Protein AF-0000000072046428 (afdb_homodimer)

Organism: Hevea brasiliensis (NCBI:txid3981)

Foldseek 3Di:
DDADPVRHDFKDKDADPVLLLQCVLWVQEWEWEQPQPLDPQAFTKIWTWTAFLLRFIATNIIMGHNDLALVRLLVVVVVVCVVNVNDHHQEYEYAPDPSNVVSCCVNPVRHHYAYALQNVLVVVCVLVVVVCVPDVVLNVLSVCLAQVDQADVVNVVSLVVSCVVRVCVPPPSSVVCVVVCQRYGNNHPLLAANLCNHCCCCVVVVSVQLNVQSNDPDDPVSSVVSVVVVNVVSVVVVVVQLVCLVVDQADAPDDAPALVQLSQWFRNNLSVVQNVQQVQLVQKDWDDWDDDPQKIWTWMDGPPDDDTWIKMAGNVVRDIDTPSSNCSHNLHDGSPRNNVCVVVVNRYDDPVSRDLSNTSNSSD/DDADPVRHDFKDKDADPVLLLQCVLWVQEWEWEQPLPLDPCAFTKIWTWTAFLLRAIATNIIMGHNDLALVRLLVVVVVSCVVNVNDHHQEYEYAPDPSNVVSCCVNPVRHHYAYALQNVLVVVCVLVVVVCVPDVVLNVLSVCLAQVDQADVVNVVSLVVSCVVRVCPPPPSSVVCVVVCQRYGNNHPLLAANLCNHPCVNVVVVSVQLSVQSNDPDDPVSSVVSVVVVNVVSVVVVVVQLVCLVVDQADAPDDAPALVQLSQWFRNNLSVVQNVQQVQLVQKDWDDWDDDPQKIWTWMDGPPDDDTWIKMAGNVVRDIDTPSSNCSHNLHDGSPRNNVCVVVVNRYDDPVSRDLSNTSNSSD

Sequence (728 aa):
MQLDADDQITNIFWADAKMLMDYNDFGDVVCFDTTCRLYKDCRPFVAFIGVNHHKQMMVFSAAFLYDETIESYKWLFRTFIEAMSGKKPKTILTDQDAVLAEAIDSVFPDIHHRICVWHVYQHALKQLNHMFVGSGSFINDLSSCFFEHEEDEPFINAWNGMLDAYGLWENEWLHQMFKEREKWAIAYGRHIFCADIRSVQLCEGFTASLRKYLKFDFDVLSFFKHLGKILNDWHYKELEANYDMSQLLAILMGDVILLKQARDIYTPKIFELLQQEYETSLNIVINRCTENGSMFEYKVSIYGQQKEYTVSFNSSEEIVACECKKFEFMGVLCSHALKVLDFRNIKMLPSQYILKRWTRDARIMQLDADDQITNIFWADAKMLMDYNDFGDVVCFDTTCRLYKDCRPFVAFIGVNHHKQMMVFSAAFLYDETIESYKWLFRTFIEAMSGKKPKTILTDQDAVLAEAIDSVFPDIHHRICVWHVYQHALKQLNHMFVGSGSFINDLSSCFFEHEEDEPFINAWNGMLDAYGLWENEWLHQMFKEREKWAIAYGRHIFCADIRSVQLCEGFTASLRKYLKFDFDVLSFFKHLGKILNDWHYKELEANYDMSQLLAILMGDVILLKQARDIYTPKIFELLQQEYETSLNIVINRCTENGSMFEYKVSIYGQQKEYTVSFNSSEEIVACECKKFEFMGVLCSHALKVLDFRNIKMLPSQYILKRWTRDARI

Solvent-accessible surface area (backbone atoms only — not comparable to full-atom values): 38857 Å² total; per-residue (Å²): 113,39,61,46,97,82,68,41,80,44,32,40,70,47,66,56,71,64,21,47,52,49,34,72,60,34,34,51,32,34,35,44,45,63,73,49,57,62,39,98,90,44,49,40,31,34,38,36,28,32,46,47,40,70,70,38,70,39,65,41,32,38,33,37,30,66,53,90,45,47,67,52,46,39,50,49,51,52,50,46,27,56,74,49,73,64,56,72,48,52,20,40,28,27,55,97,42,71,52,56,51,52,25,40,52,70,77,42,70,86,41,46,77,36,36,34,46,52,52,52,48,53,48,45,49,63,75,44,45,81,54,56,82,75,33,80,64,49,61,53,52,54,48,40,44,60,70,67,30,65,39,57,67,62,27,52,50,42,46,50,48,52,28,60,76,66,70,44,77,79,39,63,66,61,52,52,51,57,74,47,29,65,47,33,37,56,36,33,62,30,79,47,54,47,71,63,65,50,70,63,60,46,52,55,57,44,46,50,56,46,44,70,60,40,70,53,93,60,55,74,65,54,48,53,52,49,51,49,51,54,50,48,51,46,53,47,49,52,51,49,51,51,49,45,58,76,72,45,80,76,84,68,64,54,84,32,63,38,58,54,53,41,54,74,42,28,22,66,59,48,29,51,53,40,50,53,23,52,39,51,18,70,37,48,30,77,77,45,75,46,78,57,89,56,37,32,40,32,35,31,26,47,68,97,51,85,64,70,42,50,32,38,36,32,67,86,75,71,45,71,48,42,71,73,26,45,34,47,18,48,50,44,65,38,24,69,45,49,37,51,37,48,74,70,55,44,62,59,81,58,69,91,64,58,50,54,53,40,22,72,57,38,87,107,113,39,62,46,99,82,69,41,81,43,32,41,71,46,66,56,71,66,22,47,52,47,33,71,59,33,33,52,35,34,34,46,46,64,76,49,58,63,39,99,93,42,51,40,32,35,38,37,29,31,47,47,37,70,69,39,69,40,65,40,34,38,34,38,30,67,56,88,45,47,67,52,44,38,49,50,53,51,51,47,27,56,73,49,75,64,56,71,48,52,19,40,27,27,55,97,41,70,52,57,51,51,26,43,50,69,78,41,70,87,40,44,75,36,36,33,48,53,52,52,48,53,49,45,48,63,77,44,45,81,55,56,82,77,34,80,63,50,59,54,52,53,47,41,44,61,71,68,32,62,39,58,66,63,26,52,51,43,46,50,50,50,28,61,76,69,68,44,77,78,38,61,66,60,51,52,50,56,73,49,29,66,48,34,36,57,37,33,64,31,78,47,52,48,70,63,67,51,68,64,63,45,57,56,54,44,46,51,55,46,46,69,60,45,70,48,92,56,55,74,66,54,46,52,53,50,49,48,50,54,50,49,50,45,54,47,51,50,51,49,51,52,49,46,59,74,72,46,80,75,85,67,63,55,84,33,63,37,57,53,53,40,55,74,43,28,23,65,60,49,30,52,53,42,51,52,22,50,40,52,17,72,38,46,30,76,77,45,77,46,78,57,88,55,36,34,40,33,34,31,25,46,70,96,50,83,64,70,43,48,31,38,34,32,68,86,75,70,45,71,49,42,72,72,26,43,34,47,19,50,51,44,66,39,25,68,44,50,37,51,37,48,73,70,54,43,62,57,80,57,69,90,61,58,51,55,52,40,23,70,57,37,90,106

Structure (mmCIF, N/CA/C/O backbone):
data_AF-0000000072046428-model_v1
#
loop_
_entity.id
_entity.type
_entity.pdbx_description
1 polymer 'Protein FAR1-RELATED SEQUENCE'
#
loop_
_atom_site.group_PDB
_atom_site.id
_atom_site.type_symbol
_atom_site.label_atom_id
_atom_site.label_alt_id
_atom_site.label_comp_id
_atom_site.label_asym_id
_atom_site.label_entity_id
_atom_site.label_seq_id
_atom_site.pdbx_PDB_ins_code
_atom_site.Cartn_x
_atom_site.Cartn_y
_atom_site.Cartn_z
_atom_site.occupancy
_atom_site.B_iso_or_equiv
_atom_site.auth_seq_id
_atom_site.auth_comp_id
_atom_site.auth_asym_id
_atom_site.auth_atom_id
_atom_site.pdbx_PDB_model_num
ATOM 1 N N . MET A 1 1 ? -18.609 47.781 18.438 1 71.69 1 MET A N 1
ATOM 2 C CA . MET A 1 1 ? -17.906 48.969 17.953 1 71.69 1 MET A CA 1
ATOM 3 C C . MET A 1 1 ? -17.359 49.781 19.094 1 71.69 1 MET A C 1
ATOM 5 O O . MET A 1 1 ? -17.953 49.844 20.172 1 71.69 1 MET A O 1
ATOM 9 N N . GLN A 1 2 ? -16.156 50.188 18.891 1 74.75 2 GLN A N 1
ATOM 10 C CA . GLN A 1 2 ? -15.562 51.062 19.891 1 74.75 2 GLN A CA 1
ATOM 11 C C . GLN A 1 2 ? -15.648 52.531 19.453 1 74.75 2 GLN A C 1
ATOM 13 O O . GLN A 1 2 ? -15.336 52.875 18.312 1 74.75 2 GLN A O 1
ATOM 18 N N . LEU A 1 3 ? -16.188 53.344 20.297 1 66.5 3 LEU A N 1
ATOM 19 C CA . LEU A 1 3 ? -16.344 54.781 20.031 1 66.5 3 LEU A CA 1
ATOM 20 C C . LEU A 1 3 ? -15.352 55.594 20.844 1 66.5 3 LEU A C 1
ATOM 22 O O . LEU A 1 3 ? -14.953 55.188 21.938 1 66.5 3 LEU A O 1
ATOM 26 N N . ASP A 1 4 ? -14.703 56.594 20.141 1 61.78 4 ASP A N 1
ATOM 27 C CA . ASP A 1 4 ? -13.844 57.469 20.906 1 61.78 4 ASP A CA 1
ATOM 28 C C . ASP A 1 4 ? -14.672 58.5 21.688 1 61.78 4 ASP A C 1
ATOM 30 O O . ASP A 1 4 ? -15.898 58.406 21.75 1 61.78 4 ASP A O 1
ATOM 34 N N . ALA A 1 5 ? -13.906 59.406 22.375 1 64 5 ALA A N 1
ATOM 35 C CA . ALA A 1 5 ? -14.508 60.406 23.266 1 64 5 ALA A CA 1
ATOM 36 C C . ALA A 1 5 ? -15.469 61.312 22.5 1 64 5 ALA A C 1
ATOM 38 O O . ALA A 1 5 ? -16.438 61.812 23.078 1 64 5 ALA A O 1
ATOM 39 N N . ASP A 1 6 ? -15.266 61.406 21.25 1 65.88 6 ASP A N 1
ATOM 40 C CA . ASP A 1 6 ? -16.109 62.281 20.438 1 65.88 6 ASP A CA 1
ATOM 41 C C . ASP A 1 6 ? -17.156 61.5 19.656 1 65.88 6 ASP A C 1
ATOM 43 O O . ASP A 1 6 ? -17.672 61.969 18.656 1 65.88 6 ASP A O 1
ATOM 47 N N . ASP A 1 7 ? -17.344 60.312 20.031 1 65.38 7 ASP A N 1
ATOM 48 C CA . ASP A 1 7 ? -18.359 59.438 19.484 1 65.38 7 ASP A CA 1
ATOM 49 C C . ASP A 1 7 ? -18.031 59.031 18.062 1 65.38 7 ASP A C 1
ATOM 51 O O . ASP A 1 7 ? -18.938 58.844 17.234 1 65.38 7 ASP A O 1
ATOM 55 N N . GLN A 1 8 ? -16.812 59.094 17.75 1 68.75 8 GLN A N 1
ATOM 56 C CA . GLN A 1 8 ? -16.391 58.594 16.453 1 68.75 8 GLN A CA 1
ATOM 57 C C . GLN A 1 8 ? -16 57.125 16.531 1 68.75 8 GLN A C 1
ATOM 59 O O . GLN A 1 8 ? -15.422 56.688 17.516 1 68.75 8 GLN A O 1
ATOM 64 N N . ILE A 1 9 ? -16.438 56.438 15.539 1 70.62 9 ILE A N 1
ATOM 65 C CA . ILE A 1 9 ? -16.141 55 15.5 1 70.62 9 ILE A CA 1
ATOM 66 C C . ILE A 1 9 ? -14.641 54.781 15.359 1 70.62 9 ILE A C 1
ATOM 68 O O . ILE A 1 9 ? -14.008 55.344 14.453 1 70.62 9 ILE A O 1
ATOM 72 N N . THR A 1 10 ? -14.086 54.062 16.344 1 80.19 10 THR A N 1
ATOM 73 C CA . THR A 1 10 ? -12.656 53.781 16.312 1 80.19 10 THR A CA 1
ATOM 74 C C . THR A 1 10 ? -12.383 52.375 15.797 1 80.19 10 THR A C 1
ATOM 76 O O . THR A 1 10 ? -11.961 52.219 14.656 1 80.19 10 THR A O 1
ATOM 79 N N . ASN A 1 11 ? -12.797 51.438 16.562 1 84.44 11 ASN A N 1
ATOM 80 C CA . ASN A 1 11 ? -12.586 50.062 16.188 1 84.44 11 ASN A CA 1
ATOM 81 C C . ASN A 1 11 ? -13.906 49.375 15.82 1 84.44 11 ASN A C 1
ATOM 83 O O . ASN A 1 11 ? -14.938 49.625 16.438 1 84.44 11 ASN A O 1
ATOM 87 N N . ILE A 1 12 ? -13.859 48.594 14.781 1 84.5 12 ILE A N 1
ATOM 88 C CA . ILE A 1 12 ? -15.039 47.844 14.352 1 84.5 12 ILE A CA 1
ATOM 89 C C . ILE A 1 12 ? -14.703 46.344 14.289 1 84.5 12 ILE A C 1
ATOM 91 O O . ILE A 1 12 ? -13.727 45.969 13.656 1 84.5 12 ILE A O 1
ATOM 95 N N . PHE A 1 13 ? -15.469 45.625 15.023 1 89.5 13 PHE A N 1
ATOM 96 C CA . PHE A 1 13 ? -15.344 44.188 15.023 1 89.5 13 PHE A CA 1
ATOM 97 C C . PHE A 1 13 ? -16.547 43.531 14.344 1 89.5 13 PHE A C 1
ATOM 99 O O . PHE A 1 13 ? -17.688 43.938 14.57 1 89.5 13 PHE A O 1
ATOM 106 N N . TRP A 1 14 ? -16.219 42.562 13.5 1 87.12 14 TRP A N 1
ATOM 107 C CA . TRP A 1 14 ? -17.297 41.906 12.75 1 87.12 14 TRP A CA 1
ATOM 108 C C . TRP A 1 14 ? -17.188 40.406 12.844 1 87.12 14 TRP A C 1
ATOM 110 O O . TRP A 1 14 ? -16.109 39.812 12.602 1 87.12 14 TRP A O 1
ATOM 120 N N . ALA A 1 15 ? -18.234 39.719 13.289 1 90.5 15 ALA A N 1
ATOM 121 C CA . ALA A 1 15 ? -18.406 38.281 13.266 1 90.5 15 ALA A CA 1
ATOM 122 C C . ALA A 1 15 ? -19.891 37.906 13.133 1 90.5 15 ALA A C 1
ATOM 124 O O . ALA A 1 15 ? -20.703 38.281 13.969 1 90.5 15 ALA A O 1
ATOM 125 N N . ASP A 1 16 ? -20.219 37.25 12.047 1 86.88 16 ASP A N 1
ATOM 126 C CA . ASP A 1 16 ? -21.609 36.812 11.891 1 86.88 16 ASP A CA 1
ATOM 127 C C . ASP A 1 16 ? -21.828 35.438 12.516 1 86.88 16 ASP A C 1
ATOM 129 O O . ASP A 1 16 ? -20.938 34.875 13.156 1 86.88 16 ASP A O 1
ATOM 133 N N . ALA A 1 17 ? -23.031 34.906 12.398 1 88.75 17 ALA A N 1
ATOM 134 C CA . ALA A 1 17 ? -23.422 33.688 13.062 1 88.75 17 ALA A CA 1
ATOM 135 C C . ALA A 1 17 ? -22.625 32.5 12.523 1 88.75 17 ALA A C 1
ATOM 137 O O . ALA A 1 17 ? -22.234 31.594 13.273 1 88.75 17 ALA A O 1
ATOM 138 N N . LYS A 1 18 ? -22.391 32.469 11.281 1 89.75 18 LYS A N 1
ATOM 139 C CA . LYS A 1 18 ? -21.641 31.375 10.664 1 89.75 18 LYS A CA 1
ATOM 140 C C . LYS A 1 18 ? -20.188 31.375 11.133 1 89.75 18 LYS A C 1
ATOM 142 O O . LYS A 1 18 ? -19.609 30.312 11.352 1 89.75 18 LYS A O 1
ATOM 147 N N . MET A 1 19 ? -19.688 32.562 11.234 1 91.94 19 MET A N 1
ATOM 148 C CA . MET A 1 19 ? -18.312 32.719 11.719 1 91.94 19 MET A CA 1
ATOM 149 C C . MET A 1 19 ? -18.188 32.188 13.148 1 91.94 19 MET A C 1
ATOM 151 O O . MET A 1 19 ? -17.203 31.516 13.477 1 91.94 19 MET A O 1
ATOM 155 N N . LEU A 1 20 ? -19.203 32.469 13.898 1 94.56 20 LEU A N 1
ATOM 156 C CA . LEU A 1 20 ? -19.203 32 15.281 1 94.56 20 LEU A CA 1
ATOM 157 C C . LEU A 1 20 ? -19.25 30.484 15.344 1 94.56 20 LEU A C 1
ATOM 159 O O . LEU A 1 20 ? -18.547 29.875 16.141 1 94.56 20 LEU A O 1
ATOM 163 N N . MET A 1 21 ? -20.031 29.922 14.5 1 93.56 21 MET A N 1
ATOM 164 C CA . MET A 1 21 ? -20.125 28.469 14.445 1 93.56 21 MET A CA 1
ATOM 165 C C . MET A 1 21 ? -18.797 27.859 13.984 1 93.56 21 MET A C 1
ATOM 167 O O . MET A 1 21 ? -18.359 26.828 14.516 1 93.56 21 MET A O 1
ATOM 171 N N . ASP A 1 22 ? -18.234 28.5 13.008 1 94.12 22 ASP A N 1
ATOM 172 C CA . ASP A 1 22 ? -16.938 28.031 12.5 1 94.12 22 ASP A CA 1
ATOM 173 C C . ASP A 1 22 ? -15.891 28.031 13.609 1 94.12 22 ASP A C 1
ATOM 175 O O . ASP A 1 22 ? -15.133 27.078 13.75 1 94.12 22 ASP A O 1
ATOM 179 N N . TYR A 1 23 ? -15.906 29.094 14.344 1 95.75 23 TYR A N 1
ATOM 180 C CA . TYR A 1 23 ? -14.93 29.203 15.422 1 95.75 23 TYR A CA 1
ATOM 181 C C . TYR A 1 23 ? -15.18 28.156 16.5 1 95.75 23 TYR A C 1
ATOM 183 O O . TYR A 1 23 ? -14.234 27.609 17.078 1 95.75 23 TYR A O 1
ATOM 191 N N . ASN A 1 24 ? -16.391 27.922 16.75 1 95.5 24 ASN A N 1
ATOM 192 C CA . ASN A 1 24 ? -16.719 26.922 17.75 1 95.5 24 ASN A CA 1
ATOM 193 C C . ASN A 1 24 ? -16.172 25.547 17.375 1 95.5 24 ASN A C 1
ATOM 195 O O . ASN A 1 24 ? -15.703 24.797 18.234 1 95.5 24 ASN A O 1
ATOM 199 N N . ASP A 1 25 ? -16.203 25.266 16.156 1 95.12 25 ASP A N 1
ATOM 200 C CA . ASP A 1 25 ? -15.812 23.938 15.688 1 95.12 25 ASP A CA 1
ATOM 201 C C . ASP A 1 25 ? -14.305 23.875 15.438 1 95.12 25 ASP A C 1
ATOM 203 O O . ASP A 1 25 ? -13.68 22.828 15.664 1 95.12 25 ASP A O 1
ATOM 207 N N . PHE A 1 26 ? -13.695 24.969 14.961 1 94.88 26 PHE A N 1
ATOM 208 C CA . PHE A 1 26 ? -12.344 24.875 14.422 1 94.88 26 PHE A CA 1
ATOM 209 C C . PHE A 1 26 ? -11.453 25.969 14.992 1 94.88 26 PHE A C 1
ATOM 211 O O . PHE A 1 26 ? -10.375 26.25 14.453 1 94.88 26 PHE A O 1
ATOM 218 N N . GLY A 1 27 ? -11.789 26.641 16.016 1 94.88 27 GLY A N 1
ATOM 219 C CA . GLY A 1 27 ? -11.086 27.797 16.516 1 94.88 27 GLY A CA 1
ATOM 220 C C . GLY A 1 27 ? -9.938 27.453 17.453 1 94.88 27 GLY A C 1
ATOM 221 O O . GLY A 1 27 ? -9.445 28.312 18.188 1 94.88 27 GLY A O 1
ATOM 222 N N . ASP A 1 28 ? -9.469 26.188 17.453 1 93.81 28 ASP A N 1
ATOM 223 C CA . ASP A 1 28 ? -8.359 25.781 18.297 1 93.81 28 ASP A CA 1
ATOM 224 C C . ASP A 1 28 ? -7.055 26.438 17.859 1 93.81 28 ASP A C 1
ATOM 226 O O . ASP A 1 28 ? -6.184 26.719 18.688 1 93.81 28 ASP A O 1
ATOM 230 N N . VAL A 1 29 ? -6.918 26.688 16.594 1 92.75 29 VAL A N 1
ATOM 231 C CA . VAL A 1 29 ? -5.766 27.391 16.047 1 92.75 29 VAL A CA 1
ATOM 232 C C . VAL A 1 29 ? -6.242 28.578 15.219 1 92.75 29 VAL A C 1
ATOM 234 O O . VAL A 1 29 ? -7.129 28.438 14.375 1 92.75 29 VAL A O 1
ATOM 237 N N . VAL A 1 30 ? -5.609 29.719 15.477 1 91.56 30 VAL A N 1
ATOM 238 C CA . VAL A 1 30 ? -6.004 30.938 14.773 1 91.56 30 VAL A CA 1
ATOM 239 C C . VAL A 1 30 ? -4.766 31.656 14.242 1 91.56 30 VAL A C 1
ATOM 241 O O . VAL A 1 30 ? -3.748 31.75 14.938 1 91.56 30 VAL A O 1
ATOM 244 N N . CYS A 1 31 ? -4.879 32.031 13.078 1 87.94 31 CYS A N 1
ATOM 245 C CA . CYS A 1 31 ? -3.855 32.906 12.492 1 87.94 31 CYS A CA 1
ATOM 246 C C . CYS A 1 31 ? -4.34 34.344 12.398 1 87.94 31 CYS A C 1
ATOM 248 O O . CYS A 1 31 ? -5.398 34.594 11.836 1 87.94 31 CYS A O 1
ATOM 250 N N . PHE A 1 32 ? -3.547 35.156 13 1 83.88 32 PHE A N 1
ATOM 251 C CA . PHE A 1 32 ? -3.85 36.594 13 1 83.88 32 PHE A CA 1
ATOM 252 C C . PHE A 1 32 ? -3.062 37.312 11.906 1 83.88 32 PHE A C 1
ATOM 254 O O . PHE A 1 32 ? -1.831 37.344 11.938 1 83.88 32 PHE A O 1
ATOM 261 N N . ASP A 1 33 ? -3.785 37.844 10.922 1 73.5 33 ASP A N 1
ATOM 262 C CA . ASP A 1 33 ? -3.146 38.5 9.789 1 73.5 33 ASP A CA 1
ATOM 263 C C . ASP A 1 33 ? -3.434 40 9.805 1 73.5 33 ASP A C 1
ATOM 265 O O . ASP A 1 33 ? -4.594 40.406 9.75 1 73.5 33 ASP A O 1
ATOM 269 N N . THR A 1 34 ? -2.414 40.75 10.023 1 65.88 34 THR A N 1
ATOM 270 C CA . THR A 1 34 ? -2.578 42.219 10.086 1 65.88 34 THR A CA 1
ATOM 271 C C . THR A 1 34 ? -2.176 42.844 8.758 1 65.88 34 THR A C 1
ATOM 273 O O . THR A 1 34 ? -2.096 44.062 8.664 1 65.88 34 THR A O 1
ATOM 276 N N . THR A 1 35 ? -1.762 42.219 7.766 1 58.94 35 THR A N 1
ATOM 277 C CA . THR A 1 35 ? -1.035 42.781 6.629 1 58.94 35 THR A CA 1
ATOM 278 C C . THR A 1 35 ? -1.982 43.531 5.695 1 58.94 35 THR A C 1
ATOM 280 O O . THR A 1 35 ? -1.539 44.281 4.816 1 58.94 35 THR A O 1
ATOM 283 N N . CYS A 1 36 ? -3.197 43.312 5.812 1 54.12 36 CYS A N 1
ATOM 284 C CA . CYS A 1 36 ? -3.951 43.969 4.742 1 54.12 36 CYS A CA 1
ATOM 285 C C . CYS A 1 36 ? -4.246 45.406 5.074 1 54.12 36 CYS A C 1
ATOM 287 O O . CYS A 1 36 ? -5.02 45.688 5.988 1 54.12 36 CYS A O 1
ATOM 289 N N . ARG A 1 37 ? -3.037 46.281 4.809 1 54.06 37 ARG A N 1
ATOM 290 C CA . ARG A 1 37 ? -3.371 47.688 4.883 1 54.06 37 ARG A CA 1
ATOM 291 C C . ARG A 1 37 ? -4.117 48.156 3.631 1 54.06 37 ARG A C 1
ATOM 293 O O . ARG A 1 37 ? -3.619 48 2.514 1 54.06 37 ARG A O 1
ATOM 300 N N . LEU A 1 38 ? -5.305 48.219 3.66 1 49.84 38 LEU A N 1
ATOM 301 C CA . LEU A 1 38 ? -6.133 48.594 2.512 1 49.84 38 LEU A CA 1
ATOM 302 C C . LEU A 1 38 ? -5.652 49.875 1.882 1 49.84 38 LEU A C 1
ATOM 304 O O . LEU A 1 38 ? -5.645 50.031 0.657 1 49.84 38 LEU A O 1
ATOM 308 N N . TYR A 1 39 ? -5.461 51.031 2.633 1 48.28 39 TYR A N 1
ATOM 309 C CA . TYR A 1 39 ? -4.965 52.312 2.141 1 48.28 39 TYR A CA 1
ATOM 310 C C . TYR A 1 39 ? -3.967 52.938 3.119 1 48.28 39 TYR A C 1
ATOM 312 O O . TYR A 1 39 ? -3.973 52.594 4.309 1 48.28 39 TYR A O 1
ATOM 320 N N . LYS A 1 40 ? -2.807 53.625 2.535 1 48.72 40 LYS A N 1
ATOM 321 C CA . LYS A 1 40 ? -1.819 54.344 3.33 1 48.72 40 LYS A CA 1
ATOM 322 C C . LYS A 1 40 ? -2.461 54.969 4.562 1 48.72 40 LYS A C 1
ATOM 324 O O . LYS A 1 40 ? -1.881 54.969 5.648 1 48.72 40 LYS A O 1
ATOM 329 N N . ASP A 1 41 ? -3.508 55.688 4.25 1 49.84 41 ASP A N 1
ATOM 330 C CA . ASP A 1 41 ? -4.164 56.438 5.305 1 49.84 41 ASP A CA 1
ATOM 331 C C . ASP A 1 41 ? -5.273 55.625 5.965 1 49.84 41 ASP A C 1
ATOM 333 O O . ASP A 1 41 ? -6.066 56.156 6.746 1 49.84 41 ASP A O 1
ATOM 337 N N . CYS A 1 42 ? -5.32 54.281 5.609 1 58.69 42 CYS A N 1
ATOM 338 C CA . CYS A 1 42 ? -6.512 53.531 5.984 1 58.69 42 CYS A CA 1
ATOM 339 C C . CYS A 1 42 ? -6.27 52.688 7.246 1 58.69 42 CYS A C 1
ATOM 341 O O . CYS A 1 42 ? -5.121 52.438 7.617 1 58.69 42 CYS A O 1
ATOM 343 N N . ARG A 1 43 ? -7.266 52.469 8.055 1 72.06 43 ARG A N 1
ATOM 344 C CA . ARG A 1 43 ? -7.363 51.688 9.266 1 72.06 43 ARG A CA 1
ATOM 345 C C . ARG A 1 43 ? -6.895 50.25 9.016 1 72.06 43 ARG A C 1
ATOM 347 O O . ARG A 1 43 ? -7.16 49.688 7.957 1 72.06 43 ARG A O 1
ATOM 354 N N . PRO A 1 44 ? -6.004 49.781 9.859 1 79.88 44 PRO A N 1
ATOM 355 C CA . PRO A 1 44 ? -5.535 48.406 9.719 1 79.88 44 PRO A CA 1
ATOM 356 C C . PRO A 1 44 ? -6.68 47.406 9.695 1 79.88 44 PRO A C 1
ATOM 358 O O . PRO A 1 44 ? -7.598 47.469 10.508 1 79.88 44 PRO A O 1
ATOM 361 N N . PHE A 1 45 ? -6.66 46.562 8.703 1 81.25 45 PHE A N 1
ATOM 362 C CA . PHE A 1 45 ? -7.605 45.469 8.625 1 81.25 45 PHE A CA 1
ATOM 363 C C . PHE A 1 45 ? -6.988 44.188 9.18 1 81.25 45 PHE A C 1
ATOM 365 O O . PHE A 1 45 ? -5.859 43.812 8.828 1 81.25 45 PHE A O 1
ATOM 372 N N . VAL A 1 46 ? -7.695 43.562 10.078 1 84.38 46 VAL A N 1
ATOM 373 C CA . VAL A 1 46 ? -7.195 42.344 10.695 1 84.38 46 VAL A CA 1
ATOM 374 C C . VAL A 1 46 ? -8.227 41.219 10.531 1 84.38 46 VAL A C 1
ATOM 376 O O . VAL A 1 46 ? -9.43 41.469 10.594 1 84.38 46 VAL A O 1
ATOM 379 N N . ALA A 1 47 ? -7.73 40.094 10.289 1 85.19 47 ALA A N 1
ATOM 380 C CA . ALA A 1 47 ? -8.602 38.906 10.156 1 85.19 47 ALA A CA 1
ATOM 381 C C . ALA A 1 47 ? -8.109 37.75 11.023 1 85.19 47 ALA A C 1
ATOM 383 O O . ALA A 1 47 ? -6.898 37.562 11.164 1 85.19 47 ALA A O 1
ATOM 384 N N . PHE A 1 48 ? -9.078 37.094 11.672 1 89.75 48 PHE A N 1
ATOM 385 C CA . PHE A 1 48 ? -8.812 35.844 12.359 1 89.75 48 PHE A CA 1
ATOM 386 C C . PHE A 1 48 ? -9.117 34.656 11.445 1 89.75 48 PHE A C 1
ATOM 388 O O . PHE A 1 48 ? -10.273 34.438 11.086 1 89.75 48 PHE A O 1
ATOM 395 N N . ILE A 1 49 ? -8.031 33.938 11.195 1 86.62 49 ILE A N 1
ATOM 396 C CA . ILE A 1 49 ? -8.172 32.906 10.172 1 86.62 49 ILE A CA 1
ATOM 397 C C . ILE A 1 49 ? -7.832 31.531 10.766 1 86.62 49 ILE A C 1
ATOM 399 O O . ILE A 1 49 ? -6.98 31.438 11.656 1 86.62 49 ILE A O 1
ATOM 403 N N . GLY A 1 50 ? -8.523 30.531 10.289 1 89.75 50 GLY A N 1
ATOM 404 C CA . GLY A 1 50 ? -8.242 29.141 10.641 1 89.75 50 GLY A CA 1
ATOM 405 C C . GLY A 1 50 ? -8.469 28.172 9.492 1 89.75 50 GLY A C 1
ATOM 406 O O . GLY A 1 50 ? -8.508 28.578 8.336 1 89.75 50 GLY A O 1
ATOM 407 N N . VAL A 1 51 ? -8.461 26.906 9.883 1 90.38 51 VAL A N 1
ATOM 408 C CA . VAL A 1 51 ? -8.68 25.875 8.859 1 90.38 51 VAL A CA 1
ATOM 409 C C . VAL A 1 51 ? -9.75 24.906 9.328 1 90.38 51 VAL A C 1
ATOM 411 O O . VAL A 1 51 ? -9.82 24.562 10.516 1 90.38 51 VAL A O 1
ATOM 414 N N . ASN A 1 52 ? -10.539 24.516 8.375 1 92.25 52 ASN A N 1
ATOM 415 C CA . ASN A 1 52 ? -11.586 23.562 8.711 1 92.25 52 ASN A CA 1
ATOM 416 C C . ASN A 1 52 ? -11.102 22.125 8.547 1 92.25 52 ASN A C 1
ATOM 418 O O . ASN A 1 52 ? -9.898 21.875 8.414 1 92.25 52 ASN A O 1
ATOM 422 N N . HIS A 1 53 ? -11.984 21.141 8.586 1 94.38 53 HIS A N 1
ATOM 423 C CA . HIS A 1 53 ? -11.664 19.719 8.555 1 94.38 53 HIS A CA 1
ATOM 424 C C . HIS A 1 53 ? -11.164 19.297 7.18 1 94.38 53 HIS A C 1
ATOM 426 O O . HIS A 1 53 ? -10.562 18.234 7.031 1 94.38 53 HIS A O 1
ATOM 432 N N . HIS A 1 54 ? -11.414 20.125 6.156 1 92.56 54 HIS A N 1
ATOM 433 C CA . HIS A 1 54 ? -10.891 19.859 4.82 1 92.56 54 HIS A CA 1
ATOM 434 C C . HIS A 1 54 ? -9.578 20.609 4.582 1 92.56 54 HIS A C 1
ATOM 436 O O . HIS A 1 54 ? -9.102 20.688 3.447 1 92.56 54 HIS A O 1
ATOM 442 N N . LYS A 1 55 ? -9.078 21.25 5.617 1 90 55 LYS A N 1
ATOM 443 C CA . LYS A 1 55 ? -7.859 22.062 5.535 1 90 55 LYS A CA 1
ATOM 444 C C . LYS A 1 55 ? -8.062 23.266 4.617 1 90 55 LYS A C 1
ATOM 446 O O . LYS A 1 55 ? -7.148 23.641 3.883 1 90 55 LYS A O 1
ATOM 451 N N . GLN A 1 56 ? -9.211 23.719 4.703 1 87.31 56 GLN A N 1
ATOM 452 C CA . GLN A 1 56 ? -9.531 24.938 3.967 1 87.31 56 GLN A CA 1
ATOM 453 C C . GLN A 1 56 ? -9.523 26.156 4.887 1 87.31 56 GLN A C 1
ATOM 455 O O . GLN A 1 56 ? -9.922 26.078 6.051 1 87.31 56 GLN A O 1
ATOM 460 N N . MET A 1 57 ? -9.242 27.172 4.32 1 84 57 MET A N 1
ATOM 461 C CA . MET A 1 57 ? -9.18 28.422 5.078 1 84 57 MET A CA 1
ATOM 462 C C . MET A 1 57 ? -10.578 28.875 5.477 1 84 57 MET A C 1
ATOM 464 O O . MET A 1 57 ? -11.523 28.766 4.695 1 84 57 MET A O 1
ATOM 468 N N . MET A 1 58 ? -10.625 29.406 6.719 1 86 58 MET A N 1
ATOM 469 C CA . MET A 1 58 ? -11.844 30.016 7.25 1 86 58 MET A CA 1
ATOM 470 C C . MET A 1 58 ? -11.531 31.328 7.977 1 86 58 MET A C 1
ATOM 472 O O . MET A 1 58 ? -10.453 31.469 8.547 1 86 58 MET A O 1
ATOM 476 N N . VAL A 1 59 ? -12.516 32.156 7.812 1 87.19 59 VAL A N 1
ATOM 477 C CA . VAL A 1 59 ? -12.398 33.406 8.562 1 87.19 59 VAL A CA 1
ATOM 478 C C . VAL A 1 59 ? -13.352 33.375 9.75 1 87.19 59 VAL A C 1
ATOM 480 O O . VAL A 1 59 ? -14.555 33.188 9.586 1 87.19 59 VAL A O 1
ATOM 483 N N . PHE A 1 60 ? -12.797 33.625 10.898 1 91.75 60 PHE A N 1
ATOM 484 C CA . PHE A 1 60 ? -13.602 33.562 12.117 1 91.75 60 PHE A CA 1
ATOM 485 C C . PHE A 1 60 ? -14.133 34.938 12.477 1 91.75 60 PHE A C 1
ATOM 487 O O . PHE A 1 60 ? -15.164 35.062 13.133 1 91.75 60 PHE A O 1
ATOM 494 N N . SER A 1 61 ? -13.375 35.906 12.109 1 90.5 61 SER A N 1
ATOM 495 C CA . SER A 1 61 ? -13.766 37.312 12.344 1 90.5 61 SER A CA 1
ATOM 496 C C . SER A 1 61 ? -12.844 38.281 11.609 1 90.5 61 SER A C 1
ATOM 498 O O . SER A 1 61 ? -11.805 37.875 11.078 1 90.5 61 SER A O 1
ATOM 500 N N . ALA A 1 62 ? -13.336 39.438 11.57 1 85.69 62 ALA A N 1
ATOM 501 C CA . ALA A 1 62 ? -12.555 40.531 10.992 1 85.69 62 ALA A CA 1
ATOM 502 C C . ALA A 1 62 ? -12.766 41.844 11.773 1 85.69 62 ALA A C 1
ATOM 504 O O . ALA A 1 62 ? -13.734 41.969 12.516 1 85.69 62 ALA A O 1
ATOM 505 N N . ALA A 1 63 ? -11.758 42.688 11.578 1 85.44 63 ALA A N 1
ATOM 506 C CA . ALA A 1 63 ? -11.883 43.938 12.297 1 85.44 63 ALA A CA 1
ATOM 507 C C . ALA A 1 63 ? -11.102 45.062 11.594 1 85.44 63 ALA A C 1
ATOM 509 O O . ALA A 1 63 ? -10.117 44.781 10.898 1 85.44 63 ALA A O 1
ATOM 510 N N . PHE A 1 64 ? -11.656 46.25 11.812 1 83.25 64 PHE A N 1
ATOM 511 C CA . PHE A 1 64 ? -10.93 47.469 11.492 1 83.25 64 PHE A CA 1
ATOM 512 C C . PHE A 1 64 ? -10.477 48.188 12.758 1 83.25 64 PHE A C 1
ATOM 514 O O . PHE A 1 64 ? -11.289 48.469 13.641 1 83.25 64 PHE A O 1
ATOM 521 N N . LEU A 1 65 ? -9.188 48.375 12.773 1 85.62 65 LEU A N 1
ATOM 522 C CA . LEU A 1 65 ? -8.648 49 13.969 1 85.62 65 LEU A CA 1
ATOM 523 C C . LEU A 1 65 ? -8.273 50.469 13.688 1 85.62 65 LEU A C 1
ATOM 525 O O . LEU A 1 65 ? -7.945 50.812 12.555 1 85.62 65 LEU A O 1
ATOM 529 N N . TYR A 1 66 ? -8.32 51.219 14.695 1 82.75 66 TYR A N 1
ATOM 530 C CA . TYR A 1 66 ? -7.941 52.625 14.602 1 82.75 66 TYR A CA 1
ATOM 531 C C . TYR A 1 66 ? -6.441 52.75 14.375 1 82.75 66 TYR A C 1
ATOM 533 O O . TYR A 1 66 ? -6 53.594 13.594 1 82.75 66 TYR A O 1
ATOM 541 N N . ASP A 1 67 ? -5.723 52.062 15.117 1 83.5 67 ASP A N 1
ATOM 542 C CA . ASP A 1 67 ? -4.27 52.031 15.008 1 83.5 67 ASP A CA 1
ATOM 543 C C . ASP A 1 67 ? -3.705 50.688 15.422 1 83.5 67 ASP A C 1
ATOM 545 O O . ASP A 1 67 ? -4.461 49.75 15.68 1 83.5 67 ASP A O 1
ATOM 549 N N . GLU A 1 68 ? -2.453 50.625 15.375 1 86.5 68 GLU A N 1
ATOM 550 C CA . GLU A 1 68 ? -1.783 49.344 15.688 1 86.5 68 GLU A CA 1
ATOM 551 C C . GLU A 1 68 ? -1.069 49.438 17.031 1 86.5 68 GLU A C 1
ATOM 553 O O . GLU A 1 68 ? 0.081 49 17.156 1 86.5 68 GLU A O 1
ATOM 558 N N . THR A 1 69 ? -1.787 49.969 17.938 1 88.81 69 THR A N 1
ATOM 559 C CA . THR A 1 69 ? -1.222 50.094 19.281 1 88.81 69 THR A CA 1
ATOM 560 C C . THR A 1 69 ? -1.596 48.906 20.141 1 88.81 69 THR A C 1
ATOM 562 O O . THR A 1 69 ? -2.49 48.125 19.781 1 88.81 69 THR A O 1
ATOM 565 N N . ILE A 1 70 ? -0.931 48.75 21.25 1 93.06 70 ILE A N 1
ATOM 566 C CA . ILE A 1 70 ? -1.185 47.656 22.172 1 93.06 70 ILE A CA 1
ATOM 567 C C . ILE A 1 70 ? -2.623 47.75 22.688 1 93.06 70 ILE A C 1
ATOM 569 O O . ILE A 1 70 ? -3.281 46.719 22.859 1 93.06 70 ILE A O 1
ATOM 573 N N . GLU A 1 71 ? -3.074 48.938 22.922 1 91.25 71 GLU A N 1
ATOM 574 C CA . GLU A 1 71 ? -4.422 49.125 23.438 1 91.25 71 GLU A CA 1
ATOM 575 C C . GLU A 1 71 ? -5.477 48.688 22.422 1 91.25 71 GLU A C 1
ATOM 577 O O . GLU A 1 71 ? -6.48 48.094 22.797 1 91.25 71 GLU A O 1
ATOM 582 N N . SER A 1 72 ? -5.262 49 21.203 1 90.44 72 SER A N 1
ATOM 583 C CA . SER A 1 72 ? -6.188 48.594 20.156 1 90.44 72 SER A CA 1
ATOM 584 C C . SER A 1 72 ? -6.211 47.062 20 1 90.44 72 SER A C 1
ATOM 586 O O . SER A 1 72 ? -7.277 46.469 19.812 1 90.44 72 SER A O 1
ATOM 588 N N . TYR A 1 73 ? -5.074 46.5 20.141 1 92.69 73 TYR A N 1
ATOM 589 C CA . TYR A 1 73 ? -4.996 45.062 20.031 1 92.69 73 TYR A CA 1
ATOM 590 C C . TYR A 1 73 ? -5.652 44.375 21.219 1 92.69 73 TYR A C 1
ATOM 592 O O . TYR A 1 73 ? -6.344 43.375 21.062 1 92.69 73 TYR A O 1
ATOM 600 N N . LYS A 1 74 ? -5.418 44.906 22.359 1 94.88 74 LYS A N 1
ATOM 601 C CA . LYS A 1 74 ? -6.055 44.375 23.547 1 94.88 74 LYS A CA 1
ATOM 602 C C . LYS A 1 74 ? -7.574 44.406 23.422 1 94.88 74 LYS A C 1
ATOM 604 O O . LYS A 1 74 ? -8.266 43.469 23.781 1 94.88 74 LYS A O 1
ATOM 609 N N . TRP A 1 75 ? -8.016 45.562 22.984 1 94.12 75 TRP A N 1
ATOM 610 C CA . TRP A 1 75 ? -9.453 45.688 22.781 1 94.12 75 TRP A CA 1
ATOM 611 C C . TRP A 1 75 ? -9.953 44.625 21.797 1 94.12 75 TRP A C 1
ATOM 613 O O . TRP A 1 75 ? -10.992 44 22.031 1 94.12 75 TRP A O 1
ATOM 623 N N . LEU A 1 76 ? -9.258 44.469 20.734 1 93.75 76 LEU A N 1
ATOM 624 C CA . LEU A 1 76 ? -9.625 43.5 19.703 1 93.75 76 LEU A CA 1
ATOM 625 C C . LEU A 1 76 ? -9.734 42.094 20.281 1 93.75 76 LEU A C 1
ATOM 627 O O . LEU A 1 76 ? -10.727 41.406 20.047 1 93.75 76 LEU A O 1
ATOM 631 N N . PHE A 1 77 ? -8.773 41.688 21.047 1 95.5 77 PHE A N 1
ATOM 632 C CA . PHE A 1 77 ? -8.719 40.344 21.594 1 95.5 77 PHE A CA 1
ATOM 633 C C . PHE A 1 77 ? -9.805 40.125 22.641 1 95.5 77 PHE A C 1
ATOM 635 O O . PHE A 1 77 ? -10.43 39.062 22.688 1 95.5 77 PHE A O 1
ATOM 642 N N . ARG A 1 78 ? -10.016 41.125 23.406 1 95.94 78 ARG A N 1
ATOM 643 C CA . ARG A 1 78 ? -11.078 41.031 24.406 1 95.94 78 ARG A CA 1
ATOM 644 C C . ARG A 1 78 ? -12.445 40.938 23.734 1 95.94 78 ARG A C 1
ATOM 646 O O . ARG A 1 78 ? -13.305 40.156 24.172 1 95.94 78 ARG A O 1
ATOM 653 N N . THR A 1 79 ? -12.656 41.75 22.734 1 95.5 79 THR A N 1
ATOM 654 C CA . THR A 1 79 ? -13.898 41.719 21.984 1 95.5 79 THR A CA 1
ATOM 655 C C . THR A 1 79 ? -14.094 40.375 21.312 1 95.5 79 THR A C 1
ATOM 657 O O . THR A 1 79 ? -15.211 39.844 21.281 1 95.5 79 THR A O 1
ATOM 660 N N . PHE A 1 80 ? -13.016 39.875 20.797 1 95.31 80 PHE A N 1
ATOM 661 C CA . PHE A 1 80 ? -13.039 38.562 20.172 1 95.31 80 PHE A CA 1
ATOM 662 C C . PHE A 1 80 ? -13.484 37.5 21.156 1 95.31 80 PHE A C 1
ATOM 664 O O . PHE A 1 80 ? -14.375 36.688 20.844 1 95.31 80 PHE A O 1
ATOM 671 N N . ILE A 1 81 ? -12.93 37.469 22.312 1 95.75 81 ILE A N 1
ATOM 672 C CA . ILE A 1 81 ? -13.266 36.469 23.344 1 95.75 81 ILE A CA 1
ATOM 673 C C . ILE A 1 81 ? -14.734 36.625 23.719 1 95.75 81 ILE A C 1
ATOM 675 O O . ILE A 1 81 ? -15.438 35.594 23.875 1 95.75 81 ILE A O 1
ATOM 679 N N . GLU A 1 82 ? -15.117 37.781 23.828 1 95.31 82 GLU A N 1
ATOM 680 C CA . GLU A 1 82 ? -16.516 38.031 24.188 1 95.31 82 GLU A CA 1
ATOM 681 C C . GLU A 1 82 ? -17.453 37.531 23.094 1 95.31 82 GLU A C 1
ATOM 683 O O . GLU A 1 82 ? -18.469 36.906 23.391 1 95.31 82 GLU A O 1
ATOM 688 N N . ALA A 1 83 ? -17.094 37.875 21.891 1 94.75 83 ALA A N 1
ATOM 689 C CA . ALA A 1 83 ? -17.922 37.469 20.75 1 94.75 83 ALA A CA 1
ATOM 690 C C . ALA A 1 83 ? -18 35.938 20.656 1 94.75 83 ALA A C 1
ATOM 692 O O . ALA A 1 83 ? -19.031 35.406 20.25 1 94.75 83 ALA A O 1
ATOM 693 N N . MET A 1 84 ? -16.906 35.344 21 1 96 84 MET A N 1
ATOM 694 C CA . MET A 1 84 ? -16.828 33.875 20.875 1 96 84 MET A CA 1
ATOM 695 C C . MET A 1 84 ? -17.297 33.188 22.156 1 96 84 MET A C 1
ATOM 697 O O . MET A 1 84 ? -16.906 32.062 22.438 1 96 84 MET A O 1
ATOM 701 N N . SER A 1 85 ? -18 33.844 22.984 1 94.06 85 SER A N 1
ATOM 702 C CA . SER A 1 85 ? -18.609 33.344 24.203 1 94.06 85 SER A CA 1
ATOM 703 C C . SER A 1 85 ? -17.562 32.844 25.188 1 94.06 85 SER A C 1
ATOM 705 O O . SER A 1 85 ? -17.75 31.812 25.828 1 94.06 85 SER A O 1
ATOM 707 N N . GLY A 1 86 ? -16.375 33.469 25.125 1 93.25 86 GLY A N 1
ATOM 708 C CA . GLY A 1 86 ? -15.359 33.156 26.125 1 93.25 86 GLY A CA 1
ATOM 709 C C . GLY A 1 86 ? -14.406 32.062 25.688 1 93.25 86 GLY A C 1
ATOM 710 O O . GLY A 1 86 ? -13.43 31.766 26.391 1 93.25 86 GLY A O 1
ATOM 711 N N . LYS A 1 87 ? -14.672 31.469 24.594 1 94.75 87 LYS A N 1
ATOM 712 C CA . LYS A 1 87 ? -13.797 30.406 24.109 1 94.75 87 LYS A CA 1
ATOM 713 C C . LYS A 1 87 ? -12.492 30.969 23.562 1 94.75 87 LYS A C 1
ATOM 715 O O . LYS A 1 87 ? -12.508 31.844 22.688 1 94.75 87 LYS A O 1
ATOM 720 N N . LYS A 1 88 ? -11.359 30.516 24.047 1 95.69 88 LYS A N 1
ATOM 721 C CA . LYS A 1 88 ? -10.047 30.969 23.609 1 95.69 88 LYS A CA 1
ATOM 722 C C . LYS A 1 88 ? -9.375 29.938 22.719 1 95.69 88 LYS A C 1
ATOM 724 O O . LYS A 1 88 ? -9.594 28.734 22.875 1 95.69 88 LYS A O 1
ATOM 729 N N . PRO A 1 89 ? -8.648 30.422 21.766 1 94.69 89 PRO A N 1
ATOM 730 C CA . PRO A 1 89 ? -7.855 29.453 21 1 94.69 89 PRO A CA 1
ATOM 731 C C . PRO A 1 89 ? -6.715 28.844 21.812 1 94.69 89 PRO A C 1
ATOM 733 O O . PRO A 1 89 ? -6.34 29.391 22.859 1 94.69 89 PRO A O 1
ATOM 736 N N . LYS A 1 90 ? -6.25 27.734 21.344 1 93.62 90 LYS A N 1
ATOM 737 C CA . LYS A 1 90 ? -5.105 27.094 22 1 93.62 90 LYS A CA 1
ATOM 738 C C . LYS A 1 90 ? -3.789 27.641 21.453 1 93.62 90 LYS A C 1
ATOM 740 O O . LYS A 1 90 ? -2.799 27.734 22.172 1 93.62 90 LYS A O 1
ATOM 745 N N . THR A 1 91 ? -3.82 27.938 20.203 1 93.31 91 THR A N 1
ATOM 746 C CA . THR A 1 91 ? -2.629 28.438 19.531 1 93.31 91 THR A CA 1
ATOM 747 C C . THR A 1 91 ? -2.971 29.641 18.656 1 93.31 91 THR A C 1
ATOM 749 O O . THR A 1 91 ? -3.984 29.641 17.953 1 93.31 91 THR A O 1
ATOM 752 N N . ILE A 1 92 ? -2.143 30.656 18.719 1 91.38 92 ILE A N 1
ATOM 753 C CA . ILE A 1 92 ? -2.281 31.828 17.859 1 91.38 92 ILE A CA 1
ATOM 754 C C . ILE A 1 92 ? -1.005 32.031 17.047 1 91.38 92 ILE A C 1
ATOM 756 O O . ILE A 1 92 ? 0.099 32.031 17.594 1 91.38 92 ILE A O 1
ATOM 760 N N . LEU A 1 93 ? -1.206 32.125 15.805 1 89.69 93 LEU A N 1
ATOM 761 C CA . LEU A 1 93 ? -0.108 32.438 14.891 1 89.69 93 LEU A CA 1
ATOM 762 C C . LEU A 1 93 ? -0.16 33.875 14.422 1 89.69 93 LEU A C 1
ATOM 764 O O . LEU A 1 93 ? -1.226 34.375 14.047 1 89.69 93 LEU A O 1
ATOM 768 N N . THR A 1 94 ? 0.914 34.531 14.469 1 87.38 94 THR A N 1
ATOM 769 C CA . THR A 1 94 ? 0.93 35.938 14.078 1 87.38 94 THR A CA 1
ATOM 770 C C . THR A 1 94 ? 2.158 36.25 13.227 1 87.38 94 THR A C 1
ATOM 772 O O . THR A 1 94 ? 2.994 35.375 12.992 1 87.38 94 THR A O 1
ATOM 775 N N . ASP A 1 95 ? 2.137 37.375 12.719 1 81.06 95 ASP A N 1
ATOM 776 C CA . ASP A 1 95 ? 3.354 37.875 12.086 1 81.06 95 ASP A CA 1
ATOM 777 C C . ASP A 1 95 ? 4.371 38.312 13.133 1 81.06 95 ASP A C 1
ATOM 779 O O . ASP A 1 95 ? 4.109 38.25 14.336 1 81.06 95 ASP A O 1
ATOM 783 N N . GLN A 1 96 ? 5.492 38.688 12.656 1 80 96 GLN A N 1
ATOM 784 C CA . GLN A 1 96 ? 6.531 39.156 13.555 1 80 96 GLN A CA 1
ATOM 785 C C . GLN A 1 96 ? 6.25 40.594 14 1 80 96 GLN A C 1
ATOM 787 O O . GLN A 1 96 ? 6.598 41.562 13.305 1 80 96 GLN A O 1
ATOM 792 N N . ASP A 1 97 ? 5.488 40.781 15.008 1 82.94 97 ASP A N 1
ATOM 793 C CA . ASP A 1 97 ? 5.137 42.094 15.562 1 82.94 97 ASP A CA 1
ATOM 794 C C . ASP A 1 97 ? 5.211 42.094 17.094 1 82.94 97 ASP A C 1
ATOM 796 O O . ASP A 1 97 ? 4.43 41.375 17.75 1 82.94 97 ASP A O 1
ATOM 800 N N . ALA A 1 98 ? 6.109 42.844 17.516 1 85.62 98 ALA A N 1
ATOM 801 C CA . ALA A 1 98 ? 6.352 42.844 18.953 1 85.62 98 ALA A CA 1
ATOM 802 C C . ALA A 1 98 ? 5.137 43.375 19.719 1 85.62 98 ALA A C 1
ATOM 804 O O . ALA A 1 98 ? 4.84 42.938 20.812 1 85.62 98 ALA A O 1
ATOM 805 N N . VAL A 1 99 ? 4.496 44.344 19.156 1 89.88 99 VAL A N 1
ATOM 806 C CA . VAL A 1 99 ? 3.324 44.938 19.797 1 89.88 99 VAL A CA 1
ATOM 807 C C . VAL A 1 99 ? 2.211 43.906 19.906 1 89.88 99 VAL A C 1
ATOM 809 O O . VAL A 1 99 ? 1.553 43.781 20.938 1 89.88 99 VAL A O 1
ATOM 812 N N . LEU A 1 100 ? 2.1 43.219 18.922 1 89.44 100 LEU A N 1
ATOM 813 C CA . LEU A 1 100 ? 1.089 42.188 18.891 1 89.44 100 LEU A CA 1
ATOM 814 C C . LEU A 1 100 ? 1.403 41.094 19.906 1 89.44 100 LEU A C 1
ATOM 816 O O . LEU A 1 100 ? 0.503 40.594 20.578 1 89.44 100 LEU A O 1
ATOM 820 N N . ALA A 1 101 ? 2.609 40.719 19.984 1 89.25 101 ALA A N 1
ATOM 821 C CA . ALA A 1 101 ? 3.037 39.688 20.922 1 89.25 101 ALA A CA 1
ATOM 822 C C . ALA A 1 101 ? 2.752 40.125 22.359 1 89.25 101 ALA A C 1
ATOM 824 O O . ALA A 1 101 ? 2.299 39.312 23.172 1 89.25 101 ALA A O 1
ATOM 825 N N . GLU A 1 102 ? 3.039 41.312 22.562 1 92.88 102 GLU A N 1
ATOM 826 C CA . GLU A 1 102 ? 2.789 41.812 23.906 1 92.88 102 GLU A CA 1
ATOM 827 C C . GLU A 1 102 ? 1.297 41.844 24.234 1 92.88 102 GLU A C 1
ATOM 829 O O . GLU A 1 102 ? 0.896 41.5 25.344 1 92.88 102 GLU A O 1
ATOM 834 N N . ALA A 1 103 ? 0.544 42.25 23.312 1 94.25 103 ALA A N 1
ATOM 835 C CA . ALA A 1 103 ? -0.905 42.25 23.5 1 94.25 103 ALA A CA 1
ATOM 836 C C . ALA A 1 103 ? -1.434 40.844 23.734 1 94.25 103 ALA A C 1
ATOM 838 O O . ALA A 1 103 ? -2.287 40.656 24.609 1 94.25 103 ALA A O 1
ATOM 839 N N . ILE A 1 104 ? -0.934 39.875 23.031 1 93.25 104 ILE A N 1
ATOM 840 C CA . ILE A 1 104 ? -1.353 38.469 23.172 1 93.25 104 ILE A CA 1
ATOM 841 C C . ILE A 1 104 ? -0.975 37.938 24.547 1 93.25 104 ILE A C 1
ATOM 843 O O . ILE A 1 104 ? -1.788 37.312 25.219 1 93.25 104 ILE A O 1
ATOM 847 N N . ASP A 1 105 ? 0.172 38.25 24.953 1 93.25 105 ASP A N 1
ATOM 848 C CA . ASP A 1 105 ? 0.64 37.781 26.266 1 93.25 105 ASP A CA 1
ATOM 849 C C . ASP A 1 105 ? -0.23 38.375 27.391 1 93.25 105 ASP A C 1
ATOM 851 O O . ASP A 1 105 ? -0.429 37.719 28.422 1 93.25 105 ASP A O 1
ATOM 855 N N . SER A 1 106 ? -0.691 39.5 27.141 1 94.94 106 SER A N 1
ATOM 856 C CA . SER A 1 106 ? -1.491 40.188 28.156 1 94.94 106 SER A CA 1
ATOM 857 C C . SER A 1 106 ? -2.904 39.625 28.219 1 94.94 106 SER A C 1
ATOM 859 O O . SER A 1 106 ? -3.461 39.438 29.312 1 94.94 106 SER A O 1
ATOM 861 N N . VAL A 1 107 ? -3.459 39.344 27.125 1 95.38 107 VAL A N 1
ATOM 862 C CA . VAL A 1 107 ? -4.859 38.938 27.062 1 95.38 107 VAL A CA 1
ATOM 863 C C . VAL A 1 107 ? -4.969 37.438 27.125 1 95.38 107 VAL A C 1
ATOM 865 O O . VAL A 1 107 ? -5.93 36.906 27.688 1 95.38 107 VAL A O 1
ATOM 868 N N . PHE A 1 108 ? -3.949 36.75 26.469 1 92.81 108 PHE A N 1
ATOM 869 C CA . PHE A 1 108 ? -3.92 35.281 26.406 1 92.81 108 PHE A CA 1
ATOM 870 C C . PHE A 1 108 ? -2.682 34.719 27.094 1 92.81 108 PHE A C 1
ATOM 872 O O . PHE A 1 108 ? -1.813 34.125 26.453 1 92.81 108 PHE A O 1
ATOM 879 N N . PRO A 1 109 ? -2.605 34.656 28.328 1 90.25 109 PRO A N 1
ATOM 880 C CA . PRO A 1 109 ? -1.38 34.219 29 1 90.25 109 PRO A CA 1
ATOM 881 C C . PRO A 1 109 ? -1.148 32.719 28.875 1 90.25 109 PRO A C 1
ATOM 883 O O . PRO A 1 109 ? -0.005 32.25 28.922 1 90.25 109 PRO A O 1
ATOM 886 N N . ASP A 1 110 ? -2.174 31.953 28.656 1 91.62 110 ASP A N 1
ATOM 887 C CA . ASP A 1 110 ? -2.041 30.5 28.672 1 91.62 110 ASP A CA 1
ATOM 888 C C . ASP A 1 110 ? -2.012 29.922 27.266 1 91.62 110 ASP A C 1
ATOM 890 O O . ASP A 1 110 ? -1.943 28.719 27.078 1 91.62 110 ASP A O 1
ATOM 894 N N . ILE A 1 111 ? -1.995 30.766 26.281 1 91.75 111 ILE A N 1
ATOM 895 C CA . ILE A 1 111 ? -2.076 30.281 24.906 1 91.75 111 ILE A CA 1
ATOM 896 C C . ILE A 1 111 ? -0.67 30.141 24.328 1 91.75 111 ILE A C 1
ATOM 898 O O . ILE A 1 111 ? 0.277 30.766 24.812 1 91.75 111 ILE A O 1
ATOM 902 N N . HIS A 1 112 ? -0.544 29.281 23.406 1 92.5 112 HIS A N 1
ATOM 903 C CA . HIS A 1 112 ? 0.702 29.172 22.656 1 92.5 112 HIS A CA 1
ATOM 904 C C . HIS A 1 112 ? 0.756 30.188 21.516 1 92.5 112 HIS A C 1
ATOM 906 O O . HIS A 1 112 ? -0.121 30.203 20.656 1 92.5 112 HIS A O 1
ATOM 912 N N . HIS A 1 113 ? 1.729 30.984 21.609 1 90.94 113 HIS A N 1
ATOM 913 C CA . HIS A 1 113 ? 1.917 31.984 20.562 1 90.94 113 HIS A CA 1
ATOM 914 C C . HIS A 1 113 ? 3.115 31.641 19.688 1 90.94 113 HIS A C 1
ATOM 916 O O . HIS A 1 113 ? 4.207 31.375 20.188 1 90.94 113 HIS A O 1
ATOM 922 N N . ARG A 1 114 ? 2.887 31.594 18.375 1 89.81 114 ARG A N 1
ATOM 923 C CA . ARG A 1 114 ? 3.953 31.328 17.422 1 89.81 114 ARG A CA 1
ATOM 924 C C . ARG A 1 114 ? 3.879 32.281 16.234 1 89.81 114 ARG A C 1
ATOM 926 O O . ARG A 1 114 ? 2.811 32.812 15.93 1 89.81 114 ARG A O 1
ATOM 933 N N . ILE A 1 115 ? 5.023 32.406 15.664 1 88.5 115 ILE A N 1
ATOM 934 C CA . ILE A 1 115 ? 5.07 33.219 14.453 1 88.5 115 ILE A CA 1
ATOM 935 C C . ILE A 1 115 ? 4.73 32.375 13.234 1 88.5 115 ILE A C 1
ATOM 937 O O . ILE A 1 115 ? 5.199 31.234 13.125 1 88.5 115 ILE A O 1
ATOM 941 N N . CYS A 1 116 ? 3.922 32.938 12.461 1 84.75 116 CYS A N 1
ATOM 942 C CA . CYS A 1 116 ? 3.525 32.219 11.266 1 84.75 116 CYS A CA 1
ATOM 943 C C . CYS A 1 116 ? 4.676 32.156 10.266 1 84.75 116 CYS A C 1
ATOM 945 O O . CYS A 1 116 ? 5.164 33.188 9.797 1 84.75 116 CYS A O 1
ATOM 947 N N . VAL A 1 117 ? 5.004 30.953 9.883 1 85.75 117 VAL A N 1
ATOM 948 C CA . VAL A 1 117 ? 6.137 30.703 9 1 85.75 117 VAL A CA 1
ATOM 949 C C . VAL A 1 117 ? 5.879 31.359 7.641 1 85.75 117 VAL A C 1
ATOM 951 O O . VAL A 1 117 ? 6.801 31.875 7.008 1 85.75 117 VAL A O 1
ATOM 954 N N . TRP A 1 118 ? 4.758 31.359 7.234 1 80.12 118 TRP A N 1
ATOM 955 C CA . TRP A 1 118 ? 4.41 31.938 5.945 1 80.12 118 TRP A CA 1
ATOM 956 C C . TRP A 1 118 ? 4.684 33.438 5.934 1 80.12 118 TRP A C 1
ATOM 958 O O . TRP A 1 118 ? 5.176 33.969 4.941 1 80.12 118 TRP A O 1
ATOM 968 N N . HIS A 1 119 ? 4.316 34.094 6.969 1 79 119 HIS A N 1
ATOM 969 C CA . HIS A 1 119 ? 4.559 35.531 7.062 1 79 119 HIS A CA 1
ATOM 970 C C . HIS A 1 119 ? 6.055 35.844 7.066 1 79 119 HIS A C 1
ATOM 972 O O . HIS A 1 119 ? 6.492 36.812 6.469 1 79 119 HIS A O 1
ATOM 978 N N . VAL A 1 120 ? 6.723 34.969 7.719 1 84.75 120 VAL A N 1
ATOM 979 C CA . VAL A 1 120 ? 8.172 35.125 7.715 1 84.75 120 VAL A CA 1
ATOM 980 C C . VAL A 1 120 ? 8.711 34.938 6.301 1 84.75 120 VAL A C 1
ATOM 982 O O . VAL A 1 120 ? 9.57 35.688 5.848 1 84.75 120 VAL A O 1
ATOM 985 N N . TYR A 1 121 ? 8.211 33.969 5.688 1 85.31 121 TYR A N 1
ATOM 986 C CA . TYR A 1 121 ? 8.617 33.688 4.32 1 85.31 121 TYR A CA 1
ATOM 987 C C . TYR A 1 121 ? 8.297 34.844 3.393 1 85.31 121 TYR A C 1
ATOM 989 O O . TYR A 1 121 ? 9.117 35.219 2.559 1 85.31 121 TYR A O 1
ATOM 997 N N . GLN A 1 122 ? 7.133 35.406 3.516 1 77.75 122 GLN A N 1
ATOM 998 C CA . GLN A 1 122 ? 6.746 36.531 2.697 1 77.75 122 GLN A CA 1
ATOM 999 C C . GLN A 1 122 ? 7.684 37.719 2.92 1 77.75 122 GLN A C 1
ATOM 1001 O O . GLN A 1 122 ? 8.023 38.438 1.978 1 77.75 122 GLN A O 1
ATOM 1006 N N . HIS A 1 123 ? 8.008 37.906 4.129 1 82.12 123 HIS A N 1
ATOM 1007 C CA . HIS A 1 123 ? 8.953 38.969 4.453 1 82.12 123 HIS A CA 1
ATOM 1008 C C . HIS A 1 123 ? 10.32 38.688 3.834 1 82.12 123 HIS A C 1
ATOM 1010 O O . HIS A 1 123 ? 11 39.625 3.381 1 82.12 123 HIS A O 1
ATOM 1016 N N . ALA A 1 124 ? 10.633 37.469 3.887 1 85.81 124 ALA A N 1
ATOM 1017 C CA . ALA A 1 124 ? 11.898 37.062 3.266 1 85.81 124 ALA A CA 1
ATOM 1018 C C . ALA A 1 124 ? 11.898 37.406 1.772 1 85.81 124 ALA A C 1
ATOM 1020 O O . ALA A 1 124 ? 12.891 37.906 1.237 1 85.81 124 ALA A O 1
ATOM 1021 N N . LEU A 1 125 ? 10.828 37.125 1.162 1 83.56 125 LEU A N 1
ATOM 1022 C CA . LEU A 1 125 ? 10.711 37.406 -0.265 1 83.56 125 LEU A CA 1
ATOM 1023 C C . LEU A 1 125 ? 10.875 38.906 -0.543 1 83.56 125 LEU A C 1
ATOM 1025 O O . LEU A 1 125 ? 11.477 39.281 -1.545 1 83.56 125 LEU A O 1
ATOM 1029 N N . LYS A 1 126 ? 10.336 39.656 0.326 1 81.06 126 LYS A N 1
ATOM 1030 C CA . LYS A 1 126 ? 10.43 41.094 0.175 1 81.06 126 LYS A CA 1
ATOM 1031 C C . LYS A 1 126 ? 11.859 41.594 0.431 1 81.06 126 LYS A C 1
ATOM 1033 O O . LYS A 1 126 ? 12.383 42.406 -0.322 1 81.06 126 LYS A O 1
ATOM 1038 N N . GLN A 1 127 ? 12.453 41.062 1.457 1 84.44 127 GLN A N 1
ATOM 1039 C CA . GLN A 1 127 ? 13.797 41.5 1.86 1 84.44 127 GLN A CA 1
ATOM 1040 C C . GLN A 1 127 ? 14.844 41.031 0.855 1 84.44 127 GLN A C 1
ATOM 1042 O O . GLN A 1 127 ? 15.875 41.656 0.684 1 84.44 127 GLN A O 1
ATOM 1047 N N . LEU A 1 128 ? 14.523 39.906 0.215 1 86.88 128 LEU A N 1
ATOM 1048 C CA . LEU A 1 128 ? 15.516 39.312 -0.677 1 86.88 128 LEU A CA 1
ATOM 1049 C C . LEU A 1 128 ? 15.07 39.438 -2.131 1 86.88 128 LEU A C 1
ATOM 1051 O O . LEU A 1 128 ? 15.469 38.625 -2.971 1 86.88 128 LEU A O 1
ATOM 1055 N N . ASN A 1 129 ? 14.188 40.312 -2.389 1 81.06 129 ASN A N 1
ATOM 1056 C CA . ASN A 1 129 ? 13.617 40.469 -3.725 1 81.06 129 ASN A CA 1
ATOM 1057 C C . ASN A 1 129 ? 14.711 40.625 -4.781 1 81.06 129 ASN A C 1
ATOM 1059 O O . ASN A 1 129 ? 14.539 40.188 -5.926 1 81.06 129 ASN A O 1
ATOM 1063 N N . HIS A 1 130 ? 15.75 41.188 -4.41 1 80.75 130 HIS A N 1
ATOM 1064 C CA . HIS A 1 130 ? 16.844 41.438 -5.336 1 80.75 130 HIS A CA 1
ATOM 1065 C C . HIS A 1 130 ? 17.484 40.125 -5.793 1 80.75 130 HIS A C 1
ATOM 1067 O O . HIS A 1 130 ? 18.141 40.094 -6.84 1 80.75 130 HIS A O 1
ATOM 1073 N N . MET A 1 131 ? 17.359 39.094 -5.082 1 77.56 131 MET A N 1
ATOM 1074 C CA . MET A 1 131 ? 17.969 37.812 -5.387 1 77.56 131 MET A CA 1
ATOM 1075 C C . MET A 1 131 ? 17.141 37.031 -6.414 1 77.56 131 MET A C 1
ATOM 1077 O O . MET A 1 131 ? 17.656 36.125 -7.066 1 77.56 131 MET A O 1
ATOM 1081 N N . PHE A 1 132 ? 15.844 37.312 -6.547 1 70.69 132 PHE A N 1
ATOM 1082 C CA . PHE A 1 132 ? 14.922 36.531 -7.363 1 70.69 132 PHE A CA 1
ATOM 1083 C C . PHE A 1 132 ? 15.125 36.812 -8.844 1 70.69 132 PHE A C 1
ATOM 1085 O O . PHE A 1 132 ? 14.812 36 -9.703 1 70.69 132 PHE A O 1
ATOM 1092 N N . VAL A 1 133 ? 15.555 37.938 -9.242 1 62.34 133 VAL A N 1
ATOM 1093 C CA . VAL A 1 133 ? 15.758 38.312 -10.633 1 62.34 133 VAL A CA 1
ATOM 1094 C C . VAL A 1 133 ? 16.844 37.438 -11.25 1 62.34 133 VAL A C 1
ATOM 1096 O O . VAL A 1 133 ? 16.781 37.125 -12.438 1 62.34 133 VAL A O 1
ATOM 1099 N N . GLY A 1 134 ? 17.719 36.875 -10.594 1 56.12 134 GLY A N 1
ATOM 1100 C CA . GLY A 1 134 ? 18.859 36.219 -11.234 1 56.12 134 GLY A CA 1
ATOM 1101 C C . GLY A 1 134 ? 18.875 34.719 -11.062 1 56.12 134 GLY A C 1
ATOM 1102 O O . GLY A 1 134 ? 19.562 34.031 -11.805 1 56.12 134 GLY A O 1
ATOM 1103 N N . SER A 1 135 ? 18.281 34.156 -10.094 1 64.12 135 SER A N 1
ATOM 1104 C CA . SER A 1 135 ? 18.484 32.719 -9.906 1 64.12 135 SER A CA 1
ATOM 1105 C C . SER A 1 135 ? 17.156 32.031 -9.586 1 64.12 135 SER A C 1
ATOM 1107 O O . SER A 1 135 ? 16.609 32.219 -8.492 1 64.12 135 SER A O 1
ATOM 1109 N N . GLY A 1 136 ? 16.484 31.531 -10.625 1 67.88 136 GLY A N 1
ATOM 1110 C CA . GLY A 1 136 ? 15.266 30.766 -10.461 1 67.88 136 GLY A CA 1
ATOM 1111 C C . GLY A 1 136 ? 15.383 29.672 -9.414 1 67.88 136 GLY A C 1
ATOM 1112 O O . GLY A 1 136 ? 14.406 29.359 -8.727 1 67.88 136 GLY A O 1
ATOM 1113 N N . SER A 1 137 ? 16.531 29.219 -9.078 1 82.56 137 SER A N 1
ATOM 1114 C CA . SER A 1 137 ? 16.766 28.125 -8.133 1 82.56 137 SER A CA 1
ATOM 1115 C C . SER A 1 137 ? 16.703 28.625 -6.691 1 82.56 137 SER A C 1
ATOM 1117 O O . SER A 1 137 ? 16.422 27.859 -5.773 1 82.56 137 SER A O 1
ATOM 1119 N N . PHE A 1 138 ? 16.844 29.938 -6.551 1 86.94 138 PHE A N 1
ATOM 1120 C CA . PHE A 1 138 ? 16.906 30.5 -5.203 1 86.94 138 PHE A CA 1
ATOM 1121 C C . PHE A 1 138 ? 15.555 30.406 -4.508 1 86.94 138 PHE A C 1
ATOM 1123 O O . PHE A 1 138 ? 15.477 30.016 -3.34 1 86.94 138 PHE A O 1
ATOM 1130 N N . ILE A 1 139 ? 14.508 30.703 -5.234 1 83.38 139 ILE A N 1
ATOM 1131 C CA . ILE A 1 139 ? 13.172 30.688 -4.645 1 83.38 139 ILE A CA 1
ATOM 1132 C C . ILE A 1 139 ? 12.828 29.281 -4.16 1 83.38 139 ILE A C 1
ATOM 1134 O O . ILE A 1 139 ? 12.219 29.125 -3.102 1 83.38 139 ILE A O 1
ATOM 1138 N N . ASN A 1 140 ? 13.281 28.422 -4.848 1 84 140 ASN A N 1
ATOM 1139 C CA . ASN A 1 140 ? 13.008 27.031 -4.48 1 84 140 ASN A CA 1
ATOM 1140 C C . ASN A 1 140 ? 13.789 26.625 -3.236 1 84 140 ASN A C 1
ATOM 1142 O O . ASN A 1 140 ? 13.258 25.953 -2.352 1 84 140 ASN A O 1
ATOM 1146 N N . ASP A 1 141 ? 14.977 27 -3.24 1 87.06 141 ASP A N 1
ATOM 1147 C CA . ASP A 1 141 ? 15.805 26.672 -2.084 1 87.06 141 ASP A CA 1
ATOM 1148 C C . ASP A 1 141 ? 15.297 27.375 -0.829 1 87.06 141 ASP A C 1
ATOM 1150 O O . ASP A 1 141 ? 15.266 26.781 0.254 1 87.06 141 ASP A O 1
ATOM 1154 N N . LEU A 1 142 ? 14.938 28.625 -1.038 1 88.75 142 LEU A N 1
ATOM 1155 C CA . LEU A 1 142 ? 14.383 29.391 0.076 1 88.75 142 LEU A CA 1
ATOM 1156 C C . LEU A 1 142 ? 13.094 28.75 0.585 1 88.75 142 LEU A C 1
ATOM 1158 O O . LEU A 1 142 ? 12.922 28.562 1.792 1 88.75 142 LEU A O 1
ATOM 1162 N N . SER A 1 143 ? 12.297 28.469 -0.276 1 85.94 143 SER A N 1
ATOM 1163 C CA . SER A 1 143 ? 11.031 27.828 0.084 1 85.94 143 SER A CA 1
ATOM 1164 C C . SER A 1 143 ? 11.273 26.5 0.805 1 85.94 143 SER A C 1
ATOM 1166 O O . SER A 1 143 ? 10.594 26.203 1.792 1 85.94 143 SER A O 1
ATOM 1168 N N . SER A 1 144 ? 12.172 25.781 0.381 1 86.75 144 SER A N 1
ATOM 1169 C CA . SER A 1 144 ? 12.508 24.5 0.991 1 86.75 144 SER A CA 1
ATOM 1170 C C . SER A 1 144 ? 12.969 24.688 2.434 1 86.75 144 SER A C 1
ATOM 1172 O O . SER A 1 144 ? 12.594 23.906 3.311 1 86.75 144 SER A O 1
ATOM 1174 N N . CYS A 1 145 ? 13.711 25.672 2.645 1 88.88 145 CYS A N 1
ATOM 1175 C CA . CYS A 1 145 ? 14.211 25.953 3.988 1 88.88 145 CYS A CA 1
ATOM 1176 C C . CYS A 1 145 ? 13.062 26.234 4.945 1 88.88 145 CYS A C 1
ATOM 1178 O O . CYS A 1 145 ? 13.109 25.844 6.113 1 88.88 145 CYS A O 1
ATOM 1180 N N . PHE A 1 146 ? 12.07 26.828 4.395 1 87.44 146 PHE A N 1
ATOM 1181 C CA . PHE A 1 146 ? 10.984 27.266 5.258 1 87.44 146 PHE A CA 1
ATOM 1182 C C . PHE A 1 146 ? 9.945 26.172 5.453 1 87.44 146 PHE A C 1
ATOM 1184 O O . PHE A 1 146 ? 9.328 26.078 6.512 1 87.44 146 PHE A O 1
ATOM 1191 N N . PHE A 1 147 ? 9.797 25.281 4.5 1 83.38 147 PHE A N 1
ATOM 1192 C CA . PHE A 1 147 ? 8.57 24.5 4.547 1 83.38 147 PHE A CA 1
ATOM 1193 C C . PHE A 1 147 ? 8.875 23.016 4.496 1 83.38 147 PHE A C 1
ATOM 1195 O O . PHE A 1 147 ? 8.008 22.188 4.773 1 83.38 147 PHE A O 1
ATOM 1202 N N . GLU A 1 148 ? 10.008 22.594 4.246 1 80.69 148 GLU A N 1
ATOM 1203 C CA . GLU A 1 148 ? 10.211 21.203 3.896 1 80.69 148 GLU A CA 1
ATOM 1204 C C . GLU A 1 148 ? 10.875 20.438 5.043 1 80.69 148 GLU A C 1
ATOM 1206 O O . GLU A 1 148 ? 10.844 19.203 5.07 1 80.69 148 GLU A O 1
ATOM 1211 N N . HIS A 1 149 ? 11.406 21.141 5.949 1 84.38 149 HIS A N 1
ATOM 1212 C CA . HIS A 1 149 ? 12.188 20.453 6.965 1 84.38 149 HIS A CA 1
ATOM 1213 C C . HIS A 1 149 ? 11.484 20.469 8.32 1 84.38 149 HIS A C 1
ATOM 1215 O O . HIS A 1 149 ? 11.297 21.547 8.906 1 84.38 149 HIS A O 1
ATOM 1221 N N . GLU A 1 150 ? 11.195 19.297 8.781 1 82.12 150 GLU A N 1
ATOM 1222 C CA . GLU A 1 150 ? 10.453 19.172 10.031 1 82.12 150 GLU A CA 1
ATOM 1223 C C . GLU A 1 150 ? 11.383 18.875 11.203 1 82.12 150 GLU A C 1
ATOM 1225 O O . GLU A 1 150 ? 10.945 18.812 12.352 1 82.12 150 GLU A O 1
ATOM 1230 N N . GLU A 1 151 ? 12.641 18.797 10.844 1 85.69 151 GLU A N 1
ATOM 1231 C CA . GLU A 1 151 ? 13.617 18.5 11.883 1 85.69 151 GLU A CA 1
ATOM 1232 C C . GLU A 1 151 ? 14.727 19.547 11.914 1 85.69 151 GLU A C 1
ATOM 1234 O O . GLU A 1 151 ? 14.977 20.234 10.922 1 85.69 151 GLU A O 1
ATOM 1239 N N . ASP A 1 152 ? 15.352 19.594 13.062 1 88.5 152 ASP A N 1
ATOM 1240 C CA . ASP A 1 152 ? 16.312 20.656 13.336 1 88.5 152 ASP A CA 1
ATOM 1241 C C . ASP A 1 152 ? 17.531 20.547 12.414 1 88.5 152 ASP A C 1
ATOM 1243 O O . ASP A 1 152 ? 17.844 21.484 11.688 1 88.5 152 ASP A O 1
ATOM 1247 N N . GLU A 1 153 ? 18.156 19.375 12.344 1 87.12 153 GLU A N 1
ATOM 1248 C CA . GLU A 1 153 ? 19.406 19.219 11.609 1 87.12 153 GLU A CA 1
ATOM 1249 C C . GLU A 1 153 ? 19.188 19.438 10.109 1 87.12 153 GLU A C 1
ATOM 1251 O O . GLU A 1 153 ? 19.922 20.219 9.492 1 87.12 153 GLU A O 1
ATOM 1256 N N . PRO A 1 154 ? 18.25 18.812 9.578 1 87.31 154 PRO A N 1
ATOM 1257 C CA . PRO A 1 154 ? 18 19.094 8.164 1 87.31 154 PRO A CA 1
ATOM 1258 C C . PRO A 1 154 ? 17.688 20.562 7.883 1 87.31 154 PRO A C 1
ATOM 1260 O O . PRO A 1 154 ? 18.109 21.094 6.852 1 87.31 154 PRO A O 1
ATOM 1263 N N . PHE A 1 155 ? 16.953 21.203 8.789 1 92.31 155 PHE A N 1
ATOM 1264 C CA . PHE A 1 155 ? 16.625 22.609 8.648 1 92.31 155 PHE A CA 1
ATOM 1265 C C . PHE A 1 155 ? 17.891 23.469 8.648 1 92.31 155 PHE A C 1
ATOM 1267 O O . PHE A 1 155 ? 18.094 24.297 7.762 1 92.31 155 PHE A O 1
ATOM 1274 N N . ILE A 1 156 ? 18.75 23.188 9.617 1 93.88 156 ILE A N 1
ATOM 1275 C CA . ILE A 1 156 ? 19.969 23.969 9.773 1 93.88 156 ILE A CA 1
ATOM 1276 C C . ILE A 1 156 ? 20.875 23.75 8.562 1 93.88 156 ILE A C 1
ATOM 1278 O O . ILE A 1 156 ? 21.453 24.703 8.031 1 93.88 156 ILE A O 1
ATOM 1282 N N . ASN A 1 157 ? 20.938 22.516 8.094 1 92.5 157 ASN A N 1
ATOM 1283 C CA . ASN A 1 157 ? 21.766 22.203 6.926 1 92.5 157 ASN A CA 1
ATOM 1284 C C . ASN A 1 157 ? 21.234 22.891 5.668 1 92.5 157 ASN A C 1
ATOM 1286 O O . ASN A 1 157 ? 22.016 23.438 4.883 1 92.5 157 ASN A O 1
ATOM 1290 N N . ALA A 1 158 ? 20 22.844 5.543 1 92.38 158 ALA A N 1
ATOM 1291 C CA . ALA A 1 158 ? 19.406 23.5 4.387 1 92.38 158 ALA A CA 1
ATOM 1292 C C . ALA A 1 158 ? 19.609 25.016 4.445 1 92.38 158 ALA A C 1
ATOM 1294 O O . ALA A 1 158 ? 19.922 25.641 3.434 1 92.38 158 ALA A O 1
ATOM 1295 N N . TRP A 1 159 ? 19.375 25.562 5.629 1 94.69 159 TRP A N 1
ATOM 1296 C CA . TRP A 1 159 ? 19.562 27 5.832 1 94.69 159 TRP A CA 1
ATOM 1297 C C . TRP A 1 159 ? 20.984 27.422 5.527 1 94.69 159 TRP A C 1
ATOM 1299 O O . TRP A 1 159 ? 21.219 28.344 4.758 1 94.69 159 TRP A O 1
ATOM 1309 N N . ASN A 1 160 ? 21.922 26.672 6.02 1 94.94 160 ASN A N 1
ATOM 1310 C CA . ASN A 1 160 ? 23.344 26.953 5.781 1 94.94 160 ASN A CA 1
ATOM 1311 C C . ASN A 1 160 ? 23.703 26.766 4.316 1 94.94 160 ASN A C 1
ATOM 1313 O O . ASN A 1 160 ? 24.484 27.547 3.756 1 94.94 160 ASN A O 1
ATOM 1317 N N . GLY A 1 161 ? 23.219 25.719 3.797 1 94.06 161 GLY A N 1
ATOM 1318 C CA . GLY A 1 161 ? 23.453 25.484 2.379 1 94.06 161 GLY A CA 1
ATOM 1319 C C . GLY A 1 161 ? 22.984 26.625 1.504 1 94.06 161 GLY A C 1
ATOM 1320 O O . GLY A 1 161 ? 23.672 27.031 0.567 1 94.06 161 GLY A O 1
ATOM 1321 N N . MET A 1 162 ? 21.844 27.109 1.787 1 92.94 162 MET A N 1
ATOM 1322 C CA . MET A 1 162 ? 21.281 28.234 1.045 1 92.94 162 MET A CA 1
ATOM 1323 C C . MET A 1 162 ? 22.156 29.469 1.219 1 92.94 162 MET A C 1
ATOM 1325 O O . MET A 1 162 ? 22.453 30.172 0.246 1 92.94 162 MET A O 1
ATOM 1329 N N . LEU A 1 163 ? 22.562 29.797 2.459 1 93.81 163 LEU A N 1
ATOM 1330 C CA . LEU A 1 163 ? 23.406 30.953 2.727 1 93.81 163 LEU A CA 1
ATOM 1331 C C . LEU A 1 163 ? 24.719 30.844 1.966 1 93.81 163 LEU A C 1
ATOM 1333 O O . LEU A 1 163 ? 25.219 31.844 1.424 1 93.81 163 LEU A O 1
ATOM 1337 N N . ASP A 1 164 ? 25.234 29.641 1.895 1 94.56 164 ASP A N 1
ATOM 1338 C CA . ASP A 1 164 ? 26.484 29.391 1.193 1 94.56 164 ASP A CA 1
ATOM 1339 C C . ASP A 1 164 ? 26.312 29.562 -0.314 1 94.56 164 ASP A C 1
ATOM 1341 O O . ASP A 1 164 ? 27.125 30.234 -0.962 1 94.56 164 ASP A O 1
ATOM 1345 N N . ALA A 1 165 ? 25.391 28.984 -0.819 1 91.75 165 ALA A N 1
ATOM 1346 C CA . ALA A 1 165 ? 25.188 28.938 -2.264 1 91.75 165 ALA A CA 1
ATOM 1347 C C . ALA A 1 165 ? 24.969 30.344 -2.822 1 91.75 165 ALA A C 1
ATOM 1349 O O . ALA A 1 165 ? 25.375 30.641 -3.947 1 91.75 165 ALA A O 1
ATOM 1350 N N . TYR A 1 166 ? 24.391 31.172 -2.014 1 90.94 166 TYR A N 1
ATOM 1351 C CA . TYR A 1 166 ? 24 32.469 -2.572 1 90.94 166 TYR A CA 1
ATOM 1352 C C . TYR A 1 166 ? 24.719 33.594 -1.863 1 90.94 166 TYR A C 1
ATOM 1354 O O . TYR A 1 166 ? 24.391 34.781 -2.051 1 90.94 166 TYR A O 1
ATOM 1362 N N . GLY A 1 167 ? 25.656 33.312 -1.017 1 89.69 167 GLY A N 1
ATOM 1363 C CA . GLY A 1 167 ? 26.484 34.281 -0.364 1 89.69 167 GLY A CA 1
ATOM 1364 C C . GLY A 1 167 ? 25.719 35.219 0.544 1 89.69 167 GLY A C 1
ATOM 1365 O O . GLY A 1 167 ? 25.906 36.438 0.498 1 89.69 167 GLY A O 1
ATOM 1366 N N . LEU A 1 168 ? 24.812 34.688 1.385 1 92.38 168 LEU A N 1
ATOM 1367 C CA . LEU A 1 168 ? 23.906 35.5 2.176 1 92.38 168 LEU A CA 1
ATOM 1368 C C . LEU A 1 168 ? 24.297 35.5 3.648 1 92.38 168 LEU A C 1
ATOM 1370 O O . LEU A 1 168 ? 23.5 35.844 4.512 1 92.38 168 LEU A O 1
ATOM 1374 N N . TRP A 1 169 ? 25.516 35.094 3.947 1 93.12 169 TRP A N 1
ATOM 1375 C CA . TRP A 1 169 ? 25.969 34.969 5.328 1 93.12 169 TRP A CA 1
ATOM 1376 C C . TRP A 1 169 ? 25.953 36.312 6.043 1 93.12 169 TRP A C 1
ATOM 1378 O O . TRP A 1 169 ? 25.75 36.375 7.258 1 93.12 169 TRP A O 1
ATOM 1388 N N . GLU A 1 170 ? 26.094 37.312 5.332 1 91.5 170 GLU A N 1
ATOM 1389 C CA . GLU A 1 170 ? 26.203 38.625 5.945 1 91.5 170 GLU A CA 1
ATOM 1390 C C . GLU A 1 170 ? 24.844 39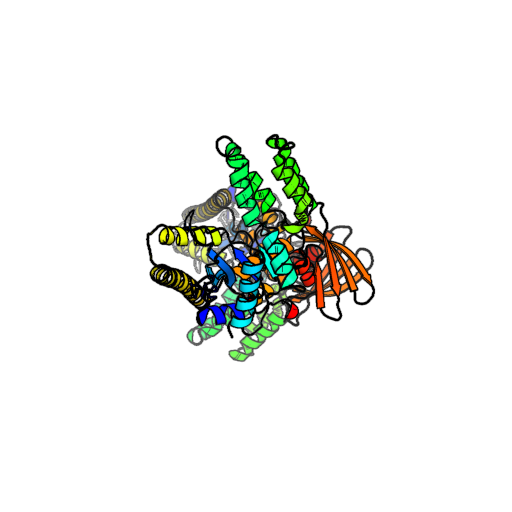.344 5.953 1 91.5 170 GLU A C 1
ATOM 1392 O O . GLU A 1 170 ? 24.734 40.469 6.422 1 91.5 170 GLU A O 1
ATOM 1397 N N . ASN A 1 171 ? 23.891 38.719 5.469 1 91.62 171 ASN A N 1
ATOM 1398 C CA . ASN A 1 171 ? 22.562 39.344 5.488 1 91.62 171 ASN A CA 1
ATOM 1399 C C . ASN A 1 171 ? 22.016 39.438 6.906 1 91.62 171 ASN A C 1
ATOM 1401 O O . ASN A 1 171 ? 21.719 38.406 7.535 1 91.62 171 ASN A O 1
ATOM 1405 N N . GLU A 1 172 ? 21.781 40.562 7.383 1 91.38 172 GLU A N 1
ATOM 1406 C CA . GLU A 1 172 ? 21.406 40.812 8.773 1 91.38 172 GLU A CA 1
ATOM 1407 C C . GLU A 1 172 ? 20.016 40.281 9.07 1 91.38 172 GLU A C 1
ATOM 1409 O O . GLU A 1 172 ? 19.766 39.719 10.148 1 91.38 172 GLU A O 1
ATOM 1414 N N . TRP A 1 173 ? 19.141 40.438 8.18 1 90.62 173 TRP A N 1
ATOM 1415 C CA . TRP A 1 173 ? 17.766 40 8.406 1 90.62 173 TRP A CA 1
ATOM 1416 C C . TRP A 1 173 ? 17.688 38.5 8.555 1 90.62 173 TRP A C 1
ATOM 1418 O O . TRP A 1 173 ? 17.062 37.969 9.484 1 90.62 173 TRP A O 1
ATOM 1428 N N . LEU A 1 174 ? 18.375 37.844 7.648 1 92.69 174 LEU A N 1
ATOM 1429 C CA . LEU A 1 174 ? 18.375 36.375 7.703 1 92.69 174 LEU A CA 1
ATOM 1430 C C . LEU A 1 174 ? 19.031 35.875 8.984 1 92.69 174 LEU A C 1
ATOM 1432 O O . LEU A 1 174 ? 18.609 34.875 9.562 1 92.69 174 LEU A O 1
ATOM 1436 N N . HIS A 1 175 ? 19.984 36.531 9.336 1 93.56 175 HIS A N 1
ATOM 1437 C CA . HIS A 1 175 ? 20.672 36.188 10.578 1 93.56 175 HIS A CA 1
ATOM 1438 C C . HIS A 1 175 ? 19.719 36.312 11.773 1 93.56 175 HIS A C 1
ATOM 1440 O O . HIS A 1 175 ? 19.719 35.469 12.664 1 93.56 175 HIS A O 1
ATOM 1446 N N . GLN A 1 176 ? 18.984 37.375 11.773 1 91.5 176 GLN A N 1
ATOM 1447 C CA . GLN A 1 176 ? 18.016 37.594 12.852 1 91.5 176 GLN A CA 1
ATOM 1448 C C . GLN A 1 176 ? 16.938 36.5 12.844 1 91.5 176 GLN A C 1
ATOM 1450 O O . GLN A 1 176 ? 16.531 36.031 13.898 1 91.5 176 GLN A O 1
ATOM 1455 N N . MET A 1 177 ? 16.484 36.219 11.672 1 91.5 177 MET A N 1
ATOM 1456 C CA . MET A 1 177 ? 15.438 35.219 11.547 1 91.5 177 MET A CA 1
ATOM 1457 C C . MET A 1 177 ? 15.93 33.844 12.031 1 91.5 177 MET A C 1
ATOM 1459 O O . MET A 1 177 ? 15.172 33.094 12.633 1 91.5 177 MET A O 1
ATOM 1463 N N . PHE A 1 178 ? 17.141 33.594 11.734 1 94 178 PHE A N 1
ATOM 1464 C CA . PHE A 1 178 ? 17.719 32.312 12.18 1 94 178 PHE A CA 1
ATOM 1465 C C . PHE A 1 178 ? 17.844 32.281 13.695 1 94 178 PHE A C 1
ATOM 1467 O O . PHE A 1 178 ? 17.594 31.266 14.328 1 94 178 PHE A O 1
ATOM 1474 N N . LYS A 1 179 ? 18.188 33.375 14.258 1 92.62 179 LYS A N 1
ATOM 1475 C CA . LYS A 1 179 ? 18.312 33.438 15.711 1 92.62 179 LYS A CA 1
ATOM 1476 C C . LYS A 1 179 ? 16.984 33.188 16.391 1 92.62 179 LYS A C 1
ATOM 1478 O O . LYS A 1 179 ? 16.938 32.562 17.453 1 92.62 179 LYS A O 1
ATOM 1483 N N . GLU A 1 180 ? 15.922 33.625 15.734 1 91.19 180 GLU A N 1
ATOM 1484 C CA . GLU A 1 180 ? 14.586 33.469 16.297 1 91.19 180 GLU A CA 1
ATOM 1485 C C . GLU A 1 180 ? 13.875 32.25 15.703 1 91.19 180 GLU A C 1
ATOM 1487 O O . GLU A 1 180 ? 12.648 32.156 15.734 1 91.19 180 GLU A O 1
ATOM 1492 N N . ARG A 1 181 ? 14.617 31.344 15.148 1 93.25 181 ARG A N 1
ATOM 1493 C CA . ARG A 1 181 ? 14.062 30.234 14.383 1 93.25 181 ARG A CA 1
ATOM 1494 C C . ARG A 1 181 ? 13.094 29.422 15.227 1 93.25 181 ARG A C 1
ATOM 1496 O O . ARG A 1 181 ? 12.117 28.875 14.703 1 93.25 181 ARG A O 1
ATOM 1503 N N . GLU A 1 182 ? 13.281 29.312 16.469 1 91.5 182 GLU A N 1
ATOM 1504 C CA . GLU A 1 182 ? 12.453 28.5 17.359 1 91.5 182 GLU A CA 1
ATOM 1505 C C . GLU A 1 182 ? 11.023 29.031 17.406 1 91.5 182 GLU A C 1
ATOM 1507 O O . GLU A 1 182 ? 10.102 28.297 17.781 1 91.5 182 GLU A O 1
ATOM 1512 N N . LYS A 1 183 ? 10.859 30.266 17 1 88.56 183 LYS A N 1
ATOM 1513 C CA . LYS A 1 183 ? 9.555 30.906 17.109 1 88.56 183 LYS A CA 1
ATOM 1514 C C . LYS A 1 183 ? 8.734 30.719 15.828 1 88.56 183 LYS A C 1
ATOM 1516 O O . LYS A 1 183 ? 7.52 30.891 15.836 1 88.56 183 LYS A O 1
ATOM 1521 N N . TRP A 1 184 ? 9.492 30.328 14.812 1 89.12 184 TRP A N 1
ATOM 1522 C CA . TRP A 1 184 ? 8.711 30.359 13.578 1 89.12 184 TRP A CA 1
ATOM 1523 C C . TRP A 1 184 ? 8.969 29.109 12.75 1 89.12 184 TRP A C 1
ATOM 1525 O O . TRP A 1 184 ? 8.117 28.688 11.961 1 89.12 184 TRP A O 1
ATOM 1535 N N . ALA A 1 185 ? 10.117 28.547 12.875 1 90.25 185 ALA A N 1
ATOM 1536 C CA . ALA A 1 185 ? 10.484 27.453 11.984 1 90.25 185 ALA A CA 1
ATOM 1537 C C . ALA A 1 185 ? 9.703 26.188 12.312 1 90.25 185 ALA A C 1
ATOM 1539 O O . ALA A 1 185 ? 9.5 25.875 13.492 1 90.25 185 ALA A O 1
ATOM 1540 N N . ILE A 1 186 ? 9.344 25.469 11.297 1 87.5 186 ILE A N 1
ATOM 1541 C CA . ILE A 1 186 ? 8.5 24.281 11.414 1 87.5 186 ILE A CA 1
ATOM 1542 C C . ILE A 1 186 ? 9.234 23.219 12.219 1 87.5 186 ILE A C 1
ATOM 1544 O O . ILE A 1 186 ? 8.602 22.422 12.914 1 87.5 186 ILE A O 1
ATOM 1548 N N . ALA A 1 187 ? 10.523 23.25 12.172 1 89.5 187 ALA A N 1
ATOM 1549 C CA . ALA A 1 187 ? 11.328 22.234 12.836 1 89.5 187 ALA A CA 1
ATOM 1550 C C . ALA A 1 187 ? 11.234 22.359 14.359 1 89.5 187 ALA A C 1
ATOM 1552 O O . ALA A 1 187 ? 11.578 21.438 15.094 1 89.5 187 ALA A O 1
ATOM 1553 N N . TYR A 1 188 ? 10.68 23.5 14.805 1 90.06 188 TYR A N 1
ATOM 1554 C CA . TYR A 1 188 ? 10.641 23.75 16.234 1 90.06 188 TYR A CA 1
ATOM 1555 C C . TYR A 1 188 ? 9.211 23.938 16.719 1 90.06 188 TYR A C 1
ATOM 1557 O O . TYR A 1 188 ? 8.297 24.172 15.922 1 90.06 188 TYR A O 1
ATOM 1565 N N . GLY A 1 189 ? 9 23.781 18.094 1 89.44 189 GLY A N 1
ATOM 1566 C CA . GLY A 1 189 ? 7.676 23.938 18.672 1 89.44 189 GLY A CA 1
ATOM 1567 C C . GLY A 1 189 ? 6.703 22.859 18.234 1 89.44 189 GLY A C 1
ATOM 1568 O O . GLY A 1 189 ? 5.5 23.109 18.125 1 89.44 189 GLY A O 1
ATOM 1569 N N . ARG A 1 190 ? 7.223 21.766 17.969 1 89.75 190 ARG A N 1
ATOM 1570 C CA . ARG A 1 190 ? 6.43 20.703 17.375 1 89.75 190 ARG A CA 1
ATOM 1571 C C . ARG A 1 190 ? 5.445 20.109 18.375 1 89.75 190 ARG A C 1
ATOM 1573 O O . ARG A 1 190 ? 4.5 19.422 18 1 89.75 190 ARG A O 1
ATOM 1580 N N . HIS A 1 191 ? 5.625 20.406 19.594 1 89.88 191 HIS A N 1
ATOM 1581 C CA . HIS A 1 191 ? 4.707 19.922 20.625 1 89.88 191 HIS A CA 1
ATOM 1582 C C . HIS A 1 191 ? 3.426 20.75 20.656 1 89.88 191 HIS A C 1
ATOM 1584 O O . HIS A 1 191 ? 2.451 20.375 21.297 1 89.88 191 HIS A O 1
ATOM 1590 N N . ILE A 1 192 ? 3.453 21.828 19.906 1 91 192 ILE A N 1
ATOM 1591 C CA . ILE A 1 192 ? 2.303 22.719 19.844 1 91 192 ILE A CA 1
ATOM 1592 C C . ILE A 1 192 ? 1.459 22.406 18.625 1 91 192 ILE A C 1
ATOM 1594 O O . ILE A 1 192 ? 1.977 22.359 17.5 1 91 192 ILE A O 1
ATOM 1598 N N . PHE A 1 193 ? 0.179 22.266 18.844 1 92.44 193 PHE A N 1
ATOM 1599 C CA . PHE A 1 193 ? -0.721 21.953 17.734 1 92.44 193 PHE A CA 1
ATOM 1600 C C . PHE A 1 193 ? -0.933 23.188 16.859 1 92.44 193 PHE A C 1
ATOM 1602 O O . PHE A 1 193 ? -1.371 24.234 17.344 1 92.44 193 PHE A O 1
ATOM 1609 N N . CYS A 1 194 ? -0.686 23.078 15.547 1 88.81 194 CYS A N 1
ATOM 1610 C CA . CYS A 1 194 ? -0.805 24.219 14.633 1 88.81 194 CYS A CA 1
ATOM 1611 C C . CYS A 1 194 ? -1.679 23.859 13.438 1 88.81 194 CYS A C 1
ATOM 1613 O O . CYS A 1 194 ? -1.753 24.625 12.469 1 88.81 194 CYS A O 1
ATOM 1615 N N . ALA A 1 195 ? -2.381 22.719 13.531 1 86.38 195 ALA A N 1
ATOM 1616 C CA . ALA A 1 195 ? -3.289 22.266 12.469 1 86.38 195 ALA A CA 1
ATOM 1617 C C . ALA A 1 195 ? -2.629 22.391 11.102 1 86.38 195 ALA A C 1
ATOM 1619 O O . ALA A 1 195 ? -3.301 22.656 10.102 1 86.38 195 ALA A O 1
ATOM 1620 N N . ASP A 1 196 ? -1.271 22.328 11.062 1 75 196 ASP A N 1
ATOM 1621 C CA . ASP A 1 196 ? -0.499 22.391 9.82 1 75 196 ASP A CA 1
ATOM 1622 C C . ASP A 1 196 ? -0.893 23.609 8.992 1 75 196 ASP A C 1
ATOM 1624 O O . ASP A 1 196 ? -1.055 23.516 7.777 1 75 196 ASP A O 1
ATOM 1628 N N . ILE A 1 197 ? -1.236 24.609 9.633 1 73.06 197 ILE A N 1
ATOM 1629 C CA . ILE A 1 197 ? -1.557 25.844 8.938 1 73.06 197 ILE A CA 1
ATOM 1630 C C . ILE A 1 197 ? -0.297 26.406 8.281 1 73.06 197 ILE A C 1
ATOM 1632 O O . ILE A 1 197 ? 0.397 27.234 8.867 1 73.06 197 ILE A O 1
ATOM 1636 N N . ARG A 1 198 ? 0.388 25.406 7.727 1 57.97 198 ARG A N 1
ATOM 1637 C CA . ARG A 1 198 ? 1.575 25.922 7.051 1 57.97 198 ARG A CA 1
ATOM 1638 C C . ARG A 1 198 ? 1.227 27.109 6.164 1 57.97 198 ARG A C 1
ATOM 1640 O O . ARG A 1 198 ? 0.118 27.656 6.238 1 57.97 198 ARG A O 1
ATOM 1647 N N . SER A 1 199 ? 1.738 26.625 4.836 1 48.56 199 SER A N 1
ATOM 1648 C CA . SER A 1 199 ? 1.664 27.562 3.715 1 48.56 199 SER A CA 1
ATOM 1649 C C . SER A 1 199 ? 0.219 27.938 3.402 1 48.56 199 SER A C 1
ATOM 1651 O O . SER A 1 199 ? -0.235 27.781 2.266 1 48.56 199 SER A O 1
ATOM 1653 N N . VAL A 1 200 ? -0.648 27.219 3.982 1 46.12 200 VAL A N 1
ATOM 1654 C CA . VAL A 1 200 ? -1.913 27.703 3.432 1 46.12 200 VAL A CA 1
ATOM 1655 C C . VAL A 1 200 ? -1.796 29.188 3.078 1 46.12 200 VAL A C 1
ATOM 1657 O O . VAL A 1 200 ? -1.808 30.047 3.963 1 46.12 200 VAL A O 1
ATOM 1660 N N . GLN A 1 201 ? -0.764 29.578 2.682 1 45.81 201 GLN A N 1
ATOM 1661 C CA . GLN A 1 201 ? -0.812 30.891 2.072 1 45.81 201 GLN A CA 1
ATOM 1662 C C . GLN A 1 201 ? -2.205 31.203 1.533 1 45.81 201 GLN A C 1
ATOM 1664 O O . GLN A 1 201 ? -2.479 31 0.349 1 45.81 201 GLN A O 1
ATOM 1669 N N . LEU A 1 202 ? -3.139 30.594 2.117 1 47.31 202 LEU A N 1
ATOM 1670 C CA . LEU A 1 202 ? -4.531 31.031 2.178 1 47.31 202 LEU A CA 1
ATOM 1671 C C . LEU A 1 202 ? -4.641 32.531 2.115 1 47.31 202 LEU A C 1
ATOM 1673 O O . LEU A 1 202 ? -5.578 33.094 1.518 1 47.31 202 LEU A O 1
ATOM 1677 N N . CYS A 1 203 ? -3.662 33.062 2.994 1 49.34 203 CYS A N 1
ATOM 1678 C CA . CYS A 1 203 ? -3.852 34.5 3.182 1 49.34 203 CYS A CA 1
ATOM 1679 C C . CYS A 1 203 ? -3.623 35.25 1.876 1 49.34 203 CYS A C 1
ATOM 1681 O O . CYS A 1 203 ? -4.297 36.25 1.603 1 49.34 203 CYS A O 1
ATOM 1683 N N . GLU A 1 204 ? -2.607 34.719 1.171 1 52.31 204 GLU A N 1
ATOM 1684 C CA . GLU A 1 204 ? -2.371 35.562 0.012 1 52.31 204 GLU A CA 1
ATOM 1685 C C . GLU A 1 204 ? -3.59 35.594 -0.906 1 52.31 204 GLU A C 1
ATOM 1687 O O . GLU A 1 204 ? -3.918 36.656 -1.47 1 52.31 204 GLU A O 1
ATOM 1692 N N . GLY A 1 205 ? -4.152 34.375 -0.935 1 56.69 205 GLY A N 1
ATOM 1693 C CA . GLY A 1 205 ? -5.352 34.375 -1.755 1 56.69 205 GLY A CA 1
ATOM 1694 C C . GLY A 1 205 ? -6.465 35.219 -1.167 1 56.69 205 GLY A C 1
ATOM 1695 O O . GLY A 1 205 ? -7.18 35.906 -1.897 1 56.69 205 GLY A O 1
ATOM 1696 N N . PHE A 1 206 ? -6.336 35.25 0.149 1 61.22 206 PHE A N 1
ATOM 1697 C CA . PHE A 1 206 ? -7.367 36 0.822 1 61.22 206 PHE A CA 1
ATOM 1698 C C . PHE A 1 206 ? -7.105 37.5 0.667 1 61.22 206 PHE A C 1
ATOM 1700 O O . PHE A 1 206 ? -8.008 38.281 0.295 1 61.22 206 PHE A O 1
ATOM 1707 N N . THR A 1 207 ? -5.859 37.75 0.956 1 60.44 207 THR A N 1
ATOM 1708 C CA . THR A 1 207 ? -5.508 39.188 0.879 1 60.44 207 THR A CA 1
ATOM 1709 C C . THR A 1 207 ? -5.637 39.688 -0.553 1 60.44 207 THR A C 1
ATOM 1711 O O . THR A 1 207 ? -6.086 40.812 -0.777 1 60.44 207 THR A O 1
ATOM 1714 N N . ALA A 1 208 ? -5.238 38.781 -1.328 1 61.31 208 ALA A N 1
ATOM 1715 C CA . ALA A 1 208 ? -5.344 39.156 -2.729 1 61.31 208 ALA A CA 1
ATOM 1716 C C . ALA A 1 208 ? -6.805 39.375 -3.133 1 61.31 208 ALA A C 1
ATOM 1718 O O . ALA A 1 208 ? -7.137 40.344 -3.822 1 61.31 208 ALA A O 1
ATOM 1719 N N . SER A 1 209 ? -7.562 38.562 -2.686 1 62.62 209 SER A N 1
ATOM 1720 C CA . SER A 1 209 ? -8.984 38.688 -2.977 1 62.62 209 SER A CA 1
ATOM 1721 C C . SER A 1 209 ? -9.594 39.906 -2.295 1 62.62 209 SER A C 1
ATOM 1723 O O . SER A 1 209 ? -10.453 40.562 -2.867 1 62.62 209 SER A O 1
ATOM 1725 N N . LEU A 1 210 ? -9.117 40.156 -1.102 1 63.19 210 LEU A N 1
ATOM 1726 C CA . LEU A 1 210 ? -9.609 41.312 -0.356 1 63.19 210 LEU A CA 1
ATOM 1727 C C . LEU A 1 210 ? -9.133 42.594 -0.993 1 63.19 210 LEU A C 1
ATOM 1729 O O . LEU A 1 210 ? -9.883 43.594 -1.059 1 63.19 210 LEU A O 1
ATOM 1733 N N . ARG A 1 211 ? -7.91 42.531 -1.426 1 62.09 211 ARG A N 1
ATOM 1734 C CA . ARG A 1 211 ? -7.332 43.719 -2.037 1 62.09 211 ARG A CA 1
ATOM 1735 C C . ARG A 1 211 ? -8.109 44.125 -3.289 1 62.09 211 ARG A C 1
ATOM 1737 O O . ARG A 1 211 ? -8.258 45.312 -3.576 1 62.09 211 ARG A O 1
ATOM 1744 N N . LYS A 1 212 ? -8.398 43.125 -3.99 1 61.03 212 LYS A N 1
ATOM 1745 C CA . LYS A 1 212 ? -9.18 43.438 -5.188 1 61.03 212 LYS A CA 1
ATOM 1746 C C . LYS A 1 212 ? -10.422 44.219 -4.844 1 61.03 212 LYS A C 1
ATOM 1748 O O . LYS A 1 212 ? -10.867 45.062 -5.633 1 61.03 212 LYS A O 1
ATOM 1753 N N . TYR A 1 213 ? -10.93 43.938 -3.705 1 56.66 213 TYR A N 1
ATOM 1754 C CA . TYR A 1 213 ? -12.148 44.625 -3.301 1 56.66 213 TYR A CA 1
ATOM 1755 C C . TYR A 1 213 ? -11.828 45.906 -2.504 1 56.66 213 TYR A C 1
ATOM 1757 O O . TYR A 1 213 ? -12.656 46.812 -2.414 1 56.66 213 TYR A O 1
ATOM 1765 N N . LEU A 1 214 ? -10.75 45.938 -1.867 1 54.78 214 LEU A N 1
ATOM 1766 C CA . LEU A 1 214 ? -10.375 47.031 -0.999 1 54.78 214 LEU A CA 1
ATOM 1767 C C . LEU A 1 214 ? -9.891 48.25 -1.817 1 54.78 214 LEU A C 1
ATOM 1769 O O . LEU A 1 214 ? -9.695 49.344 -1.278 1 54.78 214 LEU A O 1
ATOM 1773 N N . LYS A 1 215 ? -9.289 48 -2.984 1 50.81 215 LYS A N 1
ATOM 1774 C CA . LYS A 1 215 ? -8.828 49.188 -3.682 1 50.81 215 LYS A CA 1
ATOM 1775 C C . LYS A 1 215 ? -9.891 50.281 -3.66 1 50.81 215 LYS A C 1
ATOM 1777 O O . LYS A 1 215 ? -9.586 51.438 -3.939 1 50.81 215 LYS A O 1
ATOM 1782 N N . PHE A 1 216 ? -11.156 49.906 -3.689 1 46.12 216 PHE A N 1
ATOM 1783 C CA . PHE A 1 216 ? -12.102 50.938 -4.141 1 46.12 216 PHE A CA 1
ATOM 1784 C C . PHE A 1 216 ? -12.531 51.812 -2.986 1 46.12 216 PHE A C 1
ATOM 1786 O O . PHE A 1 216 ? -12.453 51.406 -1.822 1 46.12 216 PHE A O 1
ATOM 1793 N N . ASP A 1 217 ? -12.734 53.094 -3.213 1 49.56 217 ASP A N 1
ATOM 1794 C CA . ASP A 1 217 ? -13.422 54.188 -2.545 1 49.56 217 ASP A CA 1
ATOM 1795 C C . ASP A 1 217 ? -14.641 53.688 -1.768 1 49.56 217 ASP A C 1
ATOM 1797 O O . ASP A 1 217 ? -15.594 54.438 -1.552 1 49.56 217 ASP A O 1
ATOM 1801 N N . PHE A 1 218 ? -14.688 52.562 -1.32 1 54.41 218 PHE A N 1
ATOM 1802 C CA . PHE A 1 218 ? -15.969 52.062 -0.806 1 54.41 218 PHE A CA 1
ATOM 1803 C C . PHE A 1 218 ? -16.125 52.438 0.664 1 54.41 218 PHE A C 1
ATOM 1805 O O . PHE A 1 218 ? -15.148 52.562 1.395 1 54.41 218 PHE A O 1
ATOM 1812 N N . ASP A 1 219 ? -17.25 52.906 1.074 1 63.81 219 ASP A N 1
ATOM 1813 C CA . ASP A 1 219 ? -17.734 53.062 2.445 1 63.81 219 ASP A CA 1
ATOM 1814 C C . ASP A 1 219 ? -17.672 51.719 3.182 1 63.81 219 ASP A C 1
ATOM 1816 O O . ASP A 1 219 ? -17.578 50.656 2.555 1 63.81 219 ASP A O 1
ATOM 1820 N N . VAL A 1 220 ? -17.328 51.688 4.426 1 67.12 220 VAL A N 1
ATOM 1821 C CA . VAL A 1 220 ? -17.203 50.562 5.348 1 67.12 220 VAL A CA 1
ATOM 1822 C C . VAL A 1 220 ? -18.297 49.531 5.074 1 67.12 220 VAL A C 1
ATOM 1824 O O . VAL A 1 220 ? -18.047 48.344 5.117 1 67.12 220 VAL A O 1
ATOM 1827 N N . LEU A 1 221 ? -19.391 50.031 4.652 1 68.62 221 LEU A N 1
ATOM 1828 C CA . LEU A 1 221 ? -20.516 49.125 4.426 1 68.62 221 LEU A CA 1
ATOM 1829 C C . LEU A 1 221 ? -20.312 48.312 3.16 1 68.62 221 LEU A C 1
ATOM 1831 O O . LEU A 1 221 ? -20.625 47.094 3.133 1 68.62 221 LEU A O 1
ATOM 1835 N N . SER A 1 222 ? -19.797 48.969 2.248 1 71.31 222 SER A N 1
ATOM 1836 C CA . SER A 1 222 ? -19.531 48.25 0.998 1 71.31 222 SER A CA 1
ATOM 1837 C C . SER A 1 222 ? -18.453 47.188 1.187 1 71.31 222 SER A C 1
ATOM 1839 O O . SER A 1 222 ? -18.516 46.125 0.579 1 71.31 222 SER A O 1
ATOM 1841 N N . PHE A 1 223 ? -17.625 47.5 2.061 1 73.12 223 PHE A N 1
ATOM 1842 C CA . PHE A 1 223 ? -16.562 46.562 2.354 1 73.12 223 PHE A CA 1
ATOM 1843 C C . PHE A 1 223 ? -17.125 45.281 2.98 1 73.12 223 PHE A C 1
ATOM 1845 O O . PHE A 1 223 ? -16.797 44.156 2.549 1 73.12 223 PHE A O 1
ATOM 1852 N N . PHE A 1 224 ? -17.969 45.438 3.891 1 72.25 224 PHE A N 1
ATOM 1853 C CA . PHE A 1 224 ? -18.5 44.281 4.598 1 72.25 224 PHE A CA 1
ATOM 1854 C C . PHE A 1 224 ? -19.406 43.469 3.686 1 72.25 224 PHE A C 1
ATOM 1856 O O . PHE A 1 224 ? -19.469 42.219 3.809 1 72.25 224 PHE A O 1
ATOM 1863 N N . LYS A 1 225 ? -19.922 44.156 2.779 1 73.19 225 LYS A N 1
ATOM 1864 C CA . LYS A 1 225 ? -20.719 43.438 1.79 1 73.19 225 LYS A CA 1
ATOM 1865 C C . LYS A 1 225 ? -19.844 42.531 0.923 1 73.19 225 LYS A C 1
ATOM 1867 O O . LYS A 1 225 ? -20.188 41.375 0.647 1 73.19 225 LYS A O 1
ATOM 1872 N N . HIS A 1 226 ? -18.797 43.062 0.608 1 73.94 226 HIS A N 1
ATOM 1873 C CA . HIS A 1 226 ? -17.859 42.281 -0.208 1 73.94 226 HIS A CA 1
ATOM 1874 C C . HIS A 1 226 ? -17.234 41.156 0.597 1 73.94 226 HIS A C 1
ATOM 1876 O O . HIS A 1 226 ? -17.016 40.062 0.076 1 73.94 226 HIS A O 1
ATOM 1882 N N . LEU A 1 227 ? -16.859 41.562 1.803 1 74.69 227 LEU A N 1
ATOM 1883 C CA . LEU A 1 227 ? -16.344 40.531 2.689 1 74.69 227 LEU A CA 1
ATOM 1884 C C . LEU A 1 227 ? -17.344 39.375 2.84 1 74.69 227 LEU A C 1
ATOM 1886 O O . LEU A 1 227 ? -16.969 38.219 2.834 1 74.69 227 LEU A O 1
ATOM 1890 N N . GLY A 1 228 ? -18.516 39.781 2.918 1 76.06 228 GLY A N 1
ATOM 1891 C CA . GLY A 1 228 ? -19.578 38.781 3.002 1 76.06 228 GLY A CA 1
ATOM 1892 C C . GLY A 1 228 ? -19.609 37.844 1.799 1 76.06 228 GLY A C 1
ATOM 1893 O O . GLY A 1 228 ? -19.844 36.625 1.941 1 76.06 228 GLY A O 1
ATOM 1894 N N . LYS A 1 229 ? -19.344 38.375 0.713 1 76.94 229 LYS A N 1
ATOM 1895 C CA . LYS A 1 229 ? -19.344 37.594 -0.508 1 76.94 229 LYS A CA 1
ATOM 1896 C C . LYS A 1 229 ? -18.172 36.594 -0.51 1 76.94 229 LYS A C 1
ATOM 1898 O O . LYS A 1 229 ? -18.328 35.438 -0.903 1 76.94 229 LYS A O 1
ATOM 1903 N N . ILE A 1 230 ? -17.062 37.094 -0.092 1 75.94 230 ILE A N 1
ATOM 1904 C CA . ILE A 1 230 ? -15.867 36.25 -0.034 1 75.94 230 ILE A CA 1
ATOM 1905 C C . ILE A 1 230 ? -16.094 35.094 0.943 1 75.94 230 ILE A C 1
ATOM 1907 O O . ILE A 1 230 ? -15.758 33.938 0.65 1 75.94 230 ILE A O 1
ATOM 1911 N N . LEU A 1 231 ? -16.703 35.469 1.986 1 81.31 231 LEU A N 1
ATOM 1912 C CA . LEU A 1 231 ? -16.969 34.469 3.006 1 81.31 231 LEU A CA 1
ATOM 1913 C C . LEU A 1 231 ? -17.953 33.406 2.494 1 81.31 231 LEU A C 1
ATOM 1915 O O . LEU A 1 231 ? -17.812 32.219 2.779 1 81.31 231 LEU A O 1
ATOM 1919 N N . ASN A 1 232 ? -18.875 33.906 1.782 1 81.88 232 ASN A N 1
ATOM 1920 C CA . ASN A 1 232 ? -19.844 33 1.192 1 81.88 232 ASN A CA 1
ATOM 1921 C C . ASN A 1 232 ? -19.172 32.031 0.198 1 81.88 232 ASN A C 1
ATOM 1923 O O . ASN A 1 232 ? -19.547 30.875 0.1 1 81.88 232 ASN A O 1
ATOM 1927 N N . ASP A 1 233 ? -18.25 32.531 -0.442 1 79.5 233 ASP A N 1
ATOM 1928 C CA . ASP A 1 233 ? -17.516 31.703 -1.381 1 79.5 233 ASP A CA 1
ATOM 1929 C C . ASP A 1 233 ? -16.75 30.609 -0.649 1 79.5 233 ASP A C 1
ATOM 1931 O O . ASP A 1 233 ? -16.688 29.469 -1.115 1 79.5 233 ASP A O 1
ATOM 1935 N N . TRP A 1 234 ? -16.234 30.969 0.419 1 80.69 234 TRP A N 1
ATOM 1936 C CA . TRP A 1 234 ? -15.484 30 1.204 1 80.69 234 TRP A CA 1
ATOM 1937 C C . TRP A 1 234 ? -16.422 28.938 1.787 1 80.69 234 TRP A C 1
ATOM 1939 O O . TRP A 1 234 ? -16.062 27.75 1.825 1 80.69 234 TRP A O 1
ATOM 1949 N N . HIS A 1 235 ? -17.531 29.391 2.193 1 86 235 HIS A N 1
ATOM 1950 C CA . HIS A 1 235 ? -18.5 28.438 2.717 1 86 235 HIS A CA 1
ATOM 1951 C C . HIS A 1 235 ? -19 27.5 1.624 1 86 235 HIS A C 1
ATOM 1953 O O . HIS A 1 235 ? -19.281 26.328 1.885 1 86 235 HIS A O 1
ATOM 1959 N N . TYR A 1 236 ? -19.031 28.078 0.51 1 87.06 236 TYR A N 1
ATOM 1960 C CA . TYR A 1 236 ? -19.453 27.266 -0.618 1 87.06 236 TYR A CA 1
ATOM 1961 C C . TYR A 1 236 ? -18.422 26.188 -0.942 1 87.06 236 TYR A C 1
ATOM 1963 O O . TYR A 1 236 ? -18.766 25.062 -1.291 1 87.06 236 TYR A O 1
ATOM 1971 N N . LYS A 1 237 ? -17.219 26.547 -0.808 1 87.69 237 LYS A N 1
ATOM 1972 C CA . LYS A 1 237 ? -16.156 25.578 -1.055 1 87.69 237 LYS A CA 1
ATOM 1973 C C . LYS A 1 237 ? -16.219 24.422 -0.061 1 87.69 237 LYS A C 1
ATOM 1975 O O . LYS A 1 237 ? -15.961 23.281 -0.422 1 87.69 237 LYS A O 1
ATOM 1980 N N . GLU A 1 238 ? -16.5 24.734 1.131 1 91.38 238 GLU A N 1
ATOM 1981 C CA . GLU A 1 238 ? -16.641 23.672 2.127 1 91.38 238 GLU A CA 1
ATOM 1982 C C . GLU A 1 238 ? -17.812 22.75 1.791 1 91.38 238 GLU A C 1
ATOM 1984 O O . GLU A 1 238 ? -17.719 21.531 1.939 1 91.38 238 GLU A O 1
ATOM 1989 N N . LEU A 1 239 ? -18.875 23.375 1.355 1 91.44 239 LEU A N 1
ATOM 1990 C CA . LEU A 1 239 ? -20.047 22.609 0.969 1 91.44 239 LEU A CA 1
ATOM 1991 C C . LEU A 1 239 ? -19.734 21.672 -0.201 1 91.44 239 LEU A C 1
ATOM 1993 O O . LEU A 1 239 ? -20.172 20.531 -0.226 1 91.44 239 LEU A O 1
ATOM 1997 N N . GLU A 1 240 ? -19 22.219 -1.069 1 91.94 240 GLU A N 1
ATOM 1998 C CA . GLU A 1 240 ? -18.578 21.422 -2.209 1 91.94 240 GLU A CA 1
ATOM 1999 C C . GLU A 1 240 ? -17.703 20.25 -1.763 1 91.94 240 GLU A C 1
ATOM 2001 O O . GLU A 1 240 ? -17.875 19.125 -2.23 1 91.94 240 GLU A O 1
ATOM 2006 N N . ALA A 1 241 ? -16.812 20.516 -0.925 1 92.75 241 ALA A N 1
ATOM 2007 C CA . ALA A 1 241 ? -15.93 19.469 -0.413 1 92.75 241 ALA A CA 1
ATOM 2008 C C . ALA A 1 241 ? -16.719 18.406 0.349 1 92.75 241 ALA A C 1
ATOM 2010 O O . ALA A 1 241 ? -16.422 17.219 0.247 1 92.75 241 ALA A O 1
ATOM 2011 N N . ASN A 1 242 ? -17.719 18.844 1.05 1 92.56 242 ASN A N 1
ATOM 2012 C CA . ASN A 1 242 ? -18.594 17.922 1.757 1 92.56 242 ASN A CA 1
ATOM 2013 C C . ASN A 1 242 ? -19.359 17.031 0.787 1 92.56 242 ASN A C 1
ATOM 2015 O O . ASN A 1 242 ? -19.531 15.836 1.03 1 92.56 242 ASN A O 1
ATOM 2019 N N . TYR A 1 243 ? -19.766 17.656 -0.195 1 91.31 243 TYR A N 1
ATOM 2020 C CA . TYR A 1 243 ? -20.5 16.906 -1.214 1 91.31 243 TYR A CA 1
ATOM 2021 C C . TYR A 1 243 ? -19.609 15.859 -1.865 1 91.31 243 TYR A C 1
ATOM 2023 O O . TYR A 1 243 ? -20 14.695 -1.983 1 91.31 243 TYR A O 1
ATOM 2031 N N . ASP A 1 244 ? -18.516 16.266 -2.213 1 91.12 244 ASP A N 1
ATOM 2032 C CA . ASP A 1 244 ? -17.562 15.352 -2.826 1 91.12 244 ASP A CA 1
ATOM 2033 C C . ASP A 1 244 ? -17.234 14.195 -1.883 1 91.12 244 ASP A C 1
ATOM 2035 O O . ASP A 1 244 ? -17.141 13.039 -2.309 1 91.12 244 ASP A O 1
ATOM 2039 N N . MET A 1 245 ? -17.031 14.492 -0.7 1 91.88 245 MET A N 1
ATOM 2040 C CA . MET A 1 245 ? -16.719 13.5 0.319 1 91.88 245 MET A CA 1
ATOM 2041 C C . MET A 1 245 ? -17.828 12.469 0.45 1 91.88 245 MET A C 1
ATOM 2043 O O . MET A 1 245 ? -17.578 11.289 0.67 1 91.88 245 MET A O 1
ATOM 2047 N N . SER A 1 246 ? -19.031 12.867 0.234 1 90.25 246 SER A N 1
ATOM 2048 C CA . SER A 1 246 ? -20.172 11.977 0.372 1 90.25 246 SER A CA 1
ATOM 2049 C C . SER A 1 246 ? -20.359 11.117 -0.875 1 90.25 246 SER A C 1
ATOM 2051 O O . SER A 1 246 ? -20.938 10.031 -0.806 1 90.25 246 SER A O 1
ATOM 2053 N N . GLN A 1 247 ? -19.812 11.578 -2.008 1 88.94 247 GLN A N 1
ATOM 2054 C CA . GLN A 1 247 ? -20.062 10.906 -3.275 1 88.94 247 GLN A CA 1
ATOM 2055 C C . GLN A 1 247 ? -18.891 10.023 -3.682 1 88.94 247 GLN A C 1
ATOM 2057 O O . GLN A 1 247 ? -19.078 9.008 -4.359 1 88.94 247 GLN A O 1
ATOM 2062 N N . LEU A 1 248 ? -17.797 10.461 -3.332 1 87.94 248 LEU A N 1
ATOM 2063 C CA . LEU A 1 248 ? -16.594 9.805 -3.84 1 87.94 248 LEU A CA 1
ATOM 2064 C C . LEU A 1 248 ? -15.773 9.211 -2.697 1 87.94 248 LEU A C 1
ATOM 2066 O O . LEU A 1 248 ? -15.484 9.898 -1.716 1 87.94 248 LEU A O 1
ATOM 2070 N N . LEU A 1 249 ? -15.477 7.914 -2.902 1 87.38 249 LEU A N 1
ATOM 2071 C CA . LEU A 1 249 ? -14.57 7.305 -1.932 1 87.38 249 LEU A CA 1
ATOM 2072 C C . LEU A 1 249 ? -13.117 7.543 -2.316 1 87.38 249 LEU A C 1
ATOM 2074 O O . LEU A 1 249 ? -12.758 7.473 -3.494 1 87.38 249 LEU A O 1
ATOM 2078 N N . ALA A 1 250 ? -12.375 8.023 -1.311 1 89.5 250 ALA A N 1
ATOM 2079 C CA . ALA A 1 250 ? -10.945 8.203 -1.549 1 89.5 250 ALA A CA 1
ATOM 2080 C C . ALA A 1 250 ? -10.297 6.902 -2.006 1 89.5 250 ALA A C 1
ATOM 2082 O O . ALA A 1 250 ? -10.695 5.816 -1.574 1 89.5 250 ALA A O 1
ATOM 2083 N N . ILE A 1 251 ? -9.328 6.965 -2.838 1 90.19 251 ILE A N 1
ATOM 2084 C CA . ILE A 1 251 ? -8.648 5.809 -3.408 1 90.19 251 ILE A CA 1
ATOM 2085 C C . ILE A 1 251 ? -7.668 5.23 -2.391 1 90.19 251 ILE A C 1
ATOM 2087 O O . ILE A 1 251 ? -6.859 5.961 -1.813 1 90.19 251 ILE A O 1
ATOM 2091 N N . LEU A 1 252 ? -7.805 3.969 -2.24 1 94.06 252 LEU A N 1
ATOM 2092 C CA . LEU A 1 252 ? -6.914 3.258 -1.33 1 94.06 252 LEU A CA 1
ATOM 2093 C C . LEU A 1 252 ? -5.66 2.781 -2.059 1 94.06 252 LEU A C 1
ATOM 2095 O O . LEU A 1 252 ? -5.734 2.334 -3.205 1 94.06 252 LEU A O 1
ATOM 2099 N N . MET A 1 253 ? -4.582 2.953 -1.389 1 92.31 253 MET A N 1
ATOM 2100 C CA . MET A 1 253 ? -3.357 2.404 -1.967 1 92.31 253 MET A CA 1
ATOM 2101 C C . MET A 1 253 ? -3.441 0.886 -2.076 1 92.31 253 MET A C 1
ATOM 2103 O O . MET A 1 253 ? -2.764 0.281 -2.91 1 92.31 253 MET A O 1
ATOM 2107 N N . GLY A 1 254 ? -4.18 0.245 -1.283 1 91.19 254 GLY A N 1
ATOM 2108 C CA . GLY A 1 254 ? -4.406 -1.19 -1.226 1 91.19 254 GLY A CA 1
ATOM 2109 C C . GLY A 1 254 ? -5.477 -1.587 -0.228 1 91.19 254 GLY A C 1
ATOM 2110 O O . GLY A 1 254 ? -5.984 -0.743 0.512 1 91.19 254 GLY A O 1
ATOM 2111 N N . ASP A 1 255 ? -5.727 -2.865 -0.255 1 93.12 255 ASP A N 1
ATOM 2112 C CA . ASP A 1 255 ? -6.742 -3.389 0.656 1 93.12 255 ASP A CA 1
ATOM 2113 C C . ASP A 1 255 ? -6.172 -3.572 2.062 1 93.12 255 ASP A C 1
ATOM 2115 O O . ASP A 1 255 ? -5.914 -4.699 2.49 1 93.12 255 ASP A O 1
ATOM 2119 N N . VAL A 1 256 ? -5.98 -2.482 2.732 1 96 256 VAL A N 1
ATOM 2120 C CA . VAL A 1 256 ? -5.395 -2.438 4.07 1 96 256 VAL A CA 1
ATOM 2121 C C . VAL A 1 256 ? -6.453 -2.025 5.086 1 96 256 VAL A C 1
ATOM 2123 O O . VAL A 1 256 ? -7.125 -1.004 4.914 1 96 256 VAL A O 1
ATOM 2126 N N . ILE A 1 257 ? -6.566 -2.756 6.113 1 96.69 257 ILE A N 1
ATOM 2127 C CA . ILE A 1 257 ? -7.625 -2.58 7.102 1 96.69 257 ILE A CA 1
ATOM 2128 C C . ILE A 1 257 ? -7.512 -1.198 7.742 1 96.69 257 ILE A C 1
ATOM 2130 O O . ILE A 1 257 ? -8.508 -0.48 7.863 1 96.69 257 ILE A O 1
ATOM 2134 N N . LEU A 1 258 ? -6.371 -0.781 8.148 1 97.31 258 LEU A N 1
ATOM 2135 C CA . LEU A 1 258 ? -6.152 0.515 8.781 1 97.31 258 LEU A CA 1
ATOM 2136 C C . LEU A 1 258 ? -6.562 1.651 7.852 1 97.31 258 LEU A C 1
ATOM 2138 O O . LEU A 1 258 ? -7.211 2.607 8.281 1 97.31 258 LEU A O 1
ATOM 2142 N N . LEU A 1 259 ? -6.207 1.544 6.617 1 97.5 259 LEU A N 1
ATOM 2143 C CA . LEU A 1 259 ? -6.5 2.59 5.645 1 97.5 259 LEU A CA 1
ATOM 2144 C C . LEU A 1 259 ? -7.996 2.652 5.352 1 97.5 259 LEU A C 1
ATOM 2146 O O . LEU A 1 259 ? -8.547 3.736 5.148 1 97.5 259 LEU A O 1
ATOM 2150 N N . LYS A 1 260 ? -8.602 1.514 5.316 1 96.38 260 LYS A N 1
ATOM 2151 C CA . LYS A 1 260 ? -10.047 1.497 5.125 1 96.38 260 LYS A CA 1
ATOM 2152 C C . LYS A 1 260 ? -10.758 2.207 6.273 1 96.38 260 LYS A C 1
ATOM 2154 O O . LYS A 1 260 ? -11.664 3.01 6.047 1 96.38 260 LYS A O 1
ATOM 2159 N N . GLN A 1 261 ? -10.359 1.909 7.445 1 97.44 261 GLN A N 1
ATOM 2160 C CA . GLN A 1 261 ? -10.898 2.588 8.617 1 97.44 261 GLN A CA 1
ATOM 2161 C C . GLN A 1 261 ? -10.672 4.094 8.531 1 97.44 261 GLN A C 1
ATOM 2163 O O . GLN A 1 261 ? -11.602 4.879 8.758 1 97.44 261 GLN A O 1
ATOM 2168 N N . ALA A 1 262 ? -9.461 4.492 8.258 1 97.69 262 ALA A N 1
ATOM 2169 C CA . ALA A 1 262 ? -9.094 5.906 8.195 1 97.69 262 ALA A CA 1
ATOM 2170 C C . ALA A 1 262 ? -9.914 6.637 7.137 1 97.69 262 ALA A C 1
ATOM 2172 O O . ALA A 1 262 ? -10.344 7.773 7.355 1 97.69 262 ALA A O 1
ATOM 2173 N N . ARG A 1 263 ? -10.078 5.945 6.012 1 96.31 263 ARG A N 1
ATOM 2174 C CA . ARG A 1 263 ? -10.859 6.531 4.926 1 96.31 263 ARG A CA 1
ATOM 2175 C C . ARG A 1 263 ? -12.289 6.828 5.379 1 96.31 263 ARG A C 1
ATOM 2177 O O . ARG A 1 263 ? -12.867 7.848 4.996 1 96.31 263 ARG A O 1
ATOM 2184 N N . ASP A 1 264 ? -12.828 5.973 6.203 1 95.44 264 ASP A N 1
ATOM 2185 C CA . ASP A 1 264 ? -14.211 6.109 6.664 1 95.44 264 ASP A CA 1
ATOM 2186 C C . ASP A 1 264 ? -14.328 7.191 7.738 1 95.44 264 ASP A C 1
ATOM 2188 O O . ASP A 1 264 ? -15.406 7.75 7.949 1 95.44 264 ASP A O 1
ATOM 2192 N N . ILE A 1 265 ? -13.266 7.527 8.375 1 97 265 ILE A N 1
ATOM 2193 C CA . ILE A 1 265 ? -13.297 8.43 9.516 1 97 265 ILE A CA 1
ATOM 2194 C C . ILE A 1 265 ? -12.891 9.836 9.078 1 97 265 ILE A C 1
ATOM 2196 O O . ILE A 1 265 ? -13.57 10.812 9.383 1 97 265 ILE A O 1
ATOM 2200 N N . TYR A 1 266 ? -11.828 9.984 8.305 1 97.38 266 TYR A N 1
ATOM 2201 C CA . TYR A 1 266 ? -11.203 11.266 7.996 1 97.38 266 TYR A CA 1
ATOM 2202 C C . TYR A 1 266 ? -11.82 11.883 6.742 1 97.38 266 TYR A C 1
ATOM 2204 O O . TYR A 1 266 ? -12.438 11.188 5.941 1 97.38 266 TYR A O 1
ATOM 2212 N N . THR A 1 267 ? -11.656 13.164 6.613 1 96.44 267 THR A N 1
ATOM 2213 C CA . THR A 1 267 ? -11.914 13.82 5.336 1 96.44 267 THR A CA 1
ATOM 2214 C C . THR A 1 267 ? -10.875 13.406 4.297 1 96.44 267 THR A C 1
ATOM 2216 O O . THR A 1 267 ? -9.789 12.93 4.652 1 96.44 267 THR A O 1
ATOM 2219 N N . PRO A 1 268 ? -11.164 13.562 3.066 1 94.94 268 PRO A N 1
ATOM 2220 C CA . PRO A 1 268 ? -10.266 13.086 2.014 1 94.94 268 PRO A CA 1
ATOM 2221 C C . PRO A 1 268 ? -8.867 13.68 2.121 1 94.94 268 PRO A C 1
ATOM 2223 O O . PRO A 1 268 ? -7.875 12.969 1.939 1 94.94 268 PRO A O 1
ATOM 2226 N N . LYS A 1 269 ? -8.766 14.922 2.463 1 93.19 269 LYS A N 1
ATOM 2227 C CA . LYS A 1 269 ? -7.461 15.57 2.543 1 93.19 269 LYS A CA 1
ATOM 2228 C C . LYS A 1 269 ? -6.629 14.992 3.684 1 93.19 269 LYS A C 1
ATOM 2230 O O . LYS A 1 269 ? -5.434 14.734 3.52 1 93.19 269 LYS A O 1
ATOM 2235 N N . ILE A 1 270 ? -7.258 14.812 4.773 1 95.5 270 ILE A N 1
ATOM 2236 C CA . ILE A 1 270 ? -6.559 14.281 5.938 1 95.5 270 ILE A CA 1
ATOM 2237 C C . ILE A 1 270 ? -6.211 12.812 5.707 1 95.5 270 ILE A C 1
ATOM 2239 O O . ILE A 1 270 ? -5.133 12.359 6.094 1 95.5 270 ILE A O 1
ATOM 2243 N N . PHE A 1 271 ? -7.125 12.109 5.102 1 97.5 271 PHE A N 1
ATOM 2244 C CA . PHE A 1 271 ? -6.855 10.719 4.762 1 97.5 271 PHE A CA 1
ATOM 2245 C C . PHE A 1 271 ? -5.637 10.609 3.854 1 97.5 271 PHE A C 1
ATOM 2247 O O . PHE A 1 271 ? -4.789 9.734 4.043 1 97.5 271 PHE A O 1
ATOM 2254 N N . GLU A 1 272 ? -5.562 11.461 2.863 1 95.81 272 GLU A N 1
ATOM 2255 C CA . GLU A 1 272 ? -4.422 11.453 1.949 1 95.81 272 GLU A CA 1
ATOM 2256 C C . GLU A 1 272 ? -3.109 11.641 2.703 1 95.81 272 GLU A C 1
ATOM 2258 O O . GLU A 1 272 ? -2.115 10.984 2.4 1 95.81 272 GLU A O 1
ATOM 2263 N N . LEU A 1 273 ? -3.141 12.484 3.648 1 94.56 273 LEU A N 1
ATOM 2264 C CA . LEU A 1 273 ? -1.951 12.727 4.457 1 94.56 273 LEU A CA 1
ATOM 2265 C C . LEU A 1 273 ? -1.569 11.484 5.25 1 94.56 273 LEU A C 1
ATOM 2267 O O . LEU A 1 273 ? -0.396 11.102 5.293 1 94.56 273 LEU A O 1
ATOM 2271 N N . LEU A 1 274 ? -2.549 10.867 5.852 1 97.69 274 LEU A N 1
ATOM 2272 C CA . LEU A 1 274 ? -2.279 9.664 6.629 1 97.69 274 LEU A CA 1
ATOM 2273 C C . LEU A 1 274 ? -1.779 8.539 5.727 1 97.69 274 LEU A C 1
ATOM 2275 O O . LEU A 1 274 ? -0.866 7.801 6.102 1 97.69 274 LEU A O 1
ATOM 2279 N N . GLN A 1 275 ? -2.438 8.406 4.582 1 97.75 275 GLN A N 1
ATOM 2280 C CA . GLN A 1 275 ? -2.039 7.352 3.654 1 97.75 275 GLN A CA 1
ATOM 2281 C C . GLN A 1 275 ? -0.588 7.523 3.215 1 97.75 275 GLN A C 1
ATOM 2283 O O . GLN A 1 275 ? 0.141 6.543 3.066 1 97.75 275 GLN A O 1
ATOM 2288 N N . GLN A 1 276 ? -0.182 8.727 3.01 1 96 276 GLN A N 1
ATOM 2289 C CA . GLN A 1 276 ? 1.21 8.992 2.658 1 96 276 GLN A CA 1
ATOM 2290 C C . GLN A 1 276 ? 2.15 8.57 3.785 1 96 276 GLN A C 1
ATOM 2292 O O . GLN A 1 276 ? 3.203 7.977 3.533 1 96 276 GLN A O 1
ATOM 2297 N N . GLU A 1 277 ? 1.763 8.891 4.992 1 96.94 277 GLU A N 1
ATOM 2298 C CA . GLU A 1 277 ? 2.555 8.469 6.145 1 96.94 277 GLU A CA 1
ATOM 2299 C C . GLU A 1 277 ? 2.607 6.945 6.246 1 96.94 277 GLU A C 1
ATOM 2301 O O . GLU A 1 277 ? 3.652 6.379 6.57 1 96.94 277 GLU A O 1
ATOM 2306 N N . TYR A 1 278 ? 1.491 6.324 6.012 1 98.06 278 TYR A N 1
ATOM 2307 C CA . TYR A 1 278 ? 1.436 4.867 6.051 1 98.06 278 TYR A CA 1
ATOM 2308 C C . TYR A 1 278 ? 2.371 4.254 5.016 1 98.06 278 TYR A C 1
ATOM 2310 O O . TYR A 1 278 ? 3.109 3.312 5.316 1 98.06 278 TYR A O 1
ATOM 2318 N N . GLU A 1 279 ? 2.275 4.77 3.836 1 97.12 279 GLU A N 1
ATOM 2319 C CA . GLU A 1 279 ? 3.146 4.316 2.756 1 97.12 279 GLU A CA 1
ATOM 2320 C C . GLU A 1 279 ? 4.617 4.414 3.152 1 97.12 279 GLU A C 1
ATOM 2322 O O . GLU A 1 279 ? 5.383 3.469 2.951 1 97.12 279 GLU A O 1
ATOM 2327 N N . THR A 1 280 ? 4.992 5.508 3.762 1 96.44 280 THR A N 1
ATOM 2328 C CA . THR A 1 280 ? 6.367 5.719 4.195 1 96.44 280 THR A CA 1
ATOM 2329 C C . THR A 1 280 ? 6.734 4.746 5.316 1 96.44 280 THR A C 1
ATOM 2331 O O . THR A 1 280 ? 7.875 4.285 5.391 1 96.44 280 THR A O 1
ATOM 2334 N N . SER A 1 281 ? 5.785 4.426 6.156 1 98.12 281 SER A N 1
ATOM 2335 C CA . SER A 1 281 ? 6.031 3.545 7.293 1 98.12 281 SER A CA 1
ATOM 2336 C C . SER A 1 281 ? 6.461 2.156 6.832 1 98.12 281 SER A C 1
ATOM 2338 O O . SER A 1 281 ? 7.152 1.44 7.559 1 98.12 281 SER A O 1
ATOM 2340 N N . LEU A 1 282 ? 6.047 1.779 5.641 1 97.44 282 LEU A N 1
ATOM 2341 C CA . LEU A 1 282 ? 6.355 0.458 5.105 1 97.44 282 LEU A CA 1
ATOM 2342 C C . LEU A 1 282 ? 7.848 0.329 4.805 1 97.44 282 LEU A C 1
ATOM 2344 O O . LEU A 1 282 ? 8.359 -0.782 4.652 1 97.44 282 LEU A O 1
ATOM 2348 N N . ASN A 1 283 ? 8.57 1.439 4.719 1 97.56 283 ASN A N 1
ATOM 2349 C CA . ASN A 1 283 ? 10 1.454 4.43 1 97.56 283 ASN A CA 1
ATOM 2350 C C . ASN A 1 283 ? 10.82 1.692 5.691 1 97.56 283 ASN A C 1
ATOM 2352 O O . ASN A 1 283 ? 12.031 1.933 5.613 1 97.56 283 ASN A O 1
ATOM 2356 N N . ILE A 1 284 ? 10.18 1.665 6.828 1 97.75 284 ILE A N 1
ATOM 2357 C CA . ILE A 1 284 ? 10.859 1.947 8.094 1 97.75 284 ILE A CA 1
ATOM 2358 C C . ILE A 1 284 ? 11.344 0.644 8.719 1 97.75 284 ILE A C 1
ATOM 2360 O O . ILE A 1 284 ? 10.664 -0.382 8.641 1 97.75 284 ILE A O 1
ATOM 2364 N N . VAL A 1 285 ? 12.516 0.714 9.328 1 97.31 285 VAL A N 1
ATOM 2365 C CA . VAL A 1 285 ? 13.102 -0.417 10.039 1 97.31 285 VAL A CA 1
ATOM 2366 C C . VAL A 1 285 ? 13.203 -0.091 11.531 1 97.31 285 VAL A C 1
ATOM 2368 O O . VAL A 1 285 ? 13.383 1.07 11.906 1 97.31 285 VAL A O 1
ATOM 2371 N N . ILE A 1 286 ? 13 -1.1 12.336 1 96.88 286 ILE A N 1
ATOM 2372 C CA . ILE A 1 286 ? 13.18 -0.988 13.773 1 96.88 286 ILE A CA 1
ATOM 2373 C C . ILE A 1 286 ? 14.586 -1.469 14.156 1 96.88 286 ILE A C 1
ATOM 2375 O O . ILE A 1 286 ? 14.875 -2.664 14.086 1 96.88 286 ILE A O 1
ATOM 2379 N N . ASN A 1 287 ? 15.391 -0.582 14.594 1 95.19 287 ASN A N 1
ATOM 2380 C CA . ASN A 1 287 ? 16.797 -0.867 14.859 1 95.19 287 ASN A CA 1
ATOM 2381 C C . ASN A 1 287 ? 17 -1.424 16.266 1 95.19 287 ASN A C 1
ATOM 2383 O O . ASN A 1 287 ? 17.875 -2.268 16.484 1 95.19 287 ASN A O 1
ATOM 2387 N N . ARG A 1 288 ? 16.328 -0.854 17.266 1 94.25 288 ARG A N 1
ATOM 2388 C CA . ARG A 1 288 ? 16.484 -1.233 18.656 1 94.25 288 ARG A CA 1
ATOM 2389 C C . ARG A 1 288 ? 15.156 -1.115 19.406 1 94.25 288 ARG A C 1
ATOM 2391 O O . ARG A 1 288 ? 14.328 -0.272 19.078 1 94.25 288 ARG A O 1
ATOM 2398 N N . CYS A 1 289 ? 14.945 -2.039 20.219 1 94.62 289 CYS A N 1
ATOM 2399 C CA . CYS A 1 289 ? 13.781 -2.008 21.109 1 94.62 289 CYS A CA 1
ATOM 2400 C C . CYS A 1 289 ? 14.188 -2.219 22.562 1 94.62 289 CYS A C 1
ATOM 2402 O O . CYS A 1 289 ? 14.859 -3.203 22.875 1 94.62 289 CYS A O 1
ATOM 2404 N N . THR A 1 290 ? 13.906 -1.237 23.344 1 95.31 290 THR A N 1
ATOM 2405 C CA . THR A 1 290 ? 14.156 -1.334 24.781 1 95.31 290 THR A CA 1
ATOM 2406 C C . THR A 1 290 ? 12.844 -1.424 25.547 1 95.31 290 THR A C 1
ATOM 2408 O O . THR A 1 290 ? 11.906 -0.664 25.297 1 95.31 290 THR A O 1
ATOM 2411 N N . GLU A 1 291 ? 12.797 -2.414 26.469 1 93.56 291 GLU A N 1
ATOM 2412 C CA . GLU A 1 291 ? 11.578 -2.646 27.234 1 93.56 291 GLU A CA 1
ATOM 2413 C C . GLU A 1 291 ? 11.781 -2.311 28.703 1 93.56 291 GLU A C 1
ATOM 2415 O O . GLU A 1 291 ? 12.789 -2.705 29.312 1 93.56 291 GLU A O 1
ATOM 2420 N N . ASN A 1 292 ? 10.969 -1.497 29.156 1 93.25 292 ASN A N 1
ATOM 2421 C CA . ASN A 1 292 ? 10.898 -1.18 30.578 1 93.25 292 ASN A CA 1
ATOM 2422 C C . ASN A 1 292 ? 9.477 -1.33 31.109 1 93.25 292 ASN A C 1
ATOM 2424 O O . ASN A 1 292 ? 8.734 -0.351 31.188 1 93.25 292 ASN A O 1
ATOM 2428 N N . GLY A 1 293 ? 9.102 -2.523 31.547 1 91.62 293 GLY A N 1
ATOM 2429 C CA . GLY A 1 293 ? 7.73 -2.777 31.969 1 91.62 293 GLY A CA 1
ATOM 2430 C C . GLY A 1 293 ? 6.73 -2.686 30.828 1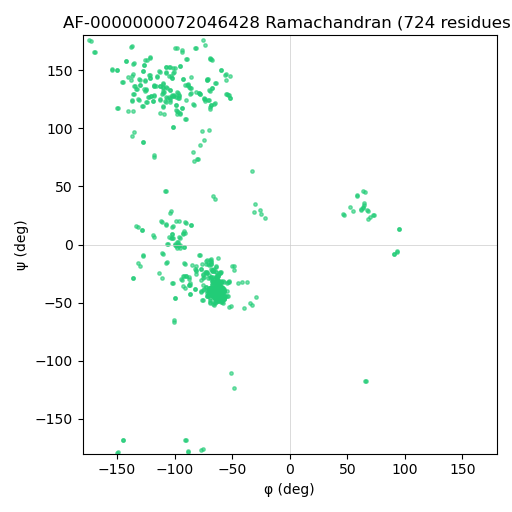 91.62 293 GLY A C 1
ATOM 2431 O O . GLY A 1 293 ? 6.852 -3.4 29.828 1 91.62 293 GLY A O 1
ATOM 2432 N N . SER A 1 294 ? 5.883 -1.716 31.062 1 93.44 294 SER A N 1
ATOM 2433 C CA . SER A 1 294 ? 4.859 -1.533 30.0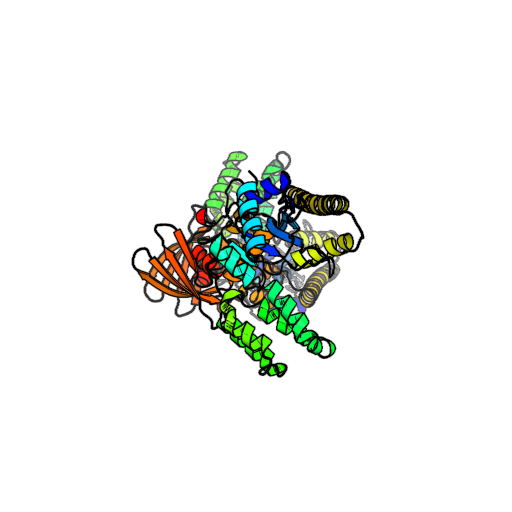31 1 93.44 294 SER A CA 1
ATOM 2434 C C . SER A 1 294 ? 5.301 -0.515 28.984 1 93.44 294 SER A C 1
ATOM 2436 O O . SER A 1 294 ? 4.625 -0.33 27.969 1 93.44 294 SER A O 1
ATOM 2438 N N . MET A 1 295 ? 6.477 0.016 29.234 1 95.88 295 MET A N 1
ATOM 2439 C CA . MET A 1 295 ? 6.977 1.049 28.328 1 95.88 295 MET A CA 1
ATOM 2440 C C . MET A 1 295 ? 8.023 0.479 27.375 1 95.88 295 MET A C 1
ATOM 2442 O O . MET A 1 295 ? 8.984 -0.154 27.812 1 95.88 295 MET A O 1
ATOM 2446 N N . PHE A 1 296 ? 7.777 0.735 26.125 1 97 296 PHE A N 1
ATOM 2447 C CA . PHE A 1 296 ? 8.711 0.316 25.078 1 97 296 PHE A CA 1
ATOM 2448 C C . PHE A 1 296 ? 9.289 1.523 24.359 1 97 296 PHE A C 1
ATOM 2450 O O . PHE A 1 296 ? 8.578 2.49 24.078 1 97 296 PHE A O 1
ATOM 2457 N N . GLU A 1 297 ? 10.531 1.5 24.125 1 97.81 297 GLU A N 1
ATOM 2458 C CA . GLU A 1 297 ? 11.203 2.527 23.328 1 97.81 297 GLU A CA 1
ATOM 2459 C C . GLU A 1 297 ? 11.844 1.93 22.078 1 97.81 297 GLU A C 1
ATOM 2461 O O . GLU A 1 297 ? 12.648 1.002 22.172 1 97.81 297 GLU A O 1
ATOM 2466 N N . TYR A 1 298 ? 11.461 2.455 20.969 1 97.88 298 TYR A N 1
ATOM 2467 C CA . TYR A 1 298 ? 11.969 1.972 19.703 1 97.88 298 TYR A CA 1
ATOM 2468 C C . TYR A 1 298 ? 12.844 3.021 19.031 1 97.88 298 TYR A C 1
ATOM 2470 O O . TYR A 1 298 ? 12.539 4.215 19.062 1 97.88 298 TYR A O 1
ATOM 2478 N N . LYS A 1 299 ? 13.93 2.605 18.516 1 97.88 299 LYS A N 1
ATOM 2479 C CA . LYS A 1 299 ? 14.703 3.396 17.562 1 97.88 299 LYS A CA 1
ATOM 2480 C C . LYS A 1 299 ? 14.406 2.957 16.125 1 97.88 299 LYS A C 1
ATOM 2482 O O . LYS A 1 299 ? 14.617 1.796 15.773 1 97.88 299 LYS A O 1
ATOM 2487 N N . VAL A 1 300 ? 13.898 3.916 15.336 1 97.44 300 VAL A N 1
ATOM 2488 C CA . VAL A 1 300 ? 13.477 3.547 13.992 1 97.44 300 VAL A CA 1
ATOM 2489 C C . VAL A 1 300 ? 14.148 4.457 12.969 1 97.44 300 VAL A C 1
ATOM 2491 O O . VAL A 1 300 ? 14.539 5.582 13.289 1 97.44 300 VAL A O 1
ATOM 2494 N N . SER A 1 301 ? 14.305 3.963 11.758 1 96.19 301 SER A N 1
ATOM 2495 C CA . SER A 1 301 ? 14.859 4.723 10.641 1 96.19 301 SER A CA 1
ATOM 2496 C C . SER A 1 301 ? 14.289 4.242 9.305 1 96.19 301 SER A C 1
ATOM 2498 O O . SER A 1 301 ? 13.781 3.123 9.211 1 96.19 301 SER A O 1
ATOM 2500 N N . ILE A 1 302 ? 14.211 5.16 8.359 1 93.75 302 ILE A N 1
ATOM 2501 C CA . ILE A 1 302 ? 13.859 4.754 7.004 1 93.75 302 ILE A CA 1
ATOM 2502 C C . ILE A 1 302 ? 14.984 3.906 6.41 1 93.75 302 ILE A C 1
ATOM 2504 O O . ILE A 1 302 ? 16.156 4.234 6.562 1 93.75 302 ILE A O 1
ATOM 2508 N N . TYR A 1 303 ? 14.648 2.846 5.797 1 94.44 303 TYR A N 1
ATOM 2509 C CA . TYR A 1 303 ? 15.625 1.931 5.215 1 94.44 303 TYR A CA 1
ATOM 2510 C C . TYR A 1 303 ? 16.594 2.674 4.309 1 94.44 303 TYR A C 1
ATOM 2512 O O . TYR A 1 303 ? 16.172 3.426 3.426 1 94.44 303 TYR A O 1
ATOM 2520 N N . GLY A 1 304 ? 17.875 2.52 4.547 1 90.25 304 GLY A N 1
ATOM 2521 C CA . GLY A 1 304 ? 18.891 3.158 3.734 1 90.25 304 GLY A CA 1
ATOM 2522 C C . GLY A 1 304 ? 19.297 4.527 4.25 1 90.25 304 GLY A C 1
ATOM 2523 O O . GLY A 1 304 ? 20.266 5.125 3.76 1 90.25 304 GLY A O 1
ATOM 2524 N N . GLN A 1 305 ? 18.547 5.016 5.273 1 89.38 305 GLN A N 1
ATOM 2525 C CA . GLN A 1 305 ? 18.875 6.324 5.828 1 89.38 305 GLN A CA 1
ATOM 2526 C C . GLN A 1 305 ? 19.516 6.195 7.203 1 89.38 305 GLN A C 1
ATOM 2528 O O . GLN A 1 305 ? 19.25 5.238 7.934 1 89.38 305 GLN A O 1
ATOM 2533 N N . GLN A 1 306 ? 20.297 7.082 7.578 1 86.88 306 GLN A N 1
ATOM 2534 C CA . GLN A 1 306 ? 21.062 7.008 8.812 1 86.88 306 GLN A CA 1
ATOM 2535 C C . GLN A 1 306 ? 20.297 7.625 9.977 1 86.88 306 GLN A C 1
ATOM 2537 O O . GLN A 1 306 ? 20.484 7.219 11.125 1 86.88 306 GLN A O 1
ATOM 2542 N N . LYS A 1 307 ? 19.484 8.5 9.727 1 88.69 307 LYS A N 1
ATOM 2543 C CA . LYS A 1 307 ? 18.797 9.203 10.805 1 88.69 307 LYS A CA 1
ATOM 2544 C C . LYS A 1 307 ? 17.812 8.289 11.523 1 88.69 307 LYS A C 1
ATOM 2546 O O . LYS A 1 307 ? 17 7.633 10.891 1 88.69 307 LYS A O 1
ATOM 2551 N N . GLU A 1 308 ? 17.922 8.344 12.836 1 93.88 308 GLU A N 1
ATOM 2552 C CA . GLU A 1 308 ? 17.047 7.516 13.656 1 93.88 308 GLU A CA 1
ATOM 2553 C C . GLU A 1 308 ? 16.062 8.375 14.453 1 93.88 308 GLU A C 1
ATOM 2555 O O . GLU A 1 308 ? 16.359 9.516 14.797 1 93.88 308 GLU A O 1
ATOM 2560 N N . TYR A 1 309 ? 14.914 7.863 14.703 1 95.25 309 TYR A N 1
ATOM 2561 C CA . TYR A 1 309 ? 13.898 8.492 15.539 1 95.25 309 TYR A CA 1
ATOM 2562 C C . TYR A 1 309 ? 13.523 7.59 16.719 1 95.25 309 TYR A C 1
ATOM 2564 O O . TYR A 1 309 ? 13.492 6.363 16.578 1 95.25 309 TYR A O 1
ATOM 2572 N N . THR A 1 310 ? 13.281 8.195 17.781 1 97.06 310 THR A N 1
ATOM 2573 C CA . THR A 1 310 ? 12.844 7.457 18.953 1 97.06 310 THR A CA 1
ATOM 2574 C C . THR A 1 310 ? 11.328 7.484 19.078 1 97.06 310 THR A C 1
ATOM 2576 O O . THR A 1 310 ? 10.711 8.555 19.016 1 97.06 310 THR A O 1
ATOM 2579 N N . VAL A 1 311 ? 10.758 6.348 19.172 1 98 311 VAL A N 1
ATOM 2580 C CA . VAL A 1 311 ? 9.32 6.211 19.375 1 98 311 VAL A CA 1
ATOM 2581 C C . VAL A 1 311 ? 9.047 5.457 20.672 1 98 311 VAL A C 1
ATOM 2583 O O . VAL A 1 311 ? 9.594 4.375 20.891 1 98 311 VAL A O 1
ATOM 2586 N N . SER A 1 312 ? 8.258 6.012 21.484 1 97.88 312 SER A N 1
ATOM 2587 C CA . SER A 1 312 ? 7.855 5.355 22.719 1 97.88 312 SER A CA 1
ATOM 2588 C C . SER A 1 312 ? 6.453 4.773 22.609 1 97.88 312 SER A C 1
ATOM 2590 O O . SER A 1 312 ? 5.582 5.359 21.969 1 97.88 312 SER A O 1
ATOM 2592 N N . PHE A 1 313 ? 6.258 3.619 23.219 1 97.75 313 PHE A N 1
ATOM 2593 C CA . PHE A 1 313 ? 4.969 2.943 23.203 1 97.75 313 PHE A CA 1
ATOM 2594 C C . PHE A 1 313 ? 4.625 2.393 24.578 1 97.75 313 PHE A C 1
ATOM 2596 O O . PHE A 1 313 ? 5.43 1.685 25.188 1 97.75 313 PHE A O 1
ATOM 2603 N N . ASN A 1 314 ? 3.537 2.783 25.047 1 96.31 314 ASN A N 1
ATOM 2604 C CA . ASN A 1 314 ? 2.988 2.232 26.281 1 96.31 314 ASN A CA 1
ATOM 2605 C C . ASN A 1 314 ? 1.947 1.152 26 1 96.31 314 ASN A C 1
ATOM 2607 O O . ASN A 1 314 ? 0.851 1.45 25.531 1 96.31 314 ASN A O 1
ATOM 2611 N N . SER A 1 315 ? 2.178 -0.051 26.359 1 92.62 315 SER A N 1
ATOM 2612 C CA . SER A 1 315 ? 1.344 -1.195 26.016 1 92.62 315 SER A CA 1
ATOM 2613 C C . SER A 1 315 ? 0.063 -1.225 26.844 1 92.62 315 SER A C 1
ATOM 2615 O O . SER A 1 315 ? -0.957 -1.757 26.391 1 92.62 315 SER A O 1
ATOM 2617 N N . SER A 1 316 ? 0.016 -0.688 27.969 1 92.56 316 SER A N 1
ATOM 2618 C CA . SER A 1 316 ? -1.157 -0.698 28.844 1 92.56 316 SER A CA 1
ATOM 2619 C C . SER A 1 316 ? -2.242 0.237 28.312 1 92.56 316 SER A C 1
ATOM 2621 O O . SER A 1 316 ? -3.43 -0.085 28.375 1 92.56 316 SER A O 1
ATOM 2623 N N . GLU A 1 317 ? -1.781 1.312 27.766 1 92.5 317 GLU A N 1
ATOM 2624 C CA . GLU A 1 317 ? -2.736 2.318 27.312 1 92.5 317 GLU A CA 1
ATOM 2625 C C . GLU A 1 317 ? -2.773 2.404 25.797 1 92.5 317 GLU A C 1
ATOM 2627 O O . GLU A 1 317 ? -3.619 3.098 25.234 1 92.5 317 GLU A O 1
ATOM 2632 N N . GLU A 1 318 ? -1.897 1.722 25.078 1 92.19 318 GLU A N 1
ATOM 2633 C CA . GLU A 1 318 ? -1.759 1.755 23.625 1 92.19 318 GLU A CA 1
ATOM 2634 C C . GLU A 1 318 ? -1.481 3.172 23.141 1 92.19 318 GLU A C 1
ATOM 2636 O O . GLU A 1 318 ? -2.131 3.646 22.203 1 92.19 318 GLU A O 1
ATOM 2641 N N . ILE A 1 319 ? -0.62 3.834 23.875 1 95.62 319 ILE A N 1
ATOM 2642 C CA . ILE A 1 319 ? -0.235 5.195 23.531 1 95.62 319 ILE A CA 1
ATOM 2643 C C . ILE A 1 319 ? 1.133 5.184 22.844 1 95.62 319 ILE A C 1
ATOM 2645 O O . ILE A 1 319 ? 2.086 4.602 23.359 1 95.62 319 ILE A O 1
ATOM 2649 N N . VAL A 1 320 ? 1.18 5.805 21.719 1 97.69 320 VAL A N 1
ATOM 2650 C CA . VAL A 1 320 ? 2.43 5.898 20.984 1 97.69 320 VAL A CA 1
ATOM 2651 C C . VAL A 1 320 ? 2.846 7.363 20.844 1 97.69 320 VAL A C 1
ATOM 2653 O O . VAL A 1 320 ? 1.999 8.242 20.688 1 97.69 320 VAL A O 1
ATOM 2656 N N . ALA A 1 321 ? 4.109 7.676 21.047 1 96.5 321 ALA A N 1
ATOM 2657 C CA . ALA A 1 321 ? 4.656 9.023 20.906 1 96.5 321 ALA A CA 1
ATOM 2658 C C . ALA A 1 321 ? 5.98 9.008 20.156 1 96.5 321 ALA A C 1
ATOM 2660 O O . ALA A 1 321 ? 6.863 8.203 20.453 1 96.5 321 ALA A O 1
ATOM 2661 N N . CYS A 1 322 ? 6.074 9.797 19.203 1 96.88 322 CYS A N 1
ATOM 2662 C CA . CYS A 1 322 ? 7.285 9.883 18.391 1 96.88 322 CYS A CA 1
ATOM 2663 C C . CYS A 1 322 ? 8.047 11.172 18.688 1 96.88 322 CYS A C 1
ATOM 2665 O O . CYS A 1 322 ? 7.438 12.211 18.938 1 96.88 322 CYS A O 1
ATOM 2667 N N . GLU A 1 323 ? 9.32 11.086 18.578 1 93.75 323 GLU A N 1
ATOM 2668 C CA . GLU A 1 323 ? 10.156 12.258 18.828 1 93.75 323 GLU A CA 1
ATOM 2669 C C . GLU A 1 323 ? 9.938 13.328 17.766 1 93.75 323 GLU A C 1
ATOM 2671 O O . GLU A 1 323 ? 10.211 14.508 18 1 93.75 323 GLU A O 1
ATOM 2676 N N . CYS A 1 324 ? 9.469 12.977 16.609 1 91.62 324 CYS A N 1
ATOM 2677 C CA . CYS A 1 324 ? 9.234 13.961 15.562 1 91.62 324 CYS A CA 1
ATOM 2678 C C . CYS A 1 324 ? 8.023 14.82 15.883 1 91.62 324 CYS A C 1
ATOM 2680 O O . CYS A 1 324 ? 7.836 15.883 15.289 1 91.62 324 CYS A O 1
ATOM 2682 N N . LYS A 1 325 ? 7.059 14.359 16.719 1 94 325 LYS A N 1
ATOM 2683 C CA . LYS A 1 325 ? 5.914 15.078 17.266 1 94 325 LYS A CA 1
ATOM 2684 C C . LYS A 1 325 ? 4.961 15.523 16.156 1 94 325 LYS A C 1
ATOM 2686 O O . LYS A 1 325 ? 4.371 16.609 16.234 1 94 325 LYS A O 1
ATOM 2691 N N . LYS A 1 326 ? 4.887 14.773 15.133 1 93.25 326 LYS A N 1
ATOM 2692 C CA . LYS A 1 326 ? 3.99 15.125 14.031 1 93.25 326 LYS A CA 1
ATOM 2693 C C . LYS A 1 326 ? 2.533 15.102 14.484 1 93.25 326 LYS A C 1
ATOM 2695 O O . LYS A 1 326 ? 1.741 15.961 14.094 1 93.25 326 LYS A O 1
ATOM 2700 N N . PHE A 1 327 ? 2.184 14.125 15.266 1 96.38 327 PHE A N 1
ATOM 2701 C CA . PHE A 1 327 ? 0.803 14.055 15.734 1 96.38 327 PHE A CA 1
ATOM 2702 C C . PHE A 1 327 ? 0.446 15.289 16.562 1 96.38 327 PHE A C 1
ATOM 2704 O O . PHE A 1 327 ? -0.625 15.867 16.391 1 96.38 327 PHE A O 1
ATOM 2711 N N . GLU A 1 328 ? 1.303 15.648 17.453 1 94.19 328 GLU A N 1
ATOM 2712 C CA . GLU A 1 328 ? 1.066 16.812 18.297 1 94.19 328 GLU A CA 1
ATOM 2713 C C . GLU A 1 328 ? 0.957 18.094 17.453 1 94.19 328 GLU A C 1
ATOM 2715 O O . GLU A 1 328 ? 0.142 18.969 17.75 1 94.19 328 GLU A O 1
ATOM 2720 N N . PHE A 1 329 ? 1.681 18.062 16.453 1 91.88 329 PHE A N 1
ATOM 2721 C CA . PHE A 1 329 ? 1.794 19.281 15.641 1 91.88 329 PHE A CA 1
ATOM 2722 C C . PHE A 1 329 ? 0.614 19.406 14.68 1 91.88 329 PHE A C 1
ATOM 2724 O O . PHE A 1 329 ? 0.075 20.5 14.492 1 91.88 329 PHE A O 1
ATOM 2731 N N . MET A 1 330 ? 0.191 18.281 14.141 1 90.75 330 MET A N 1
ATOM 2732 C CA . MET A 1 330 ? -0.793 18.422 13.07 1 90.75 330 MET A CA 1
ATOM 2733 C C . MET A 1 330 ? -1.988 17.516 13.305 1 90.75 330 MET A C 1
ATOM 2735 O O . MET A 1 330 ? -3.01 17.625 12.625 1 90.75 330 MET A O 1
ATOM 2739 N N . GLY A 1 331 ? -1.886 16.516 14.133 1 94.19 331 GLY A N 1
ATOM 2740 C CA . GLY A 1 331 ? -3.021 15.68 14.477 1 94.19 331 GLY A CA 1
ATOM 2741 C C . GLY A 1 331 ? -3.117 14.422 13.641 1 94.19 331 GLY A C 1
ATOM 2742 O O . GLY A 1 331 ? -4.172 13.789 13.57 1 94.19 331 GLY A O 1
ATOM 2743 N N . VAL A 1 332 ? -2.064 14.07 12.906 1 95.56 332 VAL A N 1
ATOM 2744 C CA . VAL A 1 332 ? -1.988 12.852 12.109 1 95.56 332 VAL A CA 1
ATOM 2745 C C . VAL A 1 332 ? -0.749 12.055 12.508 1 95.56 332 VAL A C 1
ATOM 2747 O O . VAL A 1 332 ? 0.339 12.617 12.648 1 95.56 332 VAL A O 1
ATOM 2750 N N . LEU A 1 333 ? -0.938 10.797 12.695 1 97.81 333 LEU A N 1
ATOM 2751 C CA . LEU A 1 333 ? 0.179 9.953 13.102 1 97.81 333 LEU A CA 1
ATOM 2752 C C . LEU A 1 333 ? 1.249 9.898 12.016 1 97.81 333 LEU A C 1
ATOM 2754 O O . LEU A 1 333 ? 0.93 9.828 10.828 1 97.81 333 LEU A O 1
ATOM 2758 N N . CYS A 1 334 ? 2.484 9.953 12.484 1 97 334 CYS A N 1
ATOM 2759 C CA . CYS A 1 334 ? 3.605 9.914 11.555 1 97 334 CYS A CA 1
ATOM 2760 C C . CYS A 1 334 ? 3.93 8.484 11.148 1 97 334 CYS A C 1
ATOM 2762 O O . CYS A 1 334 ? 3.426 7.535 11.75 1 97 334 CYS A O 1
ATOM 2764 N N . SER A 1 335 ? 4.75 8.344 10.172 1 98.06 335 SER A N 1
ATOM 2765 C CA . SER A 1 335 ? 5.168 7.043 9.672 1 98.06 335 SER A CA 1
ATOM 2766 C C . SER A 1 335 ? 5.887 6.238 10.742 1 98.06 335 SER A C 1
ATOM 2768 O O . SER A 1 335 ? 5.719 5.02 10.836 1 98.06 335 SER A O 1
ATOM 2770 N N . HIS A 1 336 ? 6.684 6.91 11.633 1 98 336 HIS A N 1
ATOM 2771 C CA . HIS A 1 336 ? 7.414 6.234 12.703 1 98 336 HIS A CA 1
ATOM 2772 C C . HIS A 1 336 ? 6.457 5.574 13.695 1 98 336 HIS A C 1
ATOM 2774 O O . HIS A 1 336 ? 6.605 4.391 14.008 1 98 336 HIS A O 1
ATOM 2780 N N . ALA A 1 337 ? 5.508 6.367 14.094 1 98.44 337 ALA A N 1
ATOM 2781 C CA . ALA A 1 337 ? 4.516 5.863 15.039 1 98.44 337 ALA A CA 1
ATOM 2782 C C . ALA A 1 337 ? 3.709 4.723 14.422 1 98.44 337 ALA A C 1
ATOM 2784 O O . ALA A 1 337 ? 3.439 3.719 15.086 1 98.44 337 ALA A O 1
ATOM 2785 N N . LEU A 1 338 ? 3.34 4.855 13.164 1 98.5 338 LEU A N 1
ATOM 2786 C CA . LEU A 1 338 ? 2.557 3.836 12.477 1 98.5 338 LEU A CA 1
ATOM 2787 C C . LEU A 1 338 ? 3.326 2.521 12.391 1 98.5 338 LEU A C 1
ATOM 2789 O O . LEU A 1 338 ? 2.74 1.444 12.531 1 98.5 338 LEU A O 1
ATOM 2793 N N . LYS A 1 339 ? 4.621 2.59 12.094 1 98.5 339 LYS A N 1
ATOM 2794 C CA . LYS A 1 339 ? 5.453 1.393 12.039 1 98.5 339 LYS A CA 1
ATOM 2795 C C . LYS A 1 339 ? 5.43 0.643 13.367 1 98.5 339 LYS A C 1
ATOM 2797 O O . LYS A 1 339 ? 5.297 -0.582 13.398 1 98.5 339 LYS A O 1
ATOM 2802 N N . VAL A 1 340 ? 5.547 1.371 14.469 1 98.25 340 VAL A N 1
ATOM 2803 C CA . VAL A 1 340 ? 5.57 0.753 15.789 1 98.25 340 VAL A CA 1
ATOM 2804 C C . VAL A 1 340 ? 4.211 0.13 16.094 1 98.25 340 VAL A C 1
ATOM 2806 O O . VAL A 1 340 ? 4.133 -0.973 16.641 1 98.25 340 VAL A O 1
ATOM 2809 N N . LEU A 1 341 ? 3.137 0.876 15.766 1 97.62 341 LEU A N 1
ATOM 2810 C CA . LEU A 1 341 ? 1.808 0.31 15.969 1 97.62 341 LEU A CA 1
ATOM 2811 C C . LEU A 1 341 ? 1.657 -1.004 15.203 1 97.62 341 LEU A C 1
ATOM 2813 O O . LEU A 1 341 ? 1.141 -1.983 15.75 1 97.62 341 LEU A O 1
ATOM 2817 N N . ASP A 1 342 ? 2.068 -1.007 13.945 1 97.12 342 ASP A N 1
ATOM 2818 C CA . ASP A 1 342 ? 2.008 -2.229 13.148 1 97.12 342 ASP A CA 1
ATOM 2819 C C . ASP A 1 342 ? 2.838 -3.34 13.789 1 97.12 342 ASP A C 1
ATOM 2821 O O . ASP A 1 342 ? 2.398 -4.492 13.852 1 97.12 342 ASP A O 1
ATOM 2825 N N . PHE A 1 343 ? 4.035 -2.98 14.242 1 96.56 343 PHE A N 1
ATOM 2826 C CA . PHE A 1 343 ? 4.941 -3.932 14.875 1 96.56 343 PHE A CA 1
ATOM 2827 C C . PHE A 1 343 ? 4.301 -4.539 16.109 1 96.56 343 PHE A C 1
ATOM 2829 O O . PHE A 1 343 ? 4.551 -5.703 16.438 1 96.56 343 PHE A O 1
ATOM 2836 N N . ARG A 1 344 ? 3.486 -3.777 16.75 1 95.44 344 ARG A N 1
ATOM 2837 C CA . ARG A 1 344 ? 2.811 -4.227 17.969 1 95.44 344 ARG A CA 1
ATOM 2838 C C . ARG A 1 344 ? 1.446 -4.824 17.641 1 95.44 344 ARG A C 1
ATOM 2840 O O . ARG A 1 344 ? 0.611 -5 18.531 1 95.44 344 ARG A O 1
ATOM 2847 N N . ASN A 1 345 ? 1.106 -5.059 16.406 1 94.44 345 ASN A N 1
ATOM 2848 C CA . ASN A 1 345 ? -0.079 -5.75 15.906 1 94.44 345 ASN A CA 1
ATOM 2849 C C . ASN A 1 345 ? -1.337 -4.906 16.078 1 94.44 345 ASN A C 1
ATOM 2851 O O . ASN A 1 345 ? -2.418 -5.441 16.344 1 94.44 345 ASN A O 1
ATOM 2855 N N . ILE A 1 346 ? -1.134 -3.672 16.125 1 95.44 346 ILE A N 1
ATOM 2856 C CA . ILE A 1 346 ? -2.279 -2.77 16.109 1 95.44 346 ILE A CA 1
ATOM 2857 C C . ILE A 1 346 ? -2.635 -2.393 14.68 1 95.44 346 ILE A C 1
ATOM 2859 O O . ILE A 1 346 ? -1.926 -1.607 14.047 1 95.44 346 ILE A O 1
ATOM 2863 N N . LYS A 1 347 ? -3.713 -2.908 14.195 1 95.94 347 LYS A N 1
ATOM 2864 C CA . LYS A 1 347 ? -4.031 -2.826 12.773 1 95.94 347 LYS A CA 1
ATOM 2865 C C . LYS A 1 347 ? -5.148 -1.821 12.516 1 95.94 347 LYS A C 1
ATOM 2867 O O . LYS A 1 347 ? -5.523 -1.578 11.367 1 95.94 347 LYS A O 1
ATOM 2872 N N . MET A 1 348 ? -5.621 -1.19 13.609 1 95.81 348 MET A N 1
ATOM 2873 C CA . MET A 1 348 ? -6.594 -0.104 13.516 1 95.81 348 MET A CA 1
ATOM 2874 C C . MET A 1 348 ? -6.109 1.125 14.273 1 95.81 348 MET A C 1
ATOM 2876 O O . MET A 1 348 ? -5.438 1 15.305 1 95.81 348 MET A O 1
ATOM 2880 N N . LEU A 1 349 ? -6.496 2.213 13.812 1 96.5 349 LEU A N 1
ATOM 2881 C CA . LEU A 1 349 ? -6.109 3.443 14.492 1 96.5 349 LEU A CA 1
ATOM 2882 C C . LEU A 1 349 ? -6.793 3.551 15.852 1 96.5 349 LEU A C 1
ATOM 2884 O O . LEU A 1 349 ? -8.023 3.516 15.938 1 96.5 349 LEU A O 1
ATOM 2888 N N . PRO A 1 350 ? -6.008 3.623 16.875 1 96.19 350 PRO A N 1
ATOM 2889 C CA . PRO A 1 350 ? -6.641 3.861 18.188 1 96.19 350 PRO A CA 1
ATOM 2890 C C . PRO A 1 350 ? -7.426 5.172 18.219 1 96.19 350 PRO A C 1
ATOM 2892 O O . PRO A 1 350 ? -7.012 6.164 17.625 1 96.19 350 PRO A O 1
ATOM 2895 N N . SER A 1 351 ? -8.438 5.254 18.984 1 95.19 351 SER A N 1
ATOM 2896 C CA . SER A 1 351 ? -9.375 6.371 18.984 1 95.19 351 SER A CA 1
ATOM 2897 C C . SER A 1 351 ? -8.727 7.645 19.5 1 95.19 351 SER A C 1
ATOM 2899 O O . SER A 1 351 ? -9.086 8.75 19.094 1 95.19 351 SER A O 1
ATOM 2901 N N . GLN A 1 352 ? -7.742 7.504 20.344 1 95.62 352 GLN A N 1
ATOM 2902 C CA . GLN A 1 352 ? -7.105 8.672 20.953 1 95.62 352 GLN A CA 1
ATOM 2903 C C . GLN A 1 352 ? -6.324 9.469 19.906 1 95.62 352 GLN A C 1
ATOM 2905 O O . GLN A 1 352 ? -5.98 10.633 20.141 1 95.62 352 GLN A O 1
ATOM 2910 N N . TYR A 1 353 ? -6.07 8.875 18.75 1 97.25 353 TYR A N 1
ATOM 2911 C CA . TYR A 1 353 ? -5.285 9.562 17.734 1 97.25 353 TYR A CA 1
ATOM 2912 C C . TYR A 1 353 ? -6.18 10.094 16.625 1 97.25 353 TYR A C 1
ATOM 2914 O O . TYR A 1 353 ? -5.688 10.555 15.594 1 97.25 353 TYR A O 1
ATOM 2922 N N . ILE A 1 354 ? -7.457 9.961 16.828 1 97.12 354 ILE A N 1
ATOM 2923 C CA . ILE A 1 354 ? -8.43 10.492 15.883 1 97.12 354 ILE A CA 1
ATOM 2924 C C . ILE A 1 354 ? -9 11.812 16.422 1 97.12 354 ILE A C 1
ATOM 2926 O O . ILE A 1 354 ? -9.883 11.812 17.281 1 97.12 354 ILE A O 1
ATOM 2930 N N . LEU A 1 355 ? -8.492 12.891 15.883 1 96.12 355 LEU A N 1
ATOM 2931 C CA . LEU A 1 355 ? -9.016 14.195 16.281 1 96.12 355 LEU A CA 1
ATOM 2932 C C . LEU A 1 355 ? -10.336 14.492 15.57 1 96.12 355 LEU A C 1
ATOM 2934 O O . LEU A 1 355 ? -10.414 14.422 14.344 1 96.12 355 LEU A O 1
ATOM 2938 N N . LYS A 1 356 ? -11.258 14.859 16.266 1 95.88 356 LYS A N 1
ATOM 2939 C CA . LYS A 1 356 ? -12.594 15.109 15.727 1 95.88 356 LYS A CA 1
ATOM 2940 C C . LYS A 1 356 ? -12.547 16.156 14.625 1 95.88 356 LYS A C 1
ATOM 2942 O O . LYS A 1 356 ? -13.258 16.047 13.617 1 95.88 356 LYS A O 1
ATOM 2947 N N . ARG A 1 357 ? -11.727 17.156 14.766 1 95.31 357 ARG A N 1
ATOM 2948 C CA . ARG A 1 357 ? -11.695 18.281 13.82 1 95.31 357 ARG A CA 1
ATOM 2949 C C . ARG A 1 357 ? -11.352 17.797 12.414 1 95.31 357 ARG A C 1
ATOM 2951 O O . ARG A 1 357 ? -11.609 18.484 11.43 1 95.31 357 ARG A O 1
ATOM 2958 N N . TRP A 1 358 ? -10.68 16.641 12.352 1 96.38 358 TRP A N 1
ATOM 2959 C CA . TRP A 1 358 ? -10.18 16.156 11.07 1 96.38 358 TRP A CA 1
ATOM 2960 C C . TRP A 1 358 ? -11.133 15.125 10.469 1 96.38 358 TRP A C 1
ATOM 2962 O O . TRP A 1 358 ? -10.859 14.57 9.406 1 96.38 358 TRP A O 1
ATOM 2972 N N . THR A 1 359 ? -12.258 14.836 11.109 1 97.38 359 THR A N 1
ATOM 2973 C CA . THR A 1 359 ? -13.133 13.742 10.711 1 97.38 359 THR A CA 1
ATOM 2974 C C . THR A 1 359 ? -14.305 14.266 9.891 1 97.38 359 THR A C 1
ATOM 2976 O O . THR A 1 359 ? -14.555 15.469 9.852 1 97.38 359 THR A O 1
ATOM 2979 N N . ARG A 1 360 ? -15.016 13.398 9.312 1 94.56 360 ARG A N 1
ATOM 2980 C CA . ARG A 1 360 ? -16.234 13.695 8.562 1 94.56 360 ARG A CA 1
ATOM 2981 C C . ARG A 1 360 ? -17.328 14.219 9.477 1 94.56 360 ARG A C 1
ATOM 2983 O O . ARG A 1 360 ? -18.219 14.961 9.031 1 94.56 360 ARG A O 1
ATOM 2990 N N . ASP A 1 361 ? -17.188 13.922 10.75 1 93.75 361 ASP A N 1
ATOM 2991 C CA . ASP A 1 361 ? -18.203 14.328 11.727 1 93.75 361 ASP A CA 1
ATOM 2992 C C . ASP A 1 361 ? -17.734 15.523 12.547 1 93.75 361 ASP A C 1
ATOM 2994 O O . ASP A 1 361 ? -18.156 15.711 13.688 1 93.75 361 ASP A O 1
ATOM 2998 N N . ALA A 1 362 ? -16.875 16.312 11.992 1 95.12 362 ALA A N 1
ATOM 2999 C CA . ALA A 1 362 ? -16.281 17.422 12.734 1 95.12 362 ALA A CA 1
ATOM 3000 C C . ALA A 1 362 ? -17.344 18.422 13.18 1 95.12 362 ALA A C 1
ATOM 3002 O O . ALA A 1 362 ? -17.188 19.062 14.227 1 95.12 362 ALA A O 1
ATOM 3003 N N . ARG A 1 363 ? -18.438 18.578 12.406 1 91.19 363 ARG A N 1
ATOM 3004 C CA . ARG A 1 363 ? -19.469 19.578 12.711 1 91.19 363 ARG A CA 1
ATOM 3005 C C . ARG A 1 363 ? -20.609 18.953 13.5 1 91.19 363 ARG A C 1
ATOM 3007 O O . ARG A 1 363 ? -21.547 19.656 13.898 1 91.19 363 ARG A O 1
ATOM 3014 N N . ILE A 1 364 ? -20.594 17.672 13.766 1 80.94 364 ILE A N 1
ATOM 3015 C CA . ILE A 1 364 ? -21.688 17.016 14.461 1 80.94 364 ILE A CA 1
ATOM 3016 C C . ILE A 1 364 ? -21.328 16.797 15.93 1 80.94 364 ILE A C 1
ATOM 3018 O O . ILE A 1 364 ? -20.172 16.453 16.234 1 80.94 364 ILE A O 1
ATOM 3022 N N . MET B 1 1 ? 10.484 -40.688 -35.5 1 72 1 MET B N 1
ATOM 3023 C CA . MET B 1 1 ? 9.328 -41.5 -35.906 1 72 1 MET B CA 1
ATOM 3024 C C . MET B 1 1 ? 9.547 -42.969 -35.562 1 72 1 MET B C 1
ATOM 3026 O O . MET B 1 1 ? 10.672 -43.469 -35.625 1 72 1 MET B O 1
ATOM 3030 N N . GLN B 1 2 ? 8.492 -43.5 -35.062 1 74.88 2 GLN B N 1
ATOM 3031 C CA . GLN B 1 2 ? 8.555 -44.938 -34.812 1 74.88 2 GLN B CA 1
ATOM 3032 C C . GLN B 1 2 ? 7.844 -45.719 -35.906 1 74.88 2 GLN B C 1
ATOM 3034 O O . GLN B 1 2 ? 6.742 -45.375 -36.312 1 74.88 2 GLN B O 1
ATOM 3039 N N . LEU B 1 3 ? 8.531 -46.688 -36.469 1 67.19 3 LEU B N 1
ATOM 3040 C CA . LEU B 1 3 ? 7.992 -47.5 -37.531 1 67.19 3 LEU B CA 1
ATOM 3041 C C . LEU B 1 3 ? 7.68 -48.906 -37.031 1 67.19 3 LEU B C 1
ATOM 3043 O O . LEU B 1 3 ? 8.328 -49.406 -36.094 1 67.19 3 LEU B O 1
ATOM 3047 N N . ASP B 1 4 ? 6.461 -49.438 -37.438 1 62.5 4 ASP B N 1
ATOM 3048 C CA . ASP B 1 4 ? 6.176 -50.812 -37.094 1 62.5 4 ASP B CA 1
ATOM 3049 C C . ASP B 1 4 ? 6.941 -51.781 -37.969 1 62.5 4 ASP B C 1
ATOM 3051 O O . ASP B 1 4 ? 7.793 -51.375 -38.781 1 62.5 4 ASP B O 1
ATOM 3055 N N . ALA B 1 5 ? 6.66 -53.094 -37.75 1 64.44 5 ALA B N 1
ATOM 3056 C CA . ALA B 1 5 ? 7.367 -54.188 -38.438 1 64.44 5 ALA B CA 1
ATOM 3057 C C . ALA B 1 5 ? 7.172 -54.094 -39.938 1 64.44 5 ALA B C 1
ATOM 3059 O O . ALA B 1 5 ? 8.031 -54.5 -40.719 1 64.44 5 ALA B O 1
ATOM 3060 N N . ASP B 1 6 ? 6.109 -53.469 -40.344 1 67.25 6 ASP B N 1
ATOM 3061 C CA . ASP B 1 6 ? 5.809 -53.344 -41.781 1 67.25 6 ASP B CA 1
ATOM 3062 C C . ASP B 1 6 ? 6.184 -51.969 -42.312 1 67.25 6 ASP B C 1
ATOM 3064 O O . ASP B 1 6 ? 5.652 -51.531 -43.344 1 67.25 6 ASP B O 1
ATOM 3068 N N . ASP B 1 7 ? 6.949 -51.281 -41.594 1 66.88 7 ASP B N 1
ATOM 3069 C CA . ASP B 1 7 ? 7.496 -49.969 -41.969 1 66.88 7 ASP B CA 1
ATOM 3070 C C . ASP B 1 7 ? 6.402 -48.906 -42.031 1 66.88 7 ASP B C 1
ATOM 3072 O O . ASP B 1 7 ? 6.457 -48 -42.875 1 66.88 7 ASP B O 1
ATOM 3076 N N . GLN B 1 8 ? 5.355 -49.188 -41.344 1 70.5 8 GLN B N 1
ATOM 3077 C CA . GLN B 1 8 ? 4.32 -48.156 -41.219 1 70.5 8 GLN B CA 1
ATOM 3078 C C . GLN B 1 8 ? 4.578 -47.25 -40.031 1 70.5 8 GLN B C 1
ATOM 3080 O O . GLN B 1 8 ? 5.035 -47.719 -38.969 1 70.5 8 GLN B O 1
ATOM 3085 N N . ILE B 1 9 ? 4.371 -46 -40.281 1 72.12 9 ILE B N 1
ATOM 3086 C CA . ILE B 1 9 ? 4.602 -45 -39.219 1 72.12 9 ILE B CA 1
ATOM 3087 C C . ILE B 1 9 ? 3.605 -45.219 -38.094 1 72.12 9 ILE B C 1
ATOM 3089 O O . ILE B 1 9 ? 2.395 -45.281 -38.312 1 72.12 9 ILE B O 1
ATOM 3093 N N . THR B 1 10 ? 4.172 -45.469 -36.906 1 80.31 10 THR B N 1
ATOM 3094 C CA . THR B 1 10 ? 3.32 -45.656 -35.75 1 80.31 10 THR B CA 1
ATOM 3095 C C . THR B 1 10 ? 3.238 -44.406 -34.875 1 80.31 10 THR B C 1
ATOM 3097 O O . THR B 1 10 ? 2.221 -43.719 -34.906 1 80.31 10 THR B O 1
ATOM 3100 N N . ASN B 1 11 ? 4.324 -44.062 -34.312 1 84.69 11 ASN B N 1
ATOM 3101 C CA . ASN B 1 11 ? 4.363 -42.875 -33.469 1 84.69 11 ASN B CA 1
ATOM 3102 C C . ASN B 1 11 ? 5.164 -41.75 -34.125 1 84.69 11 ASN B C 1
ATOM 3104 O O . ASN B 1 11 ? 6.168 -42 -34.781 1 84.69 11 ASN B O 1
ATOM 3108 N N . ILE B 1 12 ? 4.656 -40.562 -34 1 84.94 12 ILE B N 1
ATOM 3109 C CA . ILE B 1 12 ? 5.336 -39.406 -34.531 1 84.94 12 ILE B CA 1
ATOM 3110 C C . ILE B 1 12 ? 5.551 -38.375 -33.438 1 84.94 12 ILE B C 1
ATOM 3112 O O . ILE B 1 12 ? 4.609 -38 -32.719 1 84.94 12 ILE B O 1
ATOM 3116 N N . PHE B 1 13 ? 6.781 -38.031 -33.25 1 89.5 13 PHE B N 1
ATOM 3117 C CA . PHE B 1 13 ? 7.156 -37 -32.281 1 89.5 13 PHE B CA 1
ATOM 3118 C C . PHE B 1 13 ? 7.648 -35.75 -33 1 89.5 13 PHE B C 1
ATOM 3120 O O . PHE B 1 13 ? 8.406 -35.844 -33.969 1 89.5 13 PHE B O 1
ATOM 3127 N N . TRP B 1 14 ? 7.152 -34.625 -32.5 1 87.25 14 TRP B N 1
ATOM 3128 C CA . TRP B 1 14 ? 7.516 -33.375 -33.156 1 87.25 14 TRP B CA 1
ATOM 3129 C C . TRP B 1 14 ? 7.977 -32.344 -32.125 1 87.25 14 TRP B C 1
ATOM 3131 O O . TRP B 1 14 ? 7.305 -32.125 -31.109 1 87.25 14 TRP B O 1
ATOM 3141 N N . ALA B 1 15 ? 9.172 -31.797 -32.312 1 90.56 15 ALA B N 1
ATOM 3142 C CA . ALA B 1 15 ? 9.711 -30.656 -31.562 1 90.56 15 ALA B CA 1
ATOM 3143 C C . ALA B 1 15 ? 10.672 -29.844 -32.406 1 90.56 15 ALA B C 1
ATOM 3145 O O . ALA B 1 15 ? 11.664 -30.375 -32.906 1 90.56 15 ALA B O 1
ATOM 3146 N N . ASP B 1 16 ? 10.344 -28.594 -32.656 1 87.12 16 ASP B N 1
ATOM 3147 C CA . ASP B 1 16 ? 11.25 -27.75 -33.438 1 87.12 16 ASP B CA 1
ATOM 3148 C C . ASP B 1 16 ? 12.266 -27.062 -32.531 1 87.12 16 ASP B C 1
ATOM 3150 O O . ASP B 1 16 ? 12.305 -27.312 -31.328 1 87.12 16 ASP B O 1
ATOM 3154 N N . ALA B 1 17 ? 13.133 -26.234 -33.094 1 88.94 17 ALA B N 1
ATOM 3155 C CA . ALA B 1 17 ? 14.227 -25.609 -32.375 1 88.94 17 ALA B CA 1
ATOM 3156 C C . ALA B 1 17 ? 13.703 -24.656 -31.297 1 88.94 17 ALA B C 1
ATOM 3158 O O . ALA B 1 17 ? 14.258 -24.578 -30.203 1 88.94 17 ALA B O 1
ATOM 3159 N N . LYS B 1 18 ? 12.695 -23.953 -31.578 1 89.75 18 LYS B N 1
ATOM 3160 C CA . LYS B 1 18 ? 12.117 -23.016 -30.641 1 89.75 18 LYS B CA 1
ATOM 3161 C C . LYS B 1 18 ? 11.516 -23.734 -29.438 1 89.75 18 LYS B C 1
ATOM 3163 O O . LYS B 1 18 ? 11.633 -23.266 -28.297 1 89.75 18 LYS B O 1
ATOM 3168 N N . MET B 1 19 ? 10.891 -24.828 -29.75 1 92.12 19 MET B N 1
ATOM 3169 C CA . MET B 1 19 ? 10.305 -25.641 -28.688 1 92.12 19 MET B CA 1
ATOM 3170 C C . MET B 1 19 ? 11.383 -26.172 -27.75 1 92.12 19 MET B C 1
ATOM 3172 O O . MET B 1 19 ? 11.203 -26.188 -26.531 1 92.12 19 MET B O 1
ATOM 3176 N N . LEU B 1 20 ? 12.484 -26.547 -28.375 1 94.62 20 LEU B N 1
ATOM 3177 C CA . LEU B 1 20 ? 13.594 -27.047 -27.562 1 94.62 20 LEU B CA 1
ATOM 3178 C C . LEU B 1 20 ? 14.141 -25.953 -26.656 1 94.62 20 LEU B C 1
ATOM 3180 O O . LEU B 1 20 ? 14.445 -26.203 -25.484 1 94.62 20 LEU B O 1
ATOM 3184 N N . MET B 1 21 ? 14.227 -24.781 -27.188 1 93.69 21 MET B N 1
ATOM 3185 C CA . MET B 1 21 ? 14.703 -23.641 -26.391 1 93.69 21 MET B CA 1
ATOM 3186 C C . MET B 1 21 ? 13.727 -23.328 -25.266 1 93.69 21 MET B C 1
ATOM 3188 O O . MET B 1 21 ? 14.141 -23.031 -24.141 1 93.69 21 MET B O 1
ATOM 3192 N N . ASP B 1 22 ? 12.477 -23.375 -25.609 1 94.19 22 ASP B N 1
ATOM 3193 C CA . ASP B 1 22 ? 11.445 -23.125 -24.609 1 94.19 22 ASP B CA 1
ATOM 3194 C C . ASP B 1 22 ? 11.547 -24.125 -23.469 1 94.19 22 ASP B C 1
ATOM 3196 O O . ASP B 1 22 ? 11.469 -23.734 -22.297 1 94.19 22 ASP B O 1
ATOM 3200 N N . TYR B 1 23 ? 11.742 -25.328 -23.828 1 95.88 23 TYR B N 1
ATOM 3201 C CA . TYR B 1 23 ? 11.836 -26.359 -22.812 1 95.88 23 TYR B CA 1
ATOM 3202 C C . TYR B 1 23 ? 13.078 -26.172 -21.953 1 95.88 23 TYR B C 1
ATOM 3204 O O . TYR B 1 23 ? 13.047 -26.406 -20.75 1 95.88 23 TYR B O 1
ATOM 3212 N N . ASN B 1 24 ? 14.094 -25.797 -22.578 1 95.56 24 ASN B N 1
ATOM 3213 C CA . ASN B 1 24 ? 15.328 -25.562 -21.828 1 95.56 24 ASN B CA 1
ATOM 3214 C C . ASN B 1 24 ? 15.156 -24.5 -20.766 1 95.56 24 ASN B C 1
ATOM 3216 O O . ASN B 1 24 ? 15.68 -24.625 -19.656 1 95.56 24 ASN B O 1
ATOM 3220 N N . ASP B 1 25 ? 14.398 -23.531 -21.047 1 95.19 25 ASP B N 1
ATOM 3221 C CA . ASP B 1 25 ? 14.234 -22.391 -20.156 1 95.19 25 ASP B CA 1
ATOM 3222 C C . ASP B 1 25 ? 13.117 -22.656 -19.141 1 95.19 25 ASP B C 1
ATOM 3224 O O . ASP B 1 25 ? 13.211 -22.234 -17.984 1 95.19 25 ASP B O 1
ATOM 3228 N N . PHE B 1 26 ? 12.047 -23.391 -19.562 1 95.06 26 PHE B N 1
ATOM 3229 C CA . PHE B 1 26 ? 10.844 -23.406 -18.734 1 95.06 26 PHE B CA 1
ATOM 3230 C C . PHE B 1 26 ? 10.328 -24.828 -18.562 1 95.06 26 PHE B C 1
ATOM 3232 O O . PHE B 1 26 ? 9.18 -25.031 -18.172 1 95.06 26 PHE B O 1
ATOM 3239 N N . GLY B 1 27 ? 11.055 -25.812 -18.828 1 95 27 GLY B N 1
ATOM 3240 C CA . GLY B 1 27 ? 10.594 -27.203 -18.844 1 95 27 GLY B CA 1
ATOM 3241 C C . GLY B 1 27 ? 10.633 -27.859 -17.484 1 95 27 GLY B C 1
ATOM 3242 O O . GLY B 1 27 ? 10.562 -29.078 -17.375 1 95 27 GLY B O 1
ATOM 3243 N N . ASP B 1 28 ? 10.734 -27.078 -16.375 1 94 28 ASP B N 1
ATOM 3244 C CA . ASP B 1 28 ? 10.758 -27.625 -15.031 1 94 28 ASP B CA 1
ATOM 3245 C C . ASP B 1 28 ? 9.406 -28.25 -14.672 1 94 28 ASP B C 1
ATOM 3247 O O . ASP B 1 28 ? 9.344 -29.219 -13.914 1 94 28 ASP B O 1
ATOM 3251 N N . VAL B 1 29 ? 8.344 -27.719 -15.203 1 92.94 29 VAL B N 1
ATOM 3252 C CA . VAL B 1 29 ? 7.004 -28.266 -15.031 1 92.94 29 VAL B CA 1
ATOM 3253 C C . VAL B 1 29 ? 6.355 -28.484 -16.391 1 92.94 29 VAL B C 1
ATOM 3255 O O . VAL B 1 29 ? 6.379 -27.594 -17.25 1 92.94 29 VAL B O 1
ATOM 3258 N N . VAL B 1 30 ? 5.758 -29.672 -16.547 1 91.81 30 VAL B N 1
ATOM 3259 C CA . VAL B 1 30 ? 5.137 -30.016 -17.828 1 91.81 30 VAL B CA 1
ATOM 3260 C C . VAL B 1 30 ? 3.75 -30.609 -17.578 1 91.81 30 VAL B C 1
ATOM 3262 O O . VAL B 1 30 ? 3.562 -31.406 -16.656 1 91.81 30 VAL B O 1
ATOM 3265 N N . CYS B 1 31 ? 2.895 -30.141 -18.312 1 87.94 31 CYS B N 1
ATOM 3266 C CA . CYS B 1 31 ? 1.56 -30.719 -18.328 1 87.94 31 CYS B CA 1
ATOM 3267 C C . CYS B 1 31 ? 1.356 -31.578 -19.578 1 87.94 31 CYS B C 1
ATOM 3269 O O . CYS B 1 31 ? 1.554 -31.109 -20.703 1 87.94 31 CYS B O 1
ATOM 3271 N N . PHE B 1 32 ? 1.022 -32.812 -19.297 1 84.12 32 PHE B N 1
ATOM 3272 C CA . PHE B 1 32 ? 0.771 -33.75 -20.375 1 84.12 32 PHE B CA 1
ATOM 3273 C C . PHE B 1 32 ? -0.722 -33.875 -20.656 1 84.12 32 PHE B C 1
ATOM 3275 O O . PHE B 1 32 ? -1.491 -34.281 -19.781 1 84.12 32 PHE B O 1
ATOM 3282 N N . ASP B 1 33 ? -1.135 -33.406 -21.812 1 73.31 33 ASP B N 1
ATOM 3283 C CA . ASP B 1 33 ? -2.547 -33.406 -22.188 1 73.31 33 ASP B CA 1
ATOM 3284 C C . ASP B 1 33 ? -2.824 -34.438 -23.297 1 73.31 33 ASP B C 1
ATOM 3286 O O . ASP B 1 33 ? -2.254 -34.344 -24.375 1 73.31 33 ASP B O 1
ATOM 3290 N N . THR B 1 34 ? -3.57 -35.469 -22.953 1 65.38 34 THR B N 1
ATOM 3291 C CA . THR B 1 34 ? -3.883 -36.5 -23.922 1 65.38 34 THR B CA 1
ATOM 3292 C C . THR B 1 34 ? -5.262 -36.281 -24.531 1 65.38 34 THR B C 1
ATOM 3294 O O . THR B 1 34 ? -5.766 -37.125 -25.281 1 65.38 34 THR B O 1
ATOM 3297 N N . THR B 1 35 ? -6.066 -35.344 -24.188 1 58.28 35 THR B N 1
ATOM 3298 C CA . THR B 1 35 ? -7.5 -35.281 -24.453 1 58.28 35 THR B CA 1
ATOM 3299 C C . THR B 1 35 ? -7.773 -35 -25.922 1 58.28 35 THR B C 1
ATOM 3301 O O . THR B 1 35 ? -8.914 -35.125 -26.391 1 58.28 35 THR B O 1
ATOM 3304 N N . CYS B 1 36 ? -6.867 -34.562 -26.625 1 53.12 36 CYS B N 1
ATOM 3305 C CA . CYS B 1 36 ? -7.352 -34.156 -27.953 1 53.12 36 CYS B CA 1
ATOM 3306 C C . CYS B 1 36 ? -7.434 -35.344 -28.891 1 53.12 36 CYS B C 1
ATOM 3308 O O . CYS B 1 36 ? -6.41 -35.812 -29.406 1 53.12 36 CYS B O 1
ATOM 3310 N N . ARG B 1 37 ? -8.57 -36.25 -28.531 1 52.44 37 ARG B N 1
ATOM 3311 C CA . ARG B 1 37 ? -8.797 -37.25 -29.578 1 52.44 37 ARG B CA 1
ATOM 3312 C C . ARG B 1 37 ? -9.367 -36.594 -30.828 1 52.44 37 ARG B C 1
ATOM 3314 O O . ARG B 1 37 ? -10.422 -35.969 -30.781 1 52.44 37 ARG B O 1
ATOM 3321 N N . LEU B 1 38 ? -8.641 -36.344 -31.688 1 49.19 38 LEU B N 1
ATOM 3322 C CA . LEU B 1 38 ? -9.039 -35.656 -32.906 1 49.19 38 LEU B CA 1
ATOM 3323 C C . LEU B 1 38 ? -10.234 -36.344 -33.562 1 49.19 38 LEU B C 1
ATOM 3325 O O . LEU B 1 38 ? -11.164 -35.688 -34.031 1 49.19 38 LEU B O 1
ATOM 3329 N N . TYR B 1 39 ? -10.227 -37.688 -33.875 1 47.75 39 TYR B N 1
ATOM 3330 C CA . TYR B 1 39 ? -11.32 -38.469 -34.406 1 47.75 39 TYR B CA 1
ATOM 3331 C C . TYR B 1 39 ? -11.383 -39.844 -33.781 1 47.75 39 TYR B C 1
ATOM 3333 O O . TYR B 1 39 ? -10.391 -40.312 -33.219 1 47.75 39 TYR B O 1
ATOM 3341 N N . LYS B 1 40 ? -12.695 -40.469 -33.531 1 48.91 40 LYS B N 1
ATOM 3342 C CA . LYS B 1 40 ? -12.93 -41.781 -33 1 48.91 40 LYS B CA 1
ATOM 3343 C C . LYS B 1 40 ? -11.844 -42.781 -33.469 1 48.91 40 LYS B C 1
ATOM 3345 O O . LYS B 1 40 ? -11.375 -43.594 -32.688 1 48.91 40 LYS B O 1
ATOM 3350 N N . ASP B 1 41 ? -11.656 -42.75 -34.75 1 50.91 41 ASP B N 1
ATOM 3351 C CA . ASP B 1 41 ? -10.727 -43.688 -35.344 1 50.91 41 ASP B CA 1
ATOM 3352 C C . ASP B 1 41 ? -9.32 -43.094 -35.438 1 50.91 41 ASP B C 1
ATOM 3354 O O . ASP B 1 41 ? -8.445 -43.656 -36.094 1 50.91 41 ASP B O 1
ATOM 3358 N N . CYS B 1 42 ? -9.109 -41.875 -34.719 1 59.44 42 CYS B N 1
ATOM 3359 C CA . CYS B 1 42 ? -7.871 -41.125 -35 1 59.44 42 CYS B CA 1
ATOM 3360 C C . CYS B 1 42 ? -6.848 -41.375 -33.875 1 59.44 42 CYS B C 1
ATOM 3362 O O . CYS B 1 42 ? -7.211 -41.781 -32.781 1 59.44 42 CYS B O 1
ATOM 3364 N N . ARG B 1 43 ? -5.57 -41.375 -34.188 1 72.56 43 ARG B N 1
ATOM 3365 C CA . ARG B 1 43 ? -4.391 -41.469 -33.344 1 72.56 43 ARG B CA 1
ATOM 3366 C C . ARG B 1 43 ? -4.414 -40.438 -32.25 1 72.56 43 ARG B C 1
ATOM 3368 O O . ARG B 1 43 ? -4.82 -39.281 -32.469 1 72.56 43 ARG B O 1
ATOM 3375 N N . PRO B 1 44 ? -4.227 -40.875 -31.031 1 79.81 44 PRO B N 1
ATOM 3376 C CA . PRO B 1 44 ? -4.195 -39.906 -29.922 1 79.81 44 PRO B CA 1
ATOM 3377 C C . PRO B 1 44 ? -3.162 -38.812 -30.141 1 79.81 44 PRO B C 1
ATOM 3379 O O . PRO B 1 44 ? -2.025 -39.094 -30.531 1 79.81 44 PRO B O 1
ATOM 3382 N N . PHE B 1 45 ? -3.602 -37.594 -29.984 1 81.25 45 PHE B N 1
ATOM 3383 C CA . PHE B 1 45 ? -2.709 -36.438 -30.016 1 81.25 45 PHE B CA 1
ATOM 3384 C C . PHE B 1 45 ? -2.318 -36.031 -28.609 1 81.25 45 PHE B C 1
ATOM 3386 O O . PHE B 1 45 ? -3.176 -35.875 -27.734 1 81.25 45 PHE B O 1
ATOM 3393 N N . VAL B 1 46 ? -1.034 -35.906 -28.391 1 84.25 46 VAL B N 1
ATOM 3394 C CA . VAL B 1 46 ? -0.549 -35.531 -27.062 1 84.25 46 VAL B CA 1
ATOM 3395 C C . VAL B 1 46 ? 0.354 -34.312 -27.172 1 84.25 46 VAL B C 1
ATOM 3397 O O . VAL B 1 46 ? 1.092 -34.156 -28.156 1 84.25 46 VAL B O 1
ATOM 3400 N N . ALA B 1 47 ? 0.24 -33.469 -26.234 1 85.25 47 ALA B N 1
ATOM 3401 C CA . ALA B 1 47 ? 1.073 -32.281 -26.188 1 85.25 47 ALA B CA 1
ATOM 3402 C C . ALA B 1 47 ? 1.726 -32.094 -24.812 1 85.25 47 ALA B C 1
ATOM 3404 O O . ALA B 1 47 ? 1.118 -32.406 -23.797 1 85.25 47 ALA B O 1
ATOM 3405 N N . PHE B 1 48 ? 3.012 -31.719 -24.844 1 89.94 48 PHE B N 1
ATOM 3406 C CA . PHE B 1 48 ? 3.717 -31.297 -23.641 1 89.94 48 PHE B CA 1
ATOM 3407 C C . PHE B 1 48 ? 3.641 -29.781 -23.5 1 89.94 48 PHE B C 1
ATOM 3409 O O . PHE B 1 48 ? 4.195 -29.031 -24.312 1 89.94 48 PHE B O 1
ATOM 3416 N N . ILE B 1 49 ? 2.994 -29.422 -22.391 1 86.81 49 ILE B N 1
ATOM 3417 C CA . ILE B 1 49 ? 2.684 -28 -22.25 1 86.81 49 ILE B CA 1
ATOM 3418 C C . ILE B 1 49 ? 3.309 -27.469 -20.969 1 86.81 49 ILE B C 1
ATOM 3420 O O . ILE B 1 49 ? 3.418 -28.188 -19.969 1 86.81 49 ILE B O 1
ATOM 3424 N N . GLY B 1 50 ? 3.727 -26.234 -21.016 1 89.94 50 GLY B N 1
ATOM 3425 C CA . GLY B 1 50 ? 4.223 -25.516 -19.844 1 89.94 50 GLY B CA 1
ATOM 3426 C C . GLY B 1 50 ? 3.869 -24.047 -19.859 1 89.94 50 GLY B C 1
ATOM 3427 O O . GLY B 1 50 ? 2.961 -23.625 -20.578 1 89.94 50 GLY B O 1
ATOM 34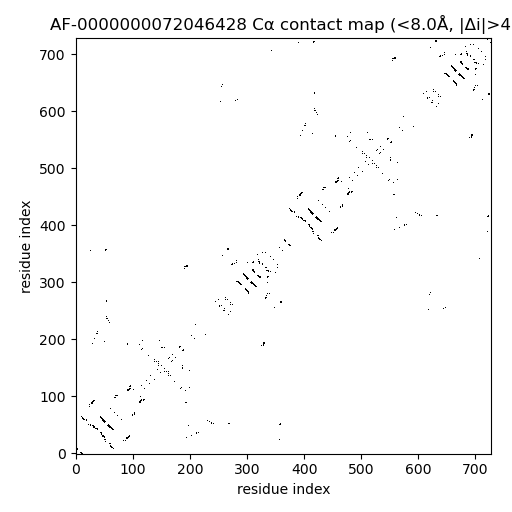28 N N . VAL B 1 51 ? 4.527 -23.328 -18.938 1 90.31 51 VAL B N 1
ATOM 3429 C CA . VAL B 1 51 ? 4.27 -21.906 -18.859 1 90.31 51 VAL B CA 1
ATOM 3430 C C . VAL B 1 51 ? 5.59 -21.141 -18.844 1 90.31 51 VAL B C 1
ATOM 3432 O O . VAL B 1 51 ? 6.57 -21.594 -18.25 1 90.31 51 VAL B O 1
ATOM 3435 N N . ASN B 1 52 ? 5.551 -20.031 -19.516 1 92.56 52 ASN B N 1
ATOM 3436 C CA . ASN B 1 52 ? 6.758 -19.219 -19.531 1 92.56 52 ASN B CA 1
ATOM 3437 C C . ASN B 1 52 ? 6.781 -18.203 -18.391 1 92.56 52 ASN B C 1
ATOM 3439 O O . ASN B 1 52 ? 5.992 -18.312 -17.453 1 92.56 52 ASN B O 1
ATOM 3443 N N . HIS B 1 53 ? 7.672 -17.25 -18.406 1 94.56 53 HIS B N 1
ATOM 3444 C CA . HIS B 1 53 ? 7.891 -16.281 -17.328 1 94.56 53 HIS B CA 1
ATOM 3445 C C . HIS B 1 53 ? 6.73 -15.297 -17.234 1 94.56 53 HIS B C 1
ATOM 3447 O O . HIS B 1 53 ? 6.574 -14.617 -16.219 1 94.56 53 HIS B O 1
ATOM 3453 N N . HIS B 1 54 ? 5.922 -15.203 -18.281 1 92.81 54 HIS B N 1
ATOM 3454 C CA . HIS B 1 54 ? 4.73 -14.359 -18.25 1 92.81 54 HIS B CA 1
ATOM 3455 C C . HIS B 1 54 ? 3.492 -15.164 -17.891 1 92.81 54 HIS B C 1
ATOM 3457 O O . HIS B 1 54 ? 2.367 -14.68 -18.016 1 92.81 54 HIS B O 1
ATOM 3463 N N . LYS B 1 55 ? 3.688 -16.438 -17.531 1 90.06 55 LYS B N 1
ATOM 3464 C CA . LYS B 1 55 ? 2.6 -17.344 -17.203 1 90.06 55 LYS B CA 1
ATOM 3465 C C . LYS B 1 55 ? 1.712 -17.609 -18.406 1 90.06 55 LYS B C 1
ATOM 3467 O O . LYS B 1 55 ? 0.492 -17.734 -18.281 1 90.06 55 LYS B O 1
ATOM 3472 N N . GLN B 1 56 ? 2.354 -17.625 -19.469 1 87.44 56 GLN B N 1
ATOM 3473 C CA . GLN B 1 56 ? 1.668 -17.984 -20.703 1 87.44 56 GLN B CA 1
ATOM 3474 C C . GLN B 1 56 ? 1.926 -19.438 -21.094 1 87.44 56 GLN B C 1
ATOM 3476 O O . GLN B 1 56 ? 3.029 -19.953 -20.891 1 87.44 56 GLN B O 1
ATOM 3481 N N . MET B 1 57 ? 1.039 -19.922 -21.719 1 84 57 MET B N 1
ATOM 3482 C CA . MET B 1 57 ? 1.142 -21.312 -22.141 1 84 57 MET B CA 1
ATOM 3483 C C . MET B 1 57 ? 2.174 -21.469 -23.25 1 84 57 MET B C 1
ATOM 3485 O O . MET B 1 57 ? 2.27 -20.625 -24.141 1 84 57 MET B O 1
ATOM 3489 N N . MET B 1 58 ? 2.91 -22.594 -23.156 1 86.12 58 MET B N 1
ATOM 3490 C CA . MET B 1 58 ? 3.879 -22.984 -24.172 1 86.12 58 MET B CA 1
ATOM 3491 C C . MET B 1 58 ? 3.785 -24.469 -24.469 1 86.12 58 MET B C 1
ATOM 3493 O O . MET B 1 58 ? 3.465 -25.266 -23.594 1 86.12 58 MET B O 1
ATOM 3497 N N . VAL B 1 59 ? 4.031 -24.688 -25.734 1 87.38 59 VAL B N 1
ATOM 3498 C CA . VAL B 1 59 ? 4.094 -26.094 -26.141 1 87.38 59 VAL B CA 1
ATOM 3499 C C . VAL B 1 59 ? 5.547 -26.5 -26.344 1 87.38 59 VAL B C 1
ATOM 3501 O O . VAL B 1 59 ? 6.266 -25.891 -27.141 1 87.38 59 VAL B O 1
ATOM 3504 N N . PHE B 1 60 ? 5.926 -27.547 -25.672 1 91.94 60 PHE B N 1
ATOM 3505 C CA . PHE B 1 60 ? 7.309 -28 -25.75 1 91.94 60 PHE B CA 1
ATOM 3506 C C . PHE B 1 60 ? 7.469 -29.062 -26.812 1 91.94 60 PHE B C 1
ATOM 3508 O O . PHE B 1 60 ? 8.555 -29.234 -27.375 1 91.94 60 PHE B O 1
ATOM 3515 N N . SER B 1 61 ? 6.434 -29.781 -27 1 90.81 61 SER B N 1
ATOM 3516 C CA . SER B 1 61 ? 6.414 -30.828 -28.031 1 90.81 61 SER B CA 1
ATOM 3517 C C . SER B 1 61 ? 5.004 -31.359 -28.234 1 90.81 61 SER B C 1
ATOM 3519 O O . SER B 1 61 ? 4.098 -31.062 -27.453 1 90.81 61 SER B O 1
ATOM 3521 N N . ALA B 1 62 ? 4.91 -32.062 -29.328 1 85.94 62 ALA B N 1
ATOM 3522 C CA . ALA B 1 62 ? 3.668 -32.75 -29.656 1 85.94 62 ALA B CA 1
ATOM 3523 C C . ALA B 1 62 ? 3.947 -34.094 -30.281 1 85.94 62 ALA B C 1
ATOM 3525 O O . ALA B 1 62 ? 5.055 -34.344 -30.766 1 85.94 62 ALA B O 1
ATOM 3526 N N . ALA B 1 63 ? 2.908 -34.906 -30.156 1 85.62 63 ALA B N 1
ATOM 3527 C CA . ALA B 1 63 ? 3.096 -36.25 -30.734 1 85.62 63 ALA B CA 1
ATOM 3528 C C . ALA B 1 63 ? 1.757 -36.875 -31.109 1 85.62 63 ALA B C 1
ATOM 3530 O O . ALA B 1 63 ? 0.725 -36.531 -30.516 1 85.62 63 ALA B O 1
ATOM 3531 N N . PHE B 1 64 ? 1.879 -37.719 -32.156 1 83.38 64 PHE B N 1
ATOM 3532 C CA . PHE B 1 64 ? 0.805 -38.625 -32.5 1 83.38 64 PHE B CA 1
ATOM 3533 C C . PHE B 1 64 ? 1.183 -40.062 -32.125 1 83.38 64 PHE B C 1
ATOM 3535 O O . PHE B 1 64 ? 2.223 -40.562 -32.562 1 83.38 64 PHE B O 1
ATOM 3542 N N . LEU B 1 65 ? 0.32 -40.594 -31.312 1 85.75 65 LEU B N 1
ATOM 3543 C CA . LEU B 1 65 ? 0.613 -41.969 -30.875 1 85.75 65 LEU B CA 1
ATOM 3544 C C . LEU B 1 65 ? -0.279 -42.969 -31.594 1 85.75 65 LEU B C 1
ATOM 3546 O O . LEU B 1 65 ? -1.394 -42.625 -32 1 85.75 65 LEU B O 1
ATOM 3550 N N . TYR B 1 66 ? 0.222 -44.125 -31.719 1 82.88 66 TYR B N 1
ATOM 3551 C CA . TYR B 1 66 ? -0.529 -45.219 -32.344 1 82.88 66 TYR B CA 1
ATOM 3552 C C . TYR B 1 66 ? -1.688 -45.656 -31.453 1 82.88 66 TYR B C 1
ATOM 3554 O O . TYR B 1 66 ? -2.787 -45.938 -31.938 1 82.88 66 TYR B O 1
ATOM 3562 N N . ASP B 1 67 ? -1.402 -45.812 -30.234 1 83.56 67 ASP B N 1
ATOM 3563 C CA . ASP B 1 67 ? -2.398 -46.188 -29.234 1 83.56 67 ASP B CA 1
ATOM 3564 C C . ASP B 1 67 ? -2.047 -45.625 -27.875 1 83.56 67 ASP B C 1
ATOM 3566 O O . ASP B 1 67 ? -1.101 -44.844 -27.75 1 83.56 67 ASP B O 1
ATOM 3570 N N . GLU B 1 68 ? -2.83 -45.906 -26.953 1 86.69 68 GLU B N 1
ATOM 3571 C CA . GLU B 1 68 ? -2.646 -45.406 -25.609 1 86.69 68 GLU B CA 1
ATOM 3572 C C . GLU B 1 68 ? -2.188 -46.5 -24.641 1 86.69 68 GLU B C 1
ATOM 3574 O O . GLU B 1 68 ? -2.705 -46.594 -23.531 1 86.69 68 GLU B O 1
ATOM 3579 N N . THR B 1 69 ? -1.247 -47.188 -25.156 1 88.75 69 THR B N 1
ATOM 3580 C CA . THR B 1 69 ? -0.707 -48.281 -24.328 1 88.75 69 THR B CA 1
ATOM 3581 C C . THR B 1 69 ? 0.511 -47.781 -23.547 1 88.75 69 THR B C 1
ATOM 3583 O O . THR B 1 69 ? 1.066 -46.719 -23.844 1 88.75 69 THR B O 1
ATOM 3586 N N . ILE B 1 70 ? 0.904 -48.594 -22.578 1 92.94 70 ILE B N 1
ATOM 3587 C CA . ILE B 1 70 ? 2.061 -48.25 -21.75 1 92.94 70 ILE B CA 1
ATOM 3588 C C . ILE B 1 70 ? 3.312 -48.188 -22.625 1 92.94 70 ILE B C 1
ATOM 3590 O O . ILE B 1 70 ? 4.16 -47.312 -22.406 1 92.94 70 ILE B O 1
ATOM 3594 N N . GLU B 1 71 ? 3.385 -49.062 -23.578 1 91.19 71 GLU B N 1
ATOM 3595 C CA . GLU B 1 71 ? 4.562 -49.094 -24.438 1 91.19 71 GLU B CA 1
ATOM 3596 C C . GLU B 1 71 ? 4.652 -47.844 -25.297 1 91.19 71 GLU B C 1
ATOM 3598 O O . GLU B 1 71 ? 5.742 -47.312 -25.5 1 91.19 71 GLU B O 1
ATOM 3603 N N . SER B 1 72 ? 3.547 -47.375 -25.812 1 90.44 72 SER B N 1
ATOM 3604 C CA . SER B 1 72 ? 3.529 -46.156 -26.609 1 90.44 72 SER B CA 1
ATOM 3605 C C . SER B 1 72 ? 3.912 -44.969 -25.766 1 90.44 72 SER B C 1
ATOM 3607 O O . SER B 1 72 ? 4.645 -44.062 -26.219 1 90.44 72 SER B O 1
ATOM 3609 N N . TYR B 1 73 ? 3.467 -45 -24.562 1 92.62 73 TYR B N 1
ATOM 3610 C CA . TYR B 1 73 ? 3.783 -43.875 -23.672 1 92.62 73 TYR B CA 1
ATOM 3611 C C . TYR B 1 73 ? 5.254 -43.906 -23.266 1 92.62 73 TYR B C 1
ATOM 3613 O O . TYR B 1 73 ? 5.898 -42.844 -23.219 1 92.62 73 TYR B O 1
ATOM 3621 N N . LYS B 1 74 ? 5.742 -45.062 -23.016 1 94.88 74 LYS B N 1
ATOM 3622 C CA . LYS B 1 74 ? 7.16 -45.156 -22.688 1 94.88 74 LYS B CA 1
ATOM 3623 C C . LYS B 1 74 ? 8.031 -44.656 -23.828 1 94.88 74 LYS B C 1
ATOM 3625 O O . LYS B 1 74 ? 9.016 -43.969 -23.609 1 94.88 74 LYS B O 1
ATOM 3630 N N . TRP B 1 75 ? 7.645 -45.125 -24.984 1 94.12 75 TRP B N 1
ATOM 3631 C CA . TRP B 1 75 ? 8.367 -44.625 -26.156 1 94.12 75 TRP B CA 1
ATOM 3632 C C . TRP B 1 75 ? 8.336 -43.125 -26.25 1 94.12 75 TRP B C 1
ATOM 3634 O O . TRP B 1 75 ? 9.359 -42.469 -26.516 1 94.12 75 TRP B O 1
ATOM 3644 N N . LEU B 1 76 ? 7.191 -42.531 -26.047 1 93.81 76 LEU B N 1
ATOM 3645 C CA . LEU B 1 76 ? 7 -41.094 -26.125 1 93.81 76 LEU B CA 1
ATOM 3646 C C . LEU B 1 76 ? 7.906 -40.375 -25.141 1 93.81 76 LEU B C 1
ATOM 3648 O O . LEU B 1 76 ? 8.609 -39.438 -25.5 1 93.81 76 LEU B O 1
ATOM 3652 N N . PHE B 1 77 ? 7.957 -40.844 -23.922 1 95.5 77 PHE B N 1
ATOM 3653 C CA . PHE B 1 77 ? 8.719 -40.188 -22.859 1 95.5 77 PHE B CA 1
ATOM 3654 C C . PHE B 1 77 ? 10.219 -40.344 -23.109 1 95.5 77 PHE B C 1
ATOM 3656 O O . PHE B 1 77 ? 10.984 -39.406 -22.891 1 95.5 77 PHE B O 1
ATOM 3663 N N . ARG B 1 78 ? 10.586 -41.469 -23.578 1 95.94 78 ARG B N 1
ATOM 3664 C CA . ARG B 1 78 ? 11.992 -41.656 -23.891 1 95.94 78 ARG B CA 1
ATOM 3665 C C . ARG B 1 78 ? 12.43 -40.781 -25.047 1 95.94 78 ARG B C 1
ATOM 3667 O O . ARG B 1 78 ? 13.523 -40.188 -25.016 1 95.94 78 ARG B O 1
ATOM 3674 N N . THR B 1 79 ? 11.609 -40.719 -26.078 1 95.5 79 THR B N 1
ATOM 3675 C CA . THR B 1 79 ? 11.891 -39.844 -27.219 1 95.5 79 THR B CA 1
ATOM 3676 C C . THR B 1 79 ? 11.961 -38.375 -26.781 1 95.5 79 THR B C 1
ATOM 3678 O O . THR B 1 79 ? 12.812 -37.625 -27.25 1 95.5 79 THR B O 1
ATOM 3681 N N . PHE B 1 80 ? 11.07 -38.062 -25.922 1 95.44 80 PHE B N 1
ATOM 3682 C CA . PHE B 1 80 ? 11.039 -36.688 -25.375 1 95.44 80 PHE B CA 1
ATOM 3683 C C . PHE B 1 80 ? 12.352 -36.375 -24.688 1 95.44 80 PHE B C 1
ATOM 3685 O O . PHE B 1 80 ? 12.953 -35.312 -24.938 1 95.44 80 PHE B O 1
ATOM 3692 N N . ILE B 1 81 ? 12.828 -37.219 -23.828 1 95.75 81 ILE B N 1
ATOM 3693 C CA . ILE B 1 81 ? 14.07 -37 -23.094 1 95.75 81 ILE B CA 1
ATOM 3694 C C . IL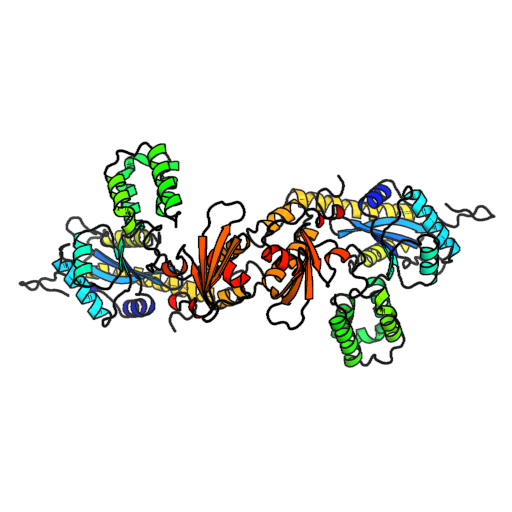E B 1 81 ? 15.242 -36.875 -24.062 1 95.75 81 ILE B C 1
ATOM 3696 O O . ILE B 1 81 ? 16.094 -36.031 -23.891 1 95.75 81 ILE B O 1
ATOM 3700 N N . GLU B 1 82 ? 15.195 -37.688 -24.984 1 95.25 82 GLU B N 1
ATOM 3701 C CA . GLU B 1 82 ? 16.266 -37.656 -25.984 1 95.25 82 GLU B CA 1
ATOM 3702 C C . GLU B 1 82 ? 16.25 -36.344 -26.766 1 95.25 82 GLU B C 1
ATOM 3704 O O . GLU B 1 82 ? 17.297 -35.75 -26.984 1 95.25 82 GLU B O 1
ATOM 3709 N N . ALA B 1 83 ? 15.055 -35.969 -27.172 1 94.69 83 ALA B N 1
ATOM 3710 C CA . ALA B 1 83 ? 14.906 -34.719 -27.922 1 94.69 83 ALA B CA 1
ATOM 3711 C C . ALA B 1 83 ? 15.359 -33.531 -27.094 1 94.69 83 ALA B C 1
ATOM 3713 O O . ALA B 1 83 ? 15.922 -32.562 -27.641 1 94.69 83 ALA B O 1
ATOM 3714 N N . MET B 1 84 ? 15.109 -33.625 -25.828 1 95.94 84 MET B N 1
ATOM 3715 C CA . MET B 1 84 ? 15.422 -32.5 -24.938 1 95.94 84 MET B CA 1
ATOM 3716 C C . MET B 1 84 ? 16.828 -32.656 -24.391 1 95.94 84 MET B C 1
ATOM 3718 O O . MET B 1 84 ? 17.141 -32.094 -23.328 1 95.94 84 MET B O 1
ATOM 3722 N N . SER B 1 85 ? 17.672 -33.406 -24.969 1 94 85 SER B N 1
ATOM 3723 C CA . SER B 1 85 ? 19.078 -33.594 -24.656 1 94 85 SER B CA 1
ATOM 3724 C C . SER B 1 85 ? 19.266 -34.156 -23.25 1 94 85 SER B C 1
ATOM 3726 O O . SER B 1 85 ? 20.156 -33.719 -22.516 1 94 85 SER B O 1
ATOM 3728 N N . GLY B 1 86 ? 18.266 -34.938 -22.797 1 93.25 86 GLY B N 1
ATOM 3729 C CA . GLY B 1 86 ? 18.391 -35.625 -21.531 1 93.25 86 GLY B CA 1
ATOM 3730 C C . GLY B 1 86 ? 17.828 -34.875 -20.344 1 93.25 86 GLY B C 1
ATOM 3731 O O . GLY B 1 86 ? 17.797 -35.375 -19.234 1 93.25 86 GLY B O 1
ATOM 3732 N N . LYS B 1 87 ? 17.422 -33.688 -20.578 1 94.75 87 LYS B N 1
ATOM 3733 C CA . LYS B 1 87 ? 16.844 -32.875 -19.5 1 94.75 87 LYS B CA 1
ATOM 3734 C C . LYS B 1 87 ? 15.445 -33.344 -19.141 1 94.75 87 LYS B C 1
ATOM 3736 O O . LYS B 1 87 ? 14.57 -33.438 -20 1 94.75 87 LYS B O 1
ATOM 3741 N N . LYS B 1 88 ? 15.227 -33.688 -17.875 1 95.75 88 LYS B N 1
ATOM 3742 C CA . LYS B 1 88 ? 13.93 -34.156 -17.391 1 95.75 88 LYS B CA 1
ATOM 3743 C C . LYS B 1 88 ? 13.195 -33.062 -16.625 1 95.75 88 LYS B C 1
ATOM 3745 O O . LYS B 1 88 ? 13.82 -32.219 -15.992 1 95.75 88 LYS B O 1
ATOM 3750 N N . PRO B 1 89 ? 11.914 -33.062 -16.766 1 94.69 89 PRO B N 1
ATOM 3751 C CA . PRO B 1 89 ? 11.156 -32.125 -15.914 1 94.69 89 PRO B CA 1
ATOM 3752 C C . PRO B 1 89 ? 11.195 -32.531 -14.445 1 94.69 89 PRO B C 1
ATOM 3754 O O . PRO B 1 89 ? 11.523 -33.688 -14.117 1 94.69 89 PRO B O 1
ATOM 3757 N N . LYS B 1 90 ? 10.93 -31.578 -13.594 1 93.81 90 LYS B N 1
ATOM 3758 C CA . LYS B 1 90 ? 10.859 -31.859 -12.164 1 93.81 90 LYS B CA 1
ATOM 3759 C C . LYS B 1 90 ? 9.461 -32.312 -11.766 1 93.81 90 LYS B C 1
ATOM 3761 O O . LYS B 1 90 ? 9.312 -33.156 -10.859 1 93.81 90 LYS B O 1
ATOM 3766 N N . THR B 1 91 ? 8.508 -31.781 -12.438 1 93.44 91 THR B N 1
ATOM 3767 C CA . THR B 1 91 ? 7.113 -32.125 -12.156 1 93.44 91 THR B CA 1
ATOM 3768 C C . THR B 1 91 ? 6.348 -32.375 -13.453 1 93.44 91 THR B C 1
ATOM 3770 O O . THR B 1 91 ? 6.504 -31.625 -14.422 1 93.44 91 THR B O 1
ATOM 3773 N N . ILE B 1 92 ? 5.547 -33.406 -13.469 1 91.62 92 ILE B N 1
ATOM 3774 C CA . ILE B 1 92 ? 4.672 -33.688 -14.594 1 91.62 92 ILE B CA 1
ATOM 3775 C C . ILE B 1 92 ? 3.221 -33.75 -14.117 1 91.62 92 ILE B C 1
ATOM 3777 O O . ILE B 1 92 ? 2.904 -34.406 -13.133 1 91.62 92 ILE B O 1
ATOM 3781 N N . LEU B 1 93 ? 2.441 -33 -14.773 1 89.69 93 LEU B N 1
ATOM 3782 C CA . LEU B 1 93 ? 1.006 -33 -14.516 1 89.69 93 LEU B CA 1
ATOM 3783 C C . LEU B 1 93 ? 0.256 -33.75 -15.602 1 89.69 93 LEU B C 1
ATOM 3785 O O . LEU B 1 93 ? 0.519 -33.562 -16.797 1 89.69 93 LEU B O 1
ATOM 3789 N N . THR B 1 94 ? -0.615 -34.594 -15.227 1 87.5 94 THR B N 1
ATOM 3790 C CA . THR B 1 94 ? -1.339 -35.406 -16.219 1 87.5 94 THR B CA 1
ATOM 3791 C C . THR B 1 94 ? -2.818 -35.5 -15.852 1 87.5 94 THR B C 1
ATOM 3793 O O . THR B 1 94 ? -3.24 -35 -14.805 1 87.5 94 THR B O 1
ATOM 3796 N N . ASP B 1 95 ? -3.512 -36 -16.75 1 81.12 95 ASP B N 1
ATOM 3797 C CA . ASP B 1 95 ? -4.883 -36.406 -16.438 1 81.12 95 ASP B CA 1
ATOM 3798 C C . ASP B 1 95 ? -4.922 -37.656 -15.602 1 81.12 95 ASP B C 1
ATOM 3800 O O . ASP B 1 95 ? -3.881 -38.281 -15.336 1 81.12 95 ASP B O 1
ATOM 3804 N N . GLN B 1 96 ? -6.07 -37.969 -15.156 1 80.06 96 GLN B N 1
ATOM 3805 C CA . GLN B 1 96 ? -6.242 -39.188 -14.391 1 80.06 96 GLN B CA 1
ATOM 3806 C C . GLN B 1 96 ? -6.207 -40.406 -15.305 1 80.06 96 GLN B C 1
ATOM 3808 O O . GLN B 1 96 ? -7.223 -40.781 -15.898 1 80.06 96 GLN B O 1
ATOM 3813 N N . ASP B 1 97 ? -5.098 -40.969 -15.539 1 83.12 97 ASP B N 1
ATOM 3814 C CA . ASP B 1 97 ? -4.895 -42.156 -16.375 1 83.12 97 ASP B CA 1
ATOM 3815 C C . ASP B 1 97 ? -3.861 -43.094 -15.75 1 83.12 97 ASP B C 1
ATOM 3817 O O . ASP B 1 97 ? -2.686 -42.75 -15.648 1 83.12 97 ASP B O 1
ATOM 3821 N N . ALA B 1 98 ? -4.367 -44.188 -15.414 1 85.44 98 ALA B N 1
ATOM 3822 C CA . ALA B 1 98 ? -3.514 -45.156 -14.727 1 85.44 98 ALA B CA 1
ATOM 3823 C C . ALA B 1 98 ? -2.371 -45.625 -15.625 1 85.44 98 ALA B C 1
ATOM 3825 O O . ALA B 1 98 ? -1.258 -45.844 -15.156 1 85.44 98 ALA B O 1
ATOM 3826 N N . VAL B 1 99 ? -2.666 -45.781 -16.875 1 89.75 99 VAL B N 1
ATOM 3827 C CA . VAL B 1 99 ? -1.656 -46.219 -17.828 1 89.75 99 VAL B CA 1
ATOM 3828 C C . VAL B 1 99 ? -0.549 -45.188 -17.938 1 89.75 99 VAL B C 1
ATOM 3830 O O . VAL B 1 99 ? 0.636 -45.531 -17.938 1 89.75 99 VAL B O 1
ATOM 3833 N N . LEU B 1 100 ? -0.955 -44.062 -17.969 1 89.44 100 LEU B N 1
ATOM 3834 C CA . LEU B 1 100 ? -0.012 -42.938 -18.062 1 89.44 100 LEU B CA 1
ATOM 3835 C C . LEU B 1 100 ? 0.846 -42.844 -16.797 1 89.44 100 LEU B C 1
ATOM 3837 O O . LEU B 1 100 ? 2.055 -42.625 -16.875 1 89.44 100 LEU B O 1
ATOM 3841 N N . ALA B 1 101 ? 0.248 -43.031 -15.695 1 89.25 101 ALA B N 1
ATOM 3842 C CA . ALA B 1 101 ? 0.959 -42.969 -14.422 1 89.25 101 ALA B CA 1
ATOM 3843 C C . ALA B 1 101 ? 2.027 -44.062 -14.344 1 89.25 101 ALA B C 1
ATOM 3845 O O . ALA B 1 101 ? 3.143 -43.812 -13.875 1 89.25 101 ALA B O 1
ATOM 3846 N N . GLU B 1 102 ? 1.627 -45.125 -14.805 1 92.88 102 GLU B N 1
ATOM 3847 C CA . GLU B 1 102 ? 2.572 -46.25 -14.797 1 92.88 102 GLU B CA 1
ATOM 3848 C C . GLU B 1 102 ? 3.746 -45.969 -15.734 1 92.88 102 GLU B C 1
ATOM 3850 O O . GLU B 1 102 ? 4.895 -46.312 -15.406 1 92.88 102 GLU B O 1
ATOM 3855 N N . ALA B 1 103 ? 3.432 -45.5 -16.859 1 94.25 103 ALA B N 1
ATOM 3856 C CA . ALA B 1 103 ? 4.48 -45.188 -17.812 1 94.25 103 ALA B CA 1
ATOM 3857 C C . ALA B 1 103 ? 5.43 -44.125 -17.25 1 94.25 103 ALA B C 1
ATOM 3859 O O . ALA B 1 103 ? 6.648 -44.25 -17.391 1 94.25 103 ALA B O 1
ATOM 3860 N N . ILE B 1 104 ? 4.922 -43.125 -16.562 1 93.31 104 ILE B N 1
ATOM 3861 C CA . ILE B 1 104 ? 5.715 -42.062 -15.977 1 93.31 104 ILE B CA 1
ATOM 3862 C C . ILE B 1 104 ? 6.609 -42.625 -14.875 1 93.31 104 ILE B C 1
ATOM 3864 O O . ILE B 1 104 ? 7.797 -42.312 -14.805 1 93.31 104 ILE B O 1
ATOM 3868 N N . ASP B 1 105 ? 6.082 -43.438 -14.078 1 93.25 105 ASP B N 1
ATOM 3869 C CA . ASP B 1 105 ? 6.844 -44.062 -12.992 1 93.25 105 ASP B CA 1
ATOM 3870 C C . ASP B 1 105 ? 8.016 -44.875 -13.531 1 93.25 105 ASP B C 1
ATOM 3872 O O . ASP B 1 105 ? 9.062 -44.969 -12.891 1 93.25 105 ASP B O 1
ATOM 3876 N N . SER B 1 106 ? 7.785 -45.406 -14.625 1 95 106 SER B N 1
ATOM 3877 C CA . SER B 1 106 ? 8.797 -46.281 -15.227 1 95 106 SER B CA 1
ATOM 3878 C C . SER B 1 106 ? 9.922 -45.469 -15.859 1 95 106 SER B C 1
ATOM 3880 O O . SER B 1 106 ? 11.094 -45.812 -15.727 1 95 106 SER B O 1
ATOM 3882 N N . VAL B 1 107 ? 9.586 -44.438 -16.5 1 95.38 107 VAL B N 1
ATOM 3883 C CA . VAL B 1 107 ? 10.555 -43.656 -17.281 1 95.38 107 VAL B CA 1
ATOM 3884 C C . VAL B 1 107 ? 11.148 -42.562 -16.406 1 95.38 107 VAL B C 1
ATOM 3886 O O . VAL B 1 107 ? 12.312 -42.188 -16.562 1 95.38 107 VAL B O 1
ATOM 3889 N N . PHE B 1 108 ? 10.25 -41.969 -15.508 1 92.75 108 PHE B N 1
ATOM 3890 C CA . PHE B 1 108 ? 10.633 -40.875 -14.641 1 92.75 108 PHE B CA 1
ATOM 3891 C C . PHE B 1 108 ? 10.508 -41.25 -13.172 1 92.75 108 PHE B C 1
ATOM 3893 O O . PHE B 1 108 ? 9.68 -40.719 -12.445 1 92.75 108 PHE B O 1
ATOM 3900 N N . PRO B 1 109 ? 11.352 -42 -12.633 1 90.25 109 PRO B N 1
ATOM 3901 C CA . PRO B 1 109 ? 11.18 -42.438 -11.25 1 90.25 109 PRO B CA 1
ATOM 3902 C C . PRO B 1 109 ? 11.414 -41.344 -10.227 1 90.25 109 PRO B C 1
ATOM 3904 O O . PRO B 1 109 ? 10.867 -41.406 -9.125 1 90.25 109 PRO B O 1
ATOM 3907 N N . ASP B 1 110 ? 12.164 -40.344 -10.562 1 91.62 110 ASP B N 1
ATOM 3908 C CA . ASP B 1 110 ? 12.547 -39.312 -9.586 1 91.62 110 ASP B CA 1
ATOM 3909 C C . ASP B 1 110 ? 11.711 -38.062 -9.758 1 91.62 110 ASP B C 1
ATOM 3911 O O . ASP B 1 110 ? 11.93 -37.062 -9.055 1 91.62 110 ASP B O 1
ATOM 3915 N N . ILE B 1 111 ? 10.734 -38.094 -10.609 1 91.88 111 ILE B N 1
ATOM 3916 C CA . ILE B 1 111 ? 9.969 -36.875 -10.891 1 91.88 111 ILE B CA 1
ATOM 3917 C C . ILE B 1 111 ? 8.711 -36.844 -10.023 1 91.88 111 ILE B C 1
ATOM 3919 O O . ILE B 1 111 ? 8.266 -37.906 -9.539 1 91.88 111 ILE B O 1
ATOM 3923 N N . HIS B 1 112 ? 8.242 -35.688 -9.75 1 92.62 112 HIS B N 1
ATOM 3924 C CA . HIS B 1 112 ? 6.953 -35.562 -9.086 1 92.62 112 HIS B CA 1
ATOM 3925 C C . HIS B 1 112 ? 5.805 -35.625 -10.086 1 92.62 112 HIS B C 1
ATOM 3927 O O . HIS B 1 112 ? 5.746 -34.875 -11.039 1 92.62 112 HIS B O 1
ATOM 3933 N N . HIS B 1 113 ? 5.004 -36.562 -9.859 1 91.25 113 HIS B N 1
ATOM 3934 C CA . HIS B 1 113 ? 3.838 -36.75 -10.719 1 91.25 113 HIS B CA 1
ATOM 3935 C C . HIS B 1 113 ? 2.561 -36.312 -10 1 91.25 113 HIS B C 1
ATOM 3937 O O . HIS B 1 113 ? 2.299 -36.781 -8.883 1 91.25 113 HIS B O 1
ATOM 3943 N N . ARG B 1 114 ? 1.806 -35.438 -10.609 1 90 114 ARG B N 1
ATOM 3944 C CA . ARG B 1 114 ? 0.53 -35 -10.055 1 90 114 ARG B CA 1
ATOM 3945 C C . ARG B 1 114 ? -0.55 -34.938 -11.133 1 90 114 ARG B C 1
ATOM 3947 O O . ARG B 1 114 ? -0.246 -34.812 -12.32 1 90 114 ARG B O 1
ATOM 3954 N N . ILE B 1 115 ? -1.726 -35.062 -10.625 1 88.69 115 ILE B N 1
ATOM 3955 C CA . ILE B 1 115 ? -2.859 -34.938 -11.539 1 88.69 115 ILE B CA 1
ATOM 3956 C C . ILE B 1 115 ? -3.24 -33.469 -11.703 1 88.69 115 ILE B C 1
ATOM 3958 O O . ILE B 1 115 ? -3.271 -32.719 -10.727 1 88.69 115 ILE B O 1
ATOM 3962 N N . CYS B 1 116 ? -3.436 -33.156 -12.914 1 84.62 116 CYS B N 1
ATOM 3963 C CA . CYS B 1 116 ? -3.803 -31.781 -13.195 1 84.62 116 CYS B CA 1
ATOM 3964 C C . CYS B 1 116 ? -5.215 -31.484 -12.703 1 84.62 116 CYS B C 1
ATOM 3966 O O . CYS B 1 116 ? -6.176 -32.125 -13.148 1 84.62 116 CYS B O 1
ATOM 3968 N N . VAL B 1 117 ? -5.332 -30.484 -11.875 1 85.69 117 VAL B N 1
ATOM 3969 C CA . VAL B 1 117 ? -6.602 -30.125 -11.258 1 85.69 117 VAL B CA 1
ATOM 3970 C C . VAL B 1 117 ? -7.598 -29.703 -12.336 1 85.69 117 VAL B C 1
ATOM 3972 O O . VAL B 1 117 ? -8.789 -30 -12.242 1 85.69 117 VAL B O 1
ATOM 3975 N N . TRP B 1 118 ? -7.164 -29.094 -13.289 1 79.88 118 TRP B N 1
ATOM 3976 C CA . TRP B 1 118 ? -8.039 -28.641 -14.367 1 79.88 118 TRP B CA 1
ATOM 3977 C C . TRP B 1 118 ? -8.68 -29.812 -15.086 1 79.88 118 TRP B C 1
ATOM 3979 O O . TRP B 1 118 ? -9.859 -29.781 -15.43 1 79.88 118 TRP B O 1
ATOM 3989 N N . HIS B 1 119 ? -7.918 -30.812 -15.352 1 78.88 119 HIS B N 1
ATOM 3990 C CA . HIS B 1 119 ? -8.445 -32 -16.016 1 78.88 119 HIS B CA 1
ATOM 3991 C C . HIS B 1 119 ? -9.484 -32.688 -15.148 1 78.88 119 HIS B C 1
ATOM 3993 O O . HIS B 1 119 ? -10.492 -33.188 -15.656 1 78.88 119 HIS B O 1
ATOM 3999 N N . VAL B 1 120 ? -9.18 -32.688 -13.898 1 84.69 120 VAL B N 1
ATOM 4000 C CA . VAL B 1 120 ? -10.156 -33.25 -12.984 1 84.69 120 VAL B CA 1
ATOM 4001 C C . VAL B 1 120 ? -11.438 -32.438 -13 1 84.69 120 VAL B C 1
ATOM 4003 O O . VAL B 1 120 ? -12.539 -33 -13.023 1 84.69 120 VAL B O 1
ATOM 4006 N N . TYR B 1 121 ? -11.258 -31.203 -13 1 85.19 121 TYR B N 1
ATOM 4007 C CA . TYR B 1 121 ? -12.406 -30.297 -13.039 1 85.19 121 TYR B CA 1
ATOM 4008 C C . TYR B 1 121 ? -13.219 -30.484 -14.312 1 85.19 121 TYR B C 1
ATOM 4010 O O . TYR B 1 121 ? -14.445 -30.531 -14.266 1 85.19 121 TYR B O 1
ATOM 4018 N N . GLN B 1 122 ? -12.555 -30.594 -15.422 1 77.44 122 GLN B N 1
ATOM 4019 C CA . GLN B 1 122 ? -13.242 -30.812 -16.688 1 77.44 122 GLN B CA 1
ATOM 4020 C C . GLN B 1 122 ? -14.039 -32.125 -16.656 1 77.44 122 GLN B C 1
ATOM 4022 O O . GLN B 1 122 ? -15.148 -32.188 -17.203 1 77.44 122 GLN B O 1
ATOM 4027 N N . HIS B 1 123 ? -13.445 -33.094 -16.109 1 82.12 123 HIS B N 1
ATOM 4028 C CA . HIS B 1 123 ? -14.148 -34.375 -15.961 1 82.12 123 HIS B CA 1
ATOM 4029 C C . HIS B 1 123 ? -15.367 -34.219 -15.062 1 82.12 123 HIS B C 1
ATOM 4031 O O . HIS B 1 123 ? -16.406 -34.844 -15.312 1 82.12 123 HIS B O 1
ATOM 4037 N N . ALA B 1 124 ? -15.164 -33.438 -14.062 1 85.62 124 ALA B N 1
ATOM 4038 C CA . ALA B 1 124 ? -16.297 -33.188 -13.172 1 85.62 124 ALA B CA 1
ATOM 4039 C C . ALA B 1 124 ? -17.438 -32.531 -13.914 1 85.62 124 ALA B C 1
ATOM 4041 O O . ALA B 1 124 ? -18.609 -32.875 -13.719 1 85.62 124 ALA B O 1
ATOM 4042 N N . LEU B 1 125 ? -17.109 -31.625 -14.727 1 83.31 125 LEU B N 1
ATOM 4043 C CA . LEU B 1 125 ? -18.125 -30.938 -15.5 1 83.31 125 LEU B CA 1
ATOM 4044 C C . LEU B 1 125 ? -18.891 -31.906 -16.391 1 83.31 125 LEU B C 1
ATOM 4046 O O . LEU B 1 125 ? -20.109 -31.797 -16.562 1 83.31 125 LEU B O 1
ATOM 4050 N N . LYS B 1 126 ? -18.172 -32.812 -16.922 1 80.94 126 LYS B N 1
ATOM 4051 C CA . LYS B 1 126 ? -18.781 -33.812 -17.781 1 80.94 126 LYS B CA 1
ATOM 4052 C C . LYS B 1 126 ? -19.656 -34.781 -16.984 1 80.94 126 LYS B C 1
ATOM 4054 O O . LYS B 1 126 ? -20.781 -35.094 -17.391 1 80.94 126 LYS B O 1
ATOM 4059 N N . GLN B 1 127 ? -19.156 -35.219 -15.859 1 84.19 127 GLN B N 1
ATOM 4060 C CA . GLN B 1 127 ? -19.859 -36.188 -15.016 1 84.19 127 GLN B CA 1
ATOM 4061 C C . GLN B 1 127 ? -21.094 -35.562 -14.367 1 84.19 127 GLN B C 1
ATOM 4063 O O . GLN B 1 127 ? -22.062 -36.25 -14.094 1 84.19 127 GLN B O 1
ATOM 4068 N N . LEU B 1 128 ? -21 -34.25 -14.148 1 86.94 128 LEU B N 1
ATOM 4069 C CA . LEU B 1 128 ? -22.078 -33.594 -13.422 1 86.94 128 LEU B CA 1
ATOM 4070 C C . LEU B 1 128 ? -22.859 -32.656 -14.336 1 86.94 128 LEU B C 1
ATOM 4072 O O . LEU B 1 128 ? -23.453 -31.688 -13.875 1 86.94 128 LEU B O 1
ATOM 4076 N N . ASN B 1 129 ? -22.75 -32.875 -15.586 1 80.94 129 ASN B N 1
ATOM 4077 C CA . ASN B 1 129 ? -23.391 -32 -16.578 1 80.94 129 ASN B CA 1
ATOM 4078 C C . ASN B 1 129 ? -24.875 -31.812 -16.297 1 80.94 129 ASN B C 1
ATOM 4080 O O . ASN B 1 129 ? -25.438 -30.75 -16.562 1 80.94 129 ASN B O 1
ATOM 4084 N N . HIS B 1 130 ? -25.469 -32.781 -15.766 1 80.69 130 HIS B N 1
ATOM 4085 C CA . HIS B 1 130 ? -26.891 -32.75 -15.492 1 80.69 130 HIS B CA 1
ATOM 4086 C C . HIS B 1 130 ? -27.219 -31.719 -14.414 1 80.69 130 HIS B C 1
ATOM 4088 O O . HIS B 1 130 ? -28.359 -31.266 -14.312 1 80.69 130 HIS B O 1
ATOM 4094 N N . MET B 1 131 ? -26.328 -31.359 -13.617 1 78 131 MET B N 1
ATOM 4095 C CA . MET B 1 131 ? -26.531 -30.422 -12.508 1 78 131 MET B CA 1
ATOM 4096 C C . MET B 1 131 ? -26.484 -28.984 -13 1 78 131 MET B C 1
ATOM 4098 O O . MET B 1 131 ? -27 -28.078 -12.336 1 78 131 MET B O 1
ATOM 4102 N N . PHE B 1 132 ? -25.812 -28.672 -14.109 1 70.94 132 PHE B N 1
ATOM 4103 C CA . PHE B 1 132 ? -25.562 -27.312 -14.578 1 70.94 132 PHE B CA 1
ATOM 4104 C C . PHE B 1 132 ? -26.828 -26.703 -15.172 1 70.94 132 PHE B C 1
ATOM 4106 O O . PHE B 1 132 ? -26.969 -25.484 -15.211 1 70.94 132 PHE B O 1
ATOM 4113 N N . VAL B 1 133 ? -27.719 -27.438 -15.703 1 62.22 133 VAL B N 1
ATOM 4114 C CA . VAL B 1 133 ? -28.953 -26.922 -16.297 1 62.22 133 VAL B CA 1
ATOM 4115 C C . VAL B 1 133 ? -29.812 -26.266 -15.227 1 62.22 133 VAL B C 1
ATOM 4117 O O . VAL B 1 133 ? -30.516 -25.281 -15.5 1 62.22 133 VAL B O 1
ATOM 4120 N N . GLY B 1 134 ? -29.719 -26.562 -14.016 1 56.81 134 GLY B N 1
ATOM 4121 C CA . GLY B 1 134 ? -30.719 -26.094 -13.062 1 56.81 134 GLY B CA 1
ATOM 4122 C C . GLY B 1 134 ? -30.172 -25.047 -12.102 1 56.81 134 GLY B C 1
ATOM 4123 O O . GLY B 1 134 ? -30.938 -24.297 -11.492 1 56.81 134 GLY B O 1
ATOM 4124 N N . SER B 1 135 ? -28.938 -25.031 -11.773 1 64.31 135 SER B N 1
ATOM 4125 C CA . SER B 1 135 ? -28.516 -24.109 -10.719 1 64.31 135 SER B CA 1
ATOM 4126 C C . SER B 1 135 ? -27.234 -23.391 -11.117 1 64.31 135 SER B C 1
ATOM 4128 O O . SER B 1 135 ? -26.172 -24 -11.234 1 64.31 135 SER B O 1
ATOM 4130 N N . GLY B 1 136 ? -27.391 -22.172 -11.641 1 68.19 136 GLY B N 1
ATOM 4131 C CA . GLY B 1 136 ? -26.266 -21.328 -11.992 1 68.19 136 GLY B CA 1
ATOM 4132 C C . GLY B 1 136 ? -25.25 -21.188 -10.875 1 68.19 136 GLY B C 1
ATOM 4133 O O . GLY B 1 136 ? -24.047 -21.047 -11.141 1 68.19 136 GLY B O 1
ATOM 4134 N N . SER B 1 137 ? -25.578 -21.469 -9.641 1 82.81 137 SER B N 1
ATOM 4135 C CA . SER B 1 137 ? -24.703 -21.297 -8.484 1 82.81 137 SER B CA 1
ATOM 4136 C C . SER B 1 137 ? -23.797 -22.516 -8.305 1 82.81 137 SER B C 1
ATOM 4138 O O . SER B 1 137 ? -22.734 -22.422 -7.695 1 82.81 137 SER B O 1
ATOM 4140 N N . PHE B 1 138 ? -24.188 -23.609 -8.945 1 87.06 138 PHE B N 1
ATOM 4141 C CA . PHE B 1 138 ? -23.453 -24.844 -8.742 1 87.06 138 PHE B CA 1
ATOM 4142 C C . PHE B 1 138 ? -22.078 -24.766 -9.383 1 87.06 138 PHE B C 1
ATOM 4144 O O . PHE B 1 138 ? -21.078 -25.156 -8.773 1 87.06 138 PHE B O 1
ATOM 4151 N N . ILE B 1 139 ? -22.016 -24.203 -10.57 1 83.38 139 ILE B N 1
ATOM 4152 C CA . ILE B 1 139 ? -20.75 -24.141 -11.297 1 83.38 139 ILE B CA 1
ATOM 4153 C C . ILE B 1 139 ? -19.75 -23.297 -10.508 1 83.38 139 ILE B C 1
ATOM 4155 O O . ILE B 1 139 ? -18.562 -23.609 -10.445 1 83.38 139 ILE B O 1
ATOM 4159 N N . ASN B 1 140 ? -20.25 -22.375 -9.898 1 84.12 140 ASN B N 1
ATOM 4160 C CA . ASN B 1 140 ? -19.391 -21.5 -9.109 1 84.12 140 ASN B CA 1
ATOM 4161 C C . ASN B 1 140 ? -18.875 -22.203 -7.852 1 84.12 140 ASN B C 1
ATOM 4163 O O . ASN B 1 140 ? -17.703 -22.078 -7.504 1 84.12 140 ASN B O 1
ATOM 4167 N N . ASP B 1 141 ? -19.75 -22.859 -7.246 1 87.25 141 ASP B N 1
ATOM 4168 C CA . ASP B 1 141 ? -19.359 -23.578 -6.043 1 87.25 141 ASP B CA 1
ATOM 4169 C C . ASP B 1 141 ? -18.359 -24.703 -6.371 1 87.25 141 ASP B C 1
ATOM 4171 O O . ASP B 1 141 ? -17.391 -24.906 -5.637 1 87.25 141 ASP B O 1
ATOM 4175 N N . LEU B 1 142 ? -18.672 -25.375 -7.465 1 88.88 142 LEU B N 1
ATOM 4176 C CA . LEU B 1 142 ? -17.766 -26.422 -7.91 1 88.88 142 LEU B CA 1
ATOM 4177 C C . LEU B 1 142 ? -16.391 -25.844 -8.242 1 88.88 142 LEU B C 1
ATOM 4179 O O . LEU B 1 142 ? -15.367 -26.375 -7.797 1 88.88 142 LEU B O 1
ATOM 4183 N N . SER B 1 143 ? -16.391 -24.859 -8.945 1 85.75 143 SER B N 1
ATOM 4184 C CA . SER B 1 143 ? -15.133 -24.203 -9.312 1 85.75 143 SER B CA 1
ATOM 4185 C C . SER B 1 143 ? -14.367 -23.75 -8.078 1 85.75 143 SER B C 1
ATOM 4187 O O . SER B 1 143 ? -13.148 -23.906 -8.008 1 85.75 143 SER B O 1
ATOM 4189 N N . SER B 1 144 ? -15.023 -23.25 -7.16 1 86.81 144 SER B N 1
ATOM 4190 C CA . SER B 1 144 ? -14.406 -22.797 -5.918 1 86.81 144 SER B CA 1
ATOM 4191 C C . SER B 1 144 ? -13.727 -23.938 -5.18 1 86.81 144 SER B C 1
ATOM 4193 O O . SER B 1 144 ? -12.625 -23.781 -4.648 1 86.81 144 SER B O 1
ATOM 4195 N N . CYS B 1 145 ? -14.359 -25.031 -5.191 1 89.06 145 CYS B N 1
ATOM 4196 C CA . CYS B 1 145 ? -13.797 -26.203 -4.52 1 89.06 145 CYS B CA 1
ATOM 4197 C C . CYS B 1 145 ? -12.484 -26.609 -5.16 1 89.06 145 CYS B C 1
ATOM 4199 O O . CYS B 1 145 ? -11.562 -27.047 -4.465 1 89.06 145 CYS B O 1
ATOM 4201 N N . PHE B 1 146 ? -12.43 -26.391 -6.402 1 87.38 146 PHE B N 1
ATOM 4202 C CA . PHE B 1 146 ? -11.266 -26.891 -7.137 1 87.38 146 PHE B CA 1
ATOM 4203 C C . PHE B 1 146 ? -10.133 -25.859 -7.117 1 87.38 146 PHE B C 1
ATOM 4205 O O . PHE B 1 146 ? -8.961 -26.234 -7.098 1 87.38 146 PHE B O 1
ATOM 4212 N N . PHE B 1 147 ? -10.438 -24.594 -7.043 1 83.25 147 PHE B N 1
ATOM 4213 C CA . PHE B 1 147 ? -9.383 -23.656 -7.418 1 83.25 147 PHE B CA 1
ATOM 4214 C C . PHE B 1 147 ? -9.164 -22.625 -6.316 1 83.25 147 PHE B C 1
ATOM 4216 O O . PHE B 1 147 ? -8.164 -21.891 -6.332 1 83.25 147 PHE B O 1
ATOM 4223 N N . GLU B 1 148 ? -9.922 -22.547 -5.355 1 80.69 148 GLU B N 1
ATOM 4224 C CA . GLU B 1 148 ? -9.875 -21.375 -4.488 1 80.69 148 GLU B CA 1
ATOM 4225 C C . GLU B 1 148 ? -9.25 -21.703 -3.137 1 80.69 148 GLU B C 1
ATOM 4227 O O . GLU B 1 148 ? -8.828 -20.812 -2.4 1 80.69 148 GLU B O 1
ATOM 4232 N N . HIS B 1 149 ? -9.172 -22.953 -2.857 1 84.44 149 HIS B N 1
ATOM 4233 C CA . HIS B 1 149 ? -8.734 -23.297 -1.51 1 84.44 149 HIS B CA 1
ATOM 4234 C C . HIS B 1 149 ? -7.34 -23.922 -1.523 1 84.44 149 HIS B C 1
ATOM 4236 O O . HIS B 1 149 ? -7.137 -25 -2.082 1 84.44 149 HIS B O 1
ATOM 4242 N N . GLU B 1 150 ? -6.453 -23.25 -0.855 1 82.44 150 GLU B N 1
ATOM 4243 C CA . GLU B 1 150 ? -5.055 -23.672 -0.841 1 82.44 150 GLU B CA 1
ATOM 4244 C C . GLU B 1 150 ? -4.727 -24.453 0.424 1 82.44 150 GLU B C 1
ATOM 4246 O O . GLU B 1 150 ? -3.611 -24.953 0.576 1 82.44 150 GLU B O 1
ATOM 4251 N N . GLU B 1 151 ? -5.758 -24.562 1.232 1 85.94 151 GLU B N 1
ATOM 4252 C CA . GLU B 1 151 ? -5.551 -25.281 2.486 1 85.94 151 GLU B CA 1
ATOM 4253 C C . GLU B 1 151 ? -6.551 -26.438 2.639 1 85.94 151 GLU B C 1
ATOM 4255 O O . GLU B 1 151 ? -7.625 -26.406 2.035 1 85.94 151 GLU B O 1
ATOM 4260 N N . ASP B 1 152 ? -6.16 -27.359 3.477 1 88.69 152 ASP B N 1
ATOM 4261 C CA . ASP B 1 152 ? -6.91 -28.609 3.609 1 88.69 152 ASP B CA 1
ATOM 4262 C C . ASP B 1 152 ? -8.297 -28.359 4.203 1 88.69 152 ASP B C 1
ATOM 4264 O O . ASP B 1 152 ? -9.312 -28.688 3.59 1 88.69 152 ASP B O 1
ATOM 4268 N N . GLU B 1 153 ? -8.375 -27.656 5.328 1 87.31 153 GLU B N 1
ATOM 4269 C CA . GLU B 1 153 ? -9.641 -27.484 6.031 1 87.31 153 GLU B CA 1
ATOM 4270 C C . GLU B 1 153 ? -10.641 -26.688 5.195 1 87.31 153 GLU B C 1
ATOM 4272 O O . GLU B 1 153 ? -11.781 -27.125 5.004 1 87.31 153 GLU B O 1
ATOM 4277 N N . PRO B 1 154 ? -10.242 -25.609 4.715 1 87.56 154 PRO B N 1
ATOM 4278 C CA . PRO B 1 154 ? -11.172 -24.875 3.861 1 87.56 154 PRO B CA 1
ATOM 4279 C C . PRO B 1 154 ? -11.625 -25.688 2.648 1 87.56 154 PRO B C 1
ATOM 4281 O O . PRO B 1 154 ? -12.789 -25.594 2.236 1 87.56 154 PRO B O 1
ATOM 4284 N N . PHE B 1 155 ? -10.711 -26.469 2.074 1 92.56 155 PHE B N 1
ATOM 4285 C CA . PHE B 1 155 ? -11.039 -27.312 0.935 1 92.56 155 PHE B CA 1
ATOM 4286 C C . PHE B 1 155 ? -12.102 -28.344 1.314 1 92.56 155 PHE B C 1
ATOM 4288 O O . PHE B 1 155 ? -13.109 -28.484 0.626 1 92.56 155 PHE B O 1
ATOM 4295 N N . ILE B 1 156 ? -11.859 -29 2.438 1 94.06 156 ILE B N 1
ATOM 4296 C CA . ILE B 1 156 ? -12.766 -30.047 2.891 1 94.06 156 ILE B CA 1
ATOM 4297 C C . ILE B 1 156 ? -14.133 -29.438 3.215 1 94.06 156 ILE B C 1
ATOM 4299 O O . ILE B 1 156 ? -15.172 -30 2.846 1 94.06 156 ILE B O 1
ATOM 4303 N N . ASN B 1 157 ? -14.125 -28.266 3.822 1 92.81 157 ASN B N 1
ATOM 4304 C CA . ASN B 1 157 ? -15.375 -27.594 4.164 1 92.81 157 ASN B CA 1
ATOM 4305 C C . ASN B 1 157 ? -16.156 -27.188 2.916 1 92.81 157 ASN B C 1
ATOM 4307 O O . ASN B 1 157 ? -17.375 -27.359 2.85 1 92.81 157 ASN B O 1
ATOM 4311 N N . ALA B 1 158 ? -15.445 -26.672 2.025 1 92.56 158 ALA B N 1
ATOM 4312 C CA . ALA B 1 158 ? -16.078 -26.281 0.776 1 92.56 158 ALA B CA 1
ATOM 4313 C C . ALA B 1 158 ? -16.641 -27.484 0.032 1 92.56 158 ALA B C 1
ATOM 4315 O O . ALA B 1 158 ? -17.766 -27.438 -0.491 1 92.56 158 ALA B O 1
ATOM 4316 N N . TRP B 1 159 ? -15.828 -28.531 -0.027 1 94.88 159 TRP B N 1
ATOM 4317 C CA . TRP B 1 159 ? -16.234 -29.75 -0.694 1 94.88 159 TRP B CA 1
ATOM 4318 C C . TRP B 1 159 ? -17.5 -30.328 -0.048 1 94.88 159 TRP B C 1
ATOM 4320 O O . TRP B 1 159 ? -18.484 -30.609 -0.735 1 94.88 159 TRP B O 1
ATOM 4330 N N . ASN B 1 160 ? -17.5 -30.391 1.253 1 95.12 160 ASN B N 1
ATOM 4331 C CA . ASN B 1 160 ? -18.656 -30.906 1.988 1 95.12 160 ASN B CA 1
ATOM 4332 C C . ASN B 1 160 ? -19.875 -29.984 1.834 1 95.12 160 ASN B C 1
ATOM 4334 O O . ASN B 1 160 ? -21 -30.469 1.693 1 95.12 160 ASN B O 1
ATOM 4338 N N . GLY B 1 161 ? -19.609 -28.75 1.929 1 94.19 161 GLY B N 1
ATOM 4339 C CA . GLY B 1 161 ? -20.703 -27.797 1.717 1 94.19 161 GLY B CA 1
ATOM 4340 C C . GLY B 1 161 ? -21.375 -27.953 0.366 1 94.19 161 GLY B C 1
ATOM 4341 O O . GLY B 1 161 ? -22.594 -27.906 0.268 1 94.19 161 GLY B O 1
ATOM 4342 N N . MET B 1 162 ? -20.594 -28.125 -0.632 1 93.19 162 MET B N 1
ATOM 4343 C CA . MET B 1 162 ? -21.125 -28.328 -1.979 1 93.19 162 MET B CA 1
ATOM 4344 C C . MET B 1 162 ? -21.938 -29.609 -2.061 1 93.19 162 MET B C 1
ATOM 4346 O O . MET B 1 162 ? -23.031 -29.625 -2.615 1 93.19 162 MET B O 1
ATOM 4350 N N . LEU B 1 163 ? -21.406 -30.719 -1.507 1 94 163 LEU B N 1
ATOM 4351 C CA . LEU B 1 163 ? -22.109 -32 -1.515 1 94 163 LEU B CA 1
ATOM 4352 C C . LEU B 1 163 ? -23.453 -31.875 -0.803 1 94 163 LEU B C 1
ATOM 4354 O O . LEU B 1 163 ? -24.453 -32.438 -1.263 1 94 163 LEU B O 1
ATOM 4358 N N . ASP B 1 164 ? -23.453 -31.109 0.261 1 94.69 164 ASP B N 1
ATOM 4359 C CA . ASP B 1 164 ? -24.672 -30.906 1.038 1 94.69 164 ASP B CA 1
ATOM 4360 C C . ASP B 1 164 ? -25.688 -30.078 0.258 1 94.69 164 ASP B C 1
ATOM 4362 O O . ASP B 1 164 ? -26.875 -30.438 0.172 1 94.69 164 ASP B O 1
ATOM 4366 N N . ALA B 1 165 ? -25.297 -29.062 -0.231 1 92.19 165 ALA B N 1
ATOM 4367 C CA . ALA B 1 165 ? -26.172 -28.094 -0.888 1 92.19 165 ALA B CA 1
ATOM 4368 C C . ALA B 1 165 ? -26.859 -28.719 -2.1 1 92.19 165 ALA B C 1
ATOM 4370 O O . ALA B 1 165 ? -28.016 -28.391 -2.404 1 92.19 165 ALA B O 1
ATOM 4371 N N . TYR B 1 166 ? -26.188 -29.625 -2.723 1 91.19 166 TYR B N 1
ATOM 4372 C CA . TYR B 1 166 ? -26.734 -30.109 -3.984 1 91.19 166 TYR B CA 1
ATOM 4373 C C . TYR B 1 166 ? -27.047 -31.609 -3.906 1 91.19 166 TYR B C 1
ATOM 4375 O O . TYR B 1 166 ? -27.328 -32.25 -4.926 1 91.19 166 TYR B O 1
ATOM 4383 N N . GLY B 1 167 ? -26.922 -32.188 -2.744 1 90 167 GLY B N 1
ATOM 4384 C CA . GLY B 1 167 ? -27.297 -33.562 -2.516 1 90 167 GLY B CA 1
ATOM 4385 C C . GLY B 1 167 ? -26.453 -34.562 -3.291 1 90 167 GLY B C 1
ATOM 4386 O O . GLY B 1 167 ? -26.969 -35.469 -3.914 1 90 167 GLY B O 1
ATOM 4387 N N . LEU B 1 168 ? -25.109 -34.375 -3.287 1 92.44 168 LEU B N 1
ATOM 4388 C CA . LEU B 1 168 ? -24.219 -35.156 -4.137 1 92.44 168 LEU B CA 1
ATOM 4389 C C . LEU B 1 168 ? -23.422 -36.156 -3.307 1 92.44 168 LEU B C 1
ATOM 4391 O O . LEU B 1 168 ? -22.406 -36.688 -3.775 1 92.44 168 LEU B O 1
ATOM 4395 N N . TRP B 1 169 ? -23.875 -36.438 -2.1 1 93.12 169 TRP B N 1
ATOM 4396 C CA . TRP B 1 169 ? -23.141 -37.312 -1.193 1 93.12 169 TRP B CA 1
ATOM 4397 C C . TRP B 1 169 ? -23.031 -38.719 -1.767 1 93.12 169 TRP B C 1
ATOM 4399 O O . TRP B 1 169 ? -22.062 -39.438 -1.506 1 93.12 169 TRP B O 1
ATOM 4409 N N . GLU B 1 170 ? -23.938 -39.094 -2.531 1 91.38 170 GLU B N 1
ATOM 4410 C CA . GLU B 1 170 ? -23.984 -40.438 -3.039 1 91.38 170 GLU B CA 1
ATOM 4411 C C . GLU B 1 170 ? -23.328 -40.531 -4.418 1 91.38 170 GLU B C 1
ATOM 4413 O O . GLU B 1 170 ? -23.281 -41.625 -5.016 1 91.38 170 GLU B O 1
ATOM 4418 N N . ASN B 1 171 ? -22.875 -39.5 -4.895 1 91.62 171 ASN B N 1
ATOM 4419 C CA . ASN B 1 171 ? -22.219 -39.531 -6.191 1 91.62 171 ASN B CA 1
ATOM 4420 C C . 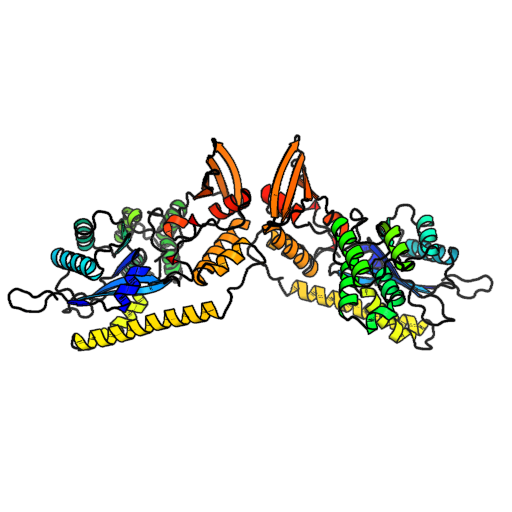ASN B 1 171 ? -20.891 -40.281 -6.117 1 91.62 171 ASN B C 1
ATOM 4422 O O . ASN B 1 171 ? -19.953 -39.812 -5.465 1 91.62 171 ASN B O 1
ATOM 4426 N N . GLU B 1 172 ? -20.734 -41.344 -6.781 1 91.44 172 GLU B N 1
ATOM 4427 C CA . GLU B 1 172 ? -19.594 -42.219 -6.688 1 91.44 172 GLU B CA 1
ATOM 4428 C C . GLU B 1 172 ? -18.328 -41.562 -7.238 1 91.44 172 GLU B C 1
ATOM 4430 O O . GLU B 1 172 ? -17.25 -41.75 -6.676 1 91.44 172 GLU B O 1
ATOM 4435 N N . TRP B 1 173 ? -18.453 -40.906 -8.289 1 90.56 173 TRP B N 1
ATOM 4436 C CA . TRP B 1 173 ? -17.297 -40.281 -8.906 1 90.56 173 TRP B CA 1
ATOM 4437 C C . TRP B 1 173 ? -16.672 -39.219 -7.984 1 90.56 173 TRP B C 1
ATOM 4439 O O . TRP B 1 173 ? -15.461 -39.219 -7.77 1 90.56 173 TRP B O 1
ATOM 4449 N N . LEU B 1 174 ? -17.547 -38.406 -7.438 1 92.75 174 LEU B N 1
ATOM 4450 C CA . LEU B 1 174 ? -17.062 -37.375 -6.527 1 92.75 174 LEU B CA 1
ATOM 4451 C C . LEU B 1 174 ? -16.422 -38 -5.289 1 92.75 174 LEU B C 1
ATOM 4453 O O . LEU B 1 174 ? -15.43 -37.469 -4.773 1 92.75 174 LEU B O 1
ATOM 4457 N N . HIS B 1 175 ? -16.969 -39 -4.879 1 93.62 175 HIS B N 1
ATOM 4458 C CA . HIS B 1 175 ? -16.422 -39.719 -3.736 1 93.62 175 HIS B CA 1
ATOM 4459 C C . HIS B 1 175 ? -15.016 -40.219 -4.043 1 93.62 175 HIS B C 1
ATOM 4461 O O . HIS B 1 175 ? -14.117 -40.125 -3.203 1 93.62 175 HIS B O 1
ATOM 4467 N N . GLN B 1 176 ? -14.859 -40.75 -5.211 1 91.56 176 GLN B N 1
ATOM 4468 C CA . GLN B 1 176 ? -13.547 -41.25 -5.617 1 91.56 176 GLN B CA 1
ATOM 4469 C C . GLN B 1 176 ? -12.539 -40.125 -5.742 1 91.56 176 GLN B C 1
ATOM 4471 O O . GLN B 1 176 ? -11.383 -40.25 -5.332 1 91.56 176 GLN B O 1
ATOM 4476 N N . MET B 1 177 ? -12.992 -39.031 -6.316 1 91.62 177 MET B N 1
ATOM 4477 C CA . MET B 1 177 ? -12.102 -37.906 -6.484 1 91.62 177 MET B CA 1
ATOM 4478 C C . MET B 1 177 ? -11.656 -37.344 -5.133 1 91.62 177 MET B C 1
ATOM 4480 O O . MET B 1 177 ? -10.516 -36.906 -4.98 1 91.62 177 MET B O 1
ATOM 4484 N N . PHE B 1 178 ? -12.555 -37.375 -4.215 1 94.12 178 PHE B N 1
ATOM 4485 C CA . PHE B 1 178 ? -12.219 -36.906 -2.879 1 94.12 178 PHE B CA 1
ATOM 4486 C C . PHE B 1 178 ? -11.211 -37.812 -2.213 1 94.12 178 PHE B C 1
ATOM 4488 O O . PHE B 1 178 ? -10.289 -37.375 -1.533 1 94.12 178 PHE B O 1
ATOM 4495 N N . LYS B 1 179 ? -11.367 -39.062 -2.416 1 92.81 179 LYS B N 1
ATOM 4496 C CA . LYS B 1 179 ? -10.445 -40.031 -1.847 1 92.81 179 LYS B CA 1
ATOM 4497 C C . LYS B 1 179 ? -9.031 -39.812 -2.371 1 92.81 179 LYS B C 1
ATOM 4499 O O . LYS B 1 179 ? -8.062 -40 -1.63 1 92.81 179 LYS B O 1
ATOM 4504 N N . GLU B 1 180 ? -8.961 -39.438 -3.631 1 91.38 180 GLU B N 1
ATOM 4505 C CA . GLU B 1 180 ? -7.66 -39.219 -4.266 1 91.38 180 GLU B CA 1
ATOM 4506 C C . GLU B 1 180 ? -7.254 -37.75 -4.25 1 91.38 180 GLU B C 1
ATOM 4508 O O . GLU B 1 180 ? -6.434 -37.312 -5.059 1 91.38 180 GLU B O 1
ATOM 4513 N N . ARG B 1 181 ? -7.836 -37 -3.381 1 93.31 181 ARG B N 1
ATOM 4514 C CA . ARG B 1 181 ? -7.691 -35.531 -3.381 1 93.31 181 ARG B CA 1
ATOM 4515 C C . ARG B 1 181 ? -6.223 -35.125 -3.256 1 93.31 181 ARG B C 1
ATOM 4517 O O . ARG B 1 181 ? -5.805 -34.125 -3.812 1 93.31 181 ARG B O 1
ATOM 4524 N N . GLU B 1 182 ? -5.426 -35.844 -2.605 1 91.56 182 GLU B N 1
ATOM 4525 C CA . GLU B 1 182 ? -4.023 -35.531 -2.371 1 91.56 182 GLU B CA 1
ATOM 4526 C C . GLU B 1 182 ? -3.236 -35.5 -3.678 1 91.56 182 GLU B C 1
ATOM 4528 O O . GLU B 1 182 ? -2.164 -34.906 -3.752 1 91.56 182 GLU B O 1
ATOM 4533 N N . LYS B 1 183 ? -3.809 -36.125 -4.695 1 88.81 183 LYS B N 1
ATOM 4534 C CA . LYS B 1 183 ? -3.098 -36.25 -5.965 1 88.81 183 LYS B CA 1
ATOM 4535 C C . LYS B 1 183 ? -3.432 -35.062 -6.895 1 88.81 183 LYS B C 1
ATOM 4537 O O . LYS B 1 183 ? -2.711 -34.812 -7.863 1 88.81 183 LYS B O 1
ATOM 4542 N N . TRP B 1 184 ? -4.508 -34.406 -6.516 1 89.38 184 TRP B N 1
ATOM 4543 C CA . TRP B 1 184 ? -4.895 -33.438 -7.531 1 89.38 184 TRP B CA 1
ATOM 4544 C C . TRP B 1 184 ? -5.266 -32.125 -6.895 1 89.38 184 TRP B C 1
ATOM 4546 O O . TRP B 1 184 ? -5.156 -31.062 -7.531 1 89.38 184 TRP B O 1
ATOM 4556 N N . ALA B 1 185 ? -5.738 -32.156 -5.711 1 90.44 185 ALA B N 1
ATOM 4557 C CA . ALA B 1 185 ? -6.27 -30.922 -5.109 1 90.44 185 ALA B CA 1
ATOM 4558 C C . ALA B 1 185 ? -5.148 -29.953 -4.773 1 90.44 185 ALA B C 1
ATOM 4560 O O . ALA B 1 185 ? -4.094 -30.344 -4.281 1 90.44 185 ALA B O 1
ATOM 4561 N N . ILE B 1 186 ? -5.414 -28.703 -4.977 1 87.69 186 ILE B N 1
ATOM 4562 C CA . ILE B 1 186 ? -4.426 -27.641 -4.809 1 87.69 186 ILE B CA 1
ATOM 4563 C C . ILE B 1 186 ? -3.99 -27.562 -3.346 1 87.69 186 ILE B C 1
ATOM 4565 O O . ILE B 1 186 ? -2.852 -27.203 -3.049 1 87.69 186 ILE B O 1
ATOM 4569 N N . ALA B 1 187 ? -4.867 -27.953 -2.459 1 89.69 187 ALA B N 1
ATOM 4570 C CA . ALA B 1 187 ? -4.594 -27.875 -1.025 1 89.69 187 ALA B CA 1
ATOM 4571 C C . ALA B 1 187 ? -3.5 -28.859 -0.618 1 89.69 187 ALA B C 1
ATOM 4573 O O . ALA B 1 187 ? -2.914 -28.734 0.459 1 89.69 187 ALA B O 1
ATOM 4574 N N . TYR B 1 188 ? -3.182 -29.781 -1.552 1 90.19 188 TYR B N 1
ATOM 4575 C CA . TYR B 1 188 ? -2.221 -30.828 -1.207 1 90.19 188 TYR B CA 1
ATOM 4576 C C . TYR B 1 188 ? -1.026 -30.797 -2.152 1 90.19 188 TYR B C 1
ATOM 4578 O O . TYR B 1 188 ? -1.091 -30.188 -3.229 1 90.19 188 TYR B O 1
ATOM 4586 N N . GLY B 1 189 ? 0.123 -31.438 -1.7 1 89.5 189 GLY B N 1
ATOM 4587 C CA . GLY B 1 189 ? 1.312 -31.469 -2.535 1 89.5 189 GLY B CA 1
ATOM 4588 C C . GLY B 1 189 ? 1.958 -30.109 -2.727 1 89.5 189 GLY B C 1
ATOM 4589 O O . GLY B 1 189 ? 2.576 -29.859 -3.76 1 89.5 189 GLY B O 1
ATOM 4590 N N . ARG B 1 190 ? 1.791 -29.312 -1.79 1 89.88 190 ARG B N 1
ATOM 4591 C CA . ARG B 1 190 ? 2.205 -27.922 -1.924 1 89.88 190 ARG B CA 1
ATOM 4592 C C . ARG B 1 190 ? 3.725 -27.797 -1.885 1 89.88 190 ARG B C 1
ATOM 4594 O O . ARG B 1 190 ? 4.277 -26.766 -2.264 1 89.88 190 ARG B O 1
ATOM 4601 N N . HIS B 1 191 ? 4.371 -28.812 -1.469 1 89.75 191 HIS B N 1
ATOM 4602 C CA . HIS B 1 191 ? 5.828 -28.797 -1.439 1 89.75 191 HIS B CA 1
ATOM 4603 C C . HIS B 1 191 ? 6.406 -29.031 -2.832 1 89.75 191 HIS B C 1
ATOM 4605 O O . HIS B 1 191 ? 7.609 -28.844 -3.047 1 89.75 191 HIS B O 1
ATOM 4611 N N . ILE B 1 192 ? 5.535 -29.375 -3.752 1 90.94 192 ILE B N 1
ATOM 4612 C CA . ILE B 1 192 ? 5.953 -29.641 -5.121 1 90.94 192 ILE B CA 1
ATOM 4613 C C . ILE B 1 192 ? 5.727 -28.406 -5.984 1 90.94 192 ILE B C 1
ATOM 4615 O O . ILE B 1 192 ? 4.633 -27.844 -5.992 1 90.94 192 ILE B O 1
ATOM 4619 N N . PHE B 1 193 ? 6.742 -28.047 -6.715 1 92.69 193 PHE B N 1
ATOM 4620 C CA . PHE B 1 193 ? 6.629 -26.875 -7.578 1 92.69 193 PHE B CA 1
ATOM 4621 C C . PHE B 1 193 ? 5.77 -27.188 -8.797 1 92.69 193 PHE B C 1
ATOM 4623 O O . PHE B 1 193 ? 6.07 -28.109 -9.562 1 92.69 193 PHE B O 1
ATOM 4630 N N . CYS B 1 194 ? 4.707 -26.391 -9.055 1 88.81 194 CYS B N 1
ATOM 4631 C CA . CYS B 1 194 ? 3.791 -26.625 -10.164 1 88.81 194 CYS B CA 1
ATOM 4632 C C . CYS B 1 194 ? 3.609 -25.375 -11.008 1 88.81 194 CYS B C 1
ATOM 4634 O O . CYS B 1 194 ? 2.736 -25.328 -11.875 1 88.81 194 CYS B O 1
ATOM 4636 N N . ALA B 1 195 ? 4.484 -24.375 -10.773 1 86.38 195 ALA B N 1
ATOM 4637 C CA . ALA B 1 195 ? 4.449 -23.125 -11.531 1 86.38 195 ALA B CA 1
ATOM 4638 C C . ALA B 1 195 ? 3.029 -22.578 -11.625 1 86.38 195 ALA B C 1
ATOM 4640 O O . ALA B 1 195 ? 2.662 -21.953 -12.625 1 86.38 195 ALA B O 1
ATOM 4641 N N . ASP B 1 196 ? 2.164 -22.938 -10.656 1 75.44 196 ASP B N 1
ATOM 4642 C CA . ASP B 1 196 ? 0.784 -22.469 -10.586 1 75.44 196 ASP B CA 1
ATOM 4643 C C . ASP B 1 196 ? 0.039 -22.766 -11.883 1 75.44 196 ASP B C 1
ATOM 4645 O O . ASP B 1 196 ? -0.718 -21.922 -12.375 1 75.44 196 ASP B O 1
ATOM 4649 N N . ILE B 1 197 ? 0.387 -23.734 -12.531 1 73.31 197 ILE B N 1
ATOM 4650 C CA . ILE B 1 197 ? -0.315 -24.156 -13.742 1 73.31 197 ILE B CA 1
ATOM 4651 C C . ILE B 1 197 ? -1.731 -24.594 -13.391 1 73.31 197 ILE B C 1
ATOM 4653 O O . ILE B 1 197 ? -1.959 -25.766 -13.07 1 73.31 197 ILE B O 1
ATOM 4657 N N . ARG B 1 198 ? -2.238 -23.828 -12.484 1 57.41 198 ARG B N 1
ATOM 4658 C CA . ARG B 1 198 ? -3.609 -24.203 -12.156 1 57.41 198 ARG B CA 1
ATOM 4659 C C . ARG B 1 198 ? -4.461 -24.328 -13.414 1 57.41 198 ARG B C 1
ATOM 4661 O O . ARG B 1 198 ? -3.932 -24.453 -14.516 1 57.41 198 ARG B O 1
ATOM 4668 N N . SER B 1 199 ? -5.406 -23.078 -13.234 1 48.38 199 SER B N 1
ATOM 4669 C CA . SER B 1 199 ? -6.543 -22.891 -14.125 1 48.38 199 SER B CA 1
ATOM 4670 C C . SER B 1 199 ? -6.082 -22.562 -15.547 1 48.38 199 SER B C 1
ATOM 4672 O O . SER B 1 199 ? -6.863 -22.062 -16.359 1 48.38 199 SER B O 1
ATOM 4674 N N . VAL B 1 200 ? -4.91 -22.109 -15.609 1 45.38 200 VAL B N 1
ATOM 4675 C CA . VAL B 1 200 ? -4.711 -21.609 -16.969 1 45.38 200 VAL B CA 1
ATOM 4676 C C . VAL B 1 200 ? -5.504 -22.453 -17.953 1 45.38 200 VAL B C 1
ATOM 4678 O O . VAL B 1 200 ? -5.211 -23.641 -18.141 1 45.38 200 VAL B O 1
ATOM 4681 N N . GLN B 1 201 ? -6.727 -22.453 -17.844 1 47.03 201 GLN B N 1
ATOM 4682 C CA . GLN B 1 201 ? -7.516 -22.938 -18.984 1 47.03 201 GLN B CA 1
ATOM 4683 C C . GLN B 1 201 ? -6.723 -22.859 -20.281 1 47.03 201 GLN B C 1
ATOM 4685 O O . GLN B 1 201 ? -6.895 -21.922 -21.062 1 47.03 201 GLN B O 1
ATOM 4690 N N . LEU B 1 202 ? -5.469 -22.844 -20.141 1 47.69 202 LEU B N 1
ATOM 4691 C CA . LEU B 1 202 ? -4.547 -22.938 -21.266 1 47.69 202 LEU B CA 1
ATOM 4692 C C . LEU B 1 202 ? -5.062 -23.938 -22.297 1 47.69 202 LEU B C 1
ATOM 4694 O O . LEU B 1 202 ? -5.047 -23.656 -23.5 1 47.69 202 LEU B O 1
ATOM 4698 N N . CYS B 1 203 ? -5.293 -25.172 -21.625 1 49.16 203 CYS B N 1
ATOM 4699 C CA . CYS B 1 203 ? -5.477 -26.266 -22.562 1 49.16 203 CYS B CA 1
ATOM 4700 C C . CYS B 1 203 ? -6.77 -26.094 -23.344 1 49.16 203 CYS B C 1
ATOM 4702 O O . CYS B 1 203 ? -6.836 -26.469 -24.531 1 49.16 203 CYS B O 1
ATOM 4704 N N . GLU B 1 204 ? -7.73 -25.531 -22.594 1 52.09 204 GLU B N 1
ATOM 4705 C CA . GLU B 1 204 ? -8.945 -25.531 -23.391 1 52.09 204 GLU B CA 1
ATOM 4706 C C . GLU B 1 204 ? -8.805 -24.625 -24.609 1 52.09 204 GLU B C 1
ATOM 4708 O O . GLU B 1 204 ? -9.305 -24.938 -25.703 1 52.09 204 GLU B O 1
ATOM 4713 N N . GLY B 1 205 ? -8.078 -23.531 -24.297 1 56.59 205 GLY B N 1
ATOM 4714 C CA . GLY B 1 205 ? -7.879 -22.672 -25.453 1 56.59 205 GLY B CA 1
ATOM 4715 C C . GLY B 1 205 ? -7.031 -23.312 -26.531 1 56.59 205 GLY B C 1
ATOM 4716 O O . GLY B 1 205 ? -7.312 -23.156 -27.719 1 56.59 205 GLY B O 1
ATOM 4717 N N . PHE B 1 206 ? -6.184 -24.156 -25.969 1 60.75 206 PHE B N 1
ATOM 4718 C CA . PHE B 1 206 ? -5.305 -24.812 -26.922 1 60.75 206 PHE B CA 1
ATOM 4719 C C . PHE B 1 206 ? -6.055 -25.906 -27.688 1 60.75 206 PHE B C 1
ATOM 4721 O O . PHE B 1 206 ? -5.996 -25.953 -28.922 1 60.75 206 PHE B O 1
ATOM 4728 N N . THR B 1 207 ? -6.719 -26.641 -26.828 1 60.31 207 THR B N 1
ATOM 4729 C CA . THR B 1 207 ? -7.438 -27.75 -27.453 1 60.31 207 THR B CA 1
ATOM 4730 C C . THR B 1 207 ? -8.531 -27.219 -28.375 1 60.31 207 THR B C 1
ATOM 4732 O O . THR B 1 207 ? -8.758 -27.781 -29.453 1 60.31 207 THR B O 1
ATOM 4735 N N . ALA B 1 208 ? -9.055 -26.203 -27.828 1 61.16 208 ALA B N 1
ATOM 4736 C CA . ALA B 1 208 ? -10.102 -25.625 -28.672 1 61.16 208 ALA B CA 1
ATOM 4737 C C . ALA B 1 208 ? -9.523 -25.078 -29.969 1 61.16 208 ALA B C 1
ATOM 4739 O O . ALA B 1 208 ? -10.109 -25.266 -31.047 1 61.16 208 ALA B O 1
ATOM 4740 N N . SER B 1 209 ? -8.469 -24.516 -29.875 1 62.44 209 SER B N 1
ATOM 4741 C CA . SER B 1 209 ? -7.812 -23.984 -31.062 1 62.44 209 SER B CA 1
ATOM 4742 C C . SER B 1 209 ? -7.32 -25.109 -31.969 1 62.44 209 SER B C 1
ATOM 4744 O O . SER B 1 209 ? -7.402 -25 -33.188 1 62.44 209 SER B O 1
ATOM 4746 N N . LEU B 1 210 ? -6.844 -26.172 -31.344 1 63.06 210 LEU B N 1
ATOM 4747 C CA . LEU B 1 210 ? -6.363 -27.312 -32.094 1 63.06 210 LEU B CA 1
ATOM 4748 C C . LEU B 1 210 ? -7.516 -28.031 -32.781 1 63.06 210 LEU B C 1
ATOM 4750 O O . LEU B 1 210 ? -7.387 -28.484 -33.938 1 63.06 210 LEU B O 1
ATOM 4754 N N . ARG B 1 211 ? -8.586 -28.109 -32.062 1 61.91 211 ARG B N 1
ATOM 4755 C CA . ARG B 1 211 ? -9.75 -28.797 -32.594 1 61.91 211 ARG B CA 1
ATOM 4756 C C . ARG B 1 211 ? -10.258 -28.094 -33.844 1 61.91 211 ARG B C 1
ATOM 4758 O O . ARG B 1 211 ? -10.719 -28.766 -34.781 1 61.91 211 ARG B O 1
ATOM 4765 N N . LYS B 1 212 ? -10.25 -26.875 -33.719 1 60.78 212 LYS B N 1
ATOM 4766 C CA . LYS B 1 212 ? -10.688 -26.125 -34.906 1 60.78 212 LYS B CA 1
ATOM 4767 C C . LYS B 1 212 ? -9.883 -26.531 -36.125 1 60.78 212 LYS B C 1
ATOM 4769 O O . LYS B 1 212 ? -10.414 -26.547 -37.25 1 60.78 212 LYS B O 1
ATOM 4774 N N . TYR B 1 213 ? -8.672 -26.859 -35.938 1 57 213 TYR B N 1
ATOM 4775 C CA . TYR B 1 213 ? -7.809 -27.203 -37.031 1 57 213 TYR B CA 1
ATOM 4776 C C . TYR B 1 213 ? -7.805 -28.719 -37.281 1 57 213 TYR B C 1
ATOM 4778 O O . TYR B 1 213 ? -7.477 -29.172 -38.375 1 57 213 TYR B O 1
ATOM 4786 N N . LEU B 1 214 ? -8.047 -29.453 -36.312 1 55.44 214 LEU B N 1
ATOM 4787 C CA . LEU B 1 214 ? -8.016 -30.906 -36.375 1 55.44 214 LEU B CA 1
ATOM 4788 C C . LEU B 1 214 ? -9.258 -31.422 -37.094 1 55.44 214 LEU B C 1
ATOM 4790 O O . LEU B 1 214 ? -9.289 -32.594 -37.531 1 55.44 214 LEU B O 1
ATOM 4794 N N . LYS B 1 215 ? -10.383 -30.734 -36.906 1 52.38 215 LYS B N 1
ATOM 4795 C CA . LYS B 1 215 ? -11.57 -31.234 -37.594 1 52.38 215 LYS B CA 1
ATOM 4796 C C . LYS B 1 215 ? -11.289 -31.516 -39.062 1 52.38 215 LYS B C 1
ATOM 4798 O O . LYS B 1 215 ? -12.055 -32.219 -39.75 1 52.38 215 LYS B O 1
ATOM 4803 N N . PHE B 1 216 ? -10.227 -30.953 -39.594 1 47.31 216 PHE B N 1
ATOM 4804 C CA . PHE B 1 216 ? -10.141 -31.031 -41.031 1 47.31 216 PHE B CA 1
ATOM 4805 C C . PHE B 1 216 ? -9.406 -32.281 -41.469 1 47.31 216 PHE B C 1
ATOM 4807 O O . PHE B 1 216 ? -8.555 -32.812 -40.75 1 47.31 216 PHE B O 1
ATOM 4814 N N . ASP B 1 217 ? -9.961 -33.125 -42.281 1 51.59 217 ASP B N 1
ATOM 4815 C CA . ASP B 1 217 ? -9.43 -34.188 -43.125 1 51.59 217 ASP B CA 1
ATOM 4816 C C . ASP B 1 217 ? -7.98 -33.906 -43.5 1 51.59 217 ASP B C 1
ATOM 4818 O O . ASP B 1 217 ? -7.602 -34.062 -44.656 1 51.59 217 ASP B O 1
ATOM 4822 N N . PHE B 1 218 ? -7.293 -33.281 -42.75 1 55.66 218 PHE B N 1
ATOM 4823 C CA . PHE B 1 218 ? -5.969 -32.875 -43.188 1 55.66 218 PHE B CA 1
ATOM 4824 C C . PHE B 1 218 ? -4.961 -34 -43.031 1 55.66 218 PHE B C 1
ATOM 4826 O O . PHE B 1 218 ? -5.09 -34.844 -42.156 1 55.66 218 PHE B O 1
ATOM 4833 N N . ASP B 1 219 ? -4.207 -34.281 -44.031 1 64.94 219 ASP B N 1
ATOM 4834 C CA . ASP B 1 219 ? -3.002 -35.094 -43.938 1 64.94 219 ASP B CA 1
ATOM 4835 C C . ASP B 1 219 ? -2.076 -34.594 -42.844 1 64.94 219 ASP B C 1
ATOM 4837 O O . ASP B 1 219 ? -2.217 -33.469 -42.375 1 64.94 219 ASP B O 1
ATOM 4841 N N . VAL B 1 220 ? -1.377 -35.406 -42.156 1 67.56 220 VAL B N 1
ATOM 4842 C CA . VAL B 1 220 ? -0.456 -35.219 -41.031 1 67.56 220 VAL B CA 1
ATOM 4843 C C . VAL B 1 220 ? 0.384 -33.969 -41.312 1 67.56 220 VAL B C 1
ATOM 4845 O O . VAL B 1 220 ? 0.647 -33.188 -40.375 1 67.56 220 VAL B O 1
ATOM 4848 N N . LEU B 1 221 ? 0.642 -33.719 -42.531 1 68.88 221 LEU B N 1
ATOM 4849 C CA . LEU B 1 221 ? 1.49 -32.594 -42.875 1 68.88 221 LEU B CA 1
ATOM 4850 C C . LEU B 1 221 ? 0.734 -31.266 -42.719 1 68.88 221 LEU B C 1
ATOM 4852 O O . LEU B 1 221 ? 1.294 -30.281 -42.219 1 68.88 221 LEU B O 1
ATOM 4856 N N . SER B 1 222 ? -0.441 -31.344 -43.094 1 71.62 222 SER B N 1
ATOM 4857 C CA . SER B 1 222 ? -1.27 -30.156 -42.938 1 71.62 222 SER B CA 1
ATOM 4858 C C . SER B 1 222 ? -1.497 -29.812 -41.469 1 71.62 222 SER B C 1
ATOM 4860 O O . SER B 1 222 ? -1.533 -28.641 -41.094 1 71.62 222 SER B O 1
ATOM 4862 N N . PHE B 1 223 ? -1.519 -30.844 -40.781 1 73.44 223 PHE B N 1
ATOM 4863 C CA . PHE B 1 223 ? -1.7 -30.656 -39.344 1 73.44 223 PHE B CA 1
ATOM 4864 C C . PHE B 1 223 ? -0.502 -29.938 -38.719 1 73.44 223 PHE B C 1
ATOM 4866 O O . PHE B 1 223 ? -0.667 -28.969 -38 1 73.44 223 PHE B O 1
ATOM 4873 N N . PHE B 1 224 ? 0.636 -30.359 -39.094 1 72.5 224 PHE B N 1
ATOM 4874 C CA . PHE B 1 224 ? 1.831 -29.766 -38.469 1 72.5 224 PHE B CA 1
ATOM 4875 C C . PHE B 1 224 ? 2.027 -28.344 -38.969 1 72.5 224 PHE B C 1
ATOM 4877 O O . PHE B 1 224 ? 2.531 -27.5 -38.219 1 72.5 224 PHE B O 1
ATOM 4884 N N . LYS B 1 225 ? 1.506 -28.141 -40.062 1 73.69 225 LYS B N 1
ATOM 4885 C CA . LYS B 1 225 ? 1.553 -26.766 -40.562 1 73.69 225 LYS B CA 1
ATOM 4886 C C . LYS B 1 225 ? 0.659 -25.844 -39.75 1 73.69 225 LYS B C 1
ATOM 4888 O O . LYS B 1 225 ? 1.055 -24.734 -39.406 1 73.69 225 LYS B O 1
ATOM 4893 N N . HIS B 1 226 ? -0.411 -26.359 -39.438 1 74.56 226 HIS B N 1
ATOM 4894 C CA . HIS B 1 226 ? -1.344 -25.578 -38.625 1 74.56 226 HIS B CA 1
ATOM 4895 C C . HIS B 1 226 ? -0.843 -25.438 -37.188 1 74.56 226 HIS B C 1
ATOM 4897 O O . HIS B 1 226 ? -0.999 -24.375 -36.594 1 74.56 226 HIS B O 1
ATOM 4903 N N . LEU B 1 227 ? -0.341 -26.578 -36.75 1 75.06 227 LEU B N 1
ATOM 4904 C CA . LEU B 1 227 ? 0.266 -26.516 -35.406 1 75.06 227 LEU B CA 1
ATOM 4905 C C . LEU B 1 227 ? 1.373 -25.469 -35.375 1 75.06 227 LEU B C 1
ATOM 4907 O O . LEU B 1 227 ? 1.489 -24.719 -34.406 1 75.06 227 LEU B O 1
ATOM 4911 N N . GLY B 1 228 ? 2.076 -25.438 -36.375 1 76.44 228 GLY B N 1
ATOM 4912 C CA . GLY B 1 228 ? 3.123 -24.438 -36.5 1 76.44 228 GLY B CA 1
ATOM 4913 C C . GLY B 1 228 ? 2.598 -23.016 -36.406 1 76.44 228 GLY B C 1
ATOM 4914 O O . GLY B 1 228 ? 3.209 -22.156 -35.781 1 76.44 228 GLY B O 1
ATOM 4915 N N . LYS B 1 229 ? 1.484 -22.828 -36.969 1 77.38 229 LYS B N 1
ATOM 4916 C CA . LYS B 1 229 ? 0.871 -21.5 -36.938 1 77.38 229 LYS B CA 1
ATOM 4917 C C . LYS B 1 229 ? 0.426 -21.141 -35.5 1 77.38 229 LYS B C 1
ATOM 4919 O O . LYS B 1 229 ? 0.614 -20 -35.062 1 77.38 229 LYS B O 1
ATOM 4924 N N . ILE B 1 230 ? -0.136 -22.094 -34.875 1 76.19 230 ILE B N 1
ATOM 4925 C CA . ILE B 1 230 ? -0.595 -21.875 -33.5 1 76.19 230 ILE B CA 1
ATOM 4926 C C . ILE B 1 230 ? 0.596 -21.562 -32.594 1 76.19 230 ILE B C 1
ATOM 4928 O O . ILE B 1 230 ? 0.53 -20.641 -31.766 1 76.19 230 ILE B O 1
ATOM 4932 N N . LEU B 1 231 ? 1.603 -22.281 -32.844 1 81.75 231 LEU B N 1
ATOM 4933 C CA . LEU B 1 231 ? 2.807 -22.078 -32.062 1 81.75 231 LEU B CA 1
ATOM 4934 C C . LEU B 1 231 ? 3.4 -20.703 -32.312 1 81.75 231 LEU B C 1
ATOM 4936 O O . LEU B 1 231 ? 3.879 -20.047 -31.391 1 81.75 231 LEU B O 1
ATOM 4940 N N . ASN B 1 232 ? 3.34 -20.328 -33.531 1 82.19 232 ASN B N 1
ATOM 4941 C CA . ASN B 1 232 ? 3.83 -19 -33.875 1 82.19 232 ASN B CA 1
ATOM 4942 C C . ASN B 1 232 ? 3 -17.906 -33.188 1 82.19 232 ASN B C 1
ATOM 4944 O O . ASN B 1 232 ? 3.537 -16.891 -32.781 1 82.19 232 ASN B O 1
ATOM 4948 N N . ASP B 1 233 ? 1.79 -18.172 -33.094 1 79.75 233 ASP B N 1
ATOM 4949 C CA . ASP B 1 233 ? 0.917 -17.219 -32.406 1 79.75 233 ASP B CA 1
ATOM 4950 C C . ASP B 1 233 ? 1.283 -17.094 -30.938 1 79.75 233 ASP B C 1
ATOM 4952 O O . ASP B 1 233 ? 1.281 -16 -30.375 1 79.75 233 ASP B O 1
ATOM 4956 N N . TRP B 1 234 ? 1.604 -18.172 -30.391 1 81 234 TRP B N 1
ATOM 4957 C CA . TRP B 1 234 ? 1.977 -18.172 -28.984 1 81 234 TRP B CA 1
ATOM 4958 C C . TRP B 1 234 ? 3.312 -17.453 -28.781 1 81 234 TRP B C 1
ATOM 4960 O O . TRP B 1 234 ? 3.486 -16.719 -27.812 1 81 234 TRP B O 1
ATOM 4970 N N . HIS B 1 235 ? 4.168 -17.703 -29.672 1 86.31 235 HIS B N 1
ATOM 4971 C CA . HIS B 1 235 ? 5.457 -17.016 -29.594 1 86.31 235 HIS B CA 1
ATOM 4972 C C . HIS B 1 235 ? 5.305 -15.516 -29.781 1 86.31 235 HIS B C 1
ATOM 4974 O O . HIS B 1 235 ? 6.027 -14.734 -29.172 1 86.31 235 HIS B O 1
ATOM 4980 N N . TYR B 1 236 ? 4.355 -15.25 -30.562 1 87.25 236 TYR B N 1
ATOM 4981 C CA . TYR B 1 236 ? 4.094 -13.836 -30.781 1 87.25 236 TYR B CA 1
ATOM 4982 C C . TYR B 1 236 ? 3.531 -13.18 -29.531 1 87.25 236 TYR B C 1
ATOM 4984 O O . TYR B 1 236 ? 3.869 -12.031 -29.219 1 87.25 236 TYR B O 1
ATOM 4992 N N . LYS B 1 237 ? 2.732 -13.891 -28.859 1 87.75 237 LYS B N 1
ATOM 4993 C CA . LYS B 1 237 ? 2.174 -13.367 -27.625 1 87.75 237 LYS B CA 1
ATOM 4994 C C . LYS B 1 237 ? 3.271 -13.109 -26.594 1 87.75 237 LYS B C 1
ATOM 4996 O O . LYS B 1 237 ? 3.213 -12.125 -25.859 1 87.75 237 LYS B O 1
ATOM 5001 N N . GLU B 1 238 ? 4.199 -13.961 -26.531 1 91.62 238 GLU B N 1
ATOM 5002 C CA . GLU B 1 238 ? 5.324 -13.742 -25.625 1 91.62 238 GLU B CA 1
ATOM 5003 C C . GLU B 1 238 ? 6.121 -12.508 -26.016 1 91.62 238 GLU B C 1
ATOM 5005 O O . GLU B 1 238 ? 6.535 -11.727 -25.156 1 91.62 238 GLU B O 1
ATOM 5010 N N . LEU B 1 239 ? 6.305 -12.367 -27.297 1 91.56 239 LEU B N 1
ATOM 5011 C CA . LEU B 1 239 ? 7.027 -11.203 -27.797 1 91.56 239 LEU B CA 1
ATOM 5012 C C . LEU B 1 239 ? 6.285 -9.914 -27.453 1 91.56 239 LEU B C 1
ATOM 5014 O O . LEU B 1 239 ? 6.906 -8.922 -27.078 1 91.56 239 LEU B O 1
ATOM 5018 N N . GLU B 1 240 ? 5.035 -10.016 -27.594 1 92.06 240 GLU B N 1
ATOM 5019 C CA . GLU B 1 240 ? 4.211 -8.867 -27.234 1 92.06 240 GLU B CA 1
ATOM 5020 C C . GLU B 1 240 ? 4.332 -8.547 -25.75 1 92.06 240 GLU B C 1
ATOM 5022 O O . GLU B 1 240 ? 4.469 -7.383 -25.375 1 92.06 240 GLU B O 1
ATOM 5027 N N . ALA B 1 241 ? 4.277 -9.516 -24.969 1 93 241 ALA B N 1
ATOM 5028 C CA . ALA B 1 241 ? 4.395 -9.328 -23.531 1 93 241 ALA B CA 1
ATOM 5029 C C . ALA B 1 241 ? 5.766 -8.773 -23.156 1 93 241 ALA B C 1
ATOM 5031 O O . ALA B 1 241 ? 5.879 -7.926 -22.266 1 93 241 ALA B O 1
ATOM 5032 N N . ASN B 1 242 ? 6.77 -9.219 -23.859 1 92.56 242 ASN B N 1
ATOM 5033 C CA . ASN B 1 242 ? 8.117 -8.703 -23.656 1 92.56 242 ASN B CA 1
ATOM 5034 C C . ASN B 1 242 ? 8.211 -7.223 -24.016 1 92.56 242 ASN B C 1
ATOM 5036 O O . ASN B 1 242 ? 8.867 -6.445 -23.328 1 92.56 242 ASN B O 1
ATOM 5040 N N . TYR B 1 243 ? 7.578 -6.965 -25.047 1 91.62 243 TYR B N 1
ATOM 5041 C CA . TYR B 1 243 ? 7.566 -5.574 -25.5 1 91.62 243 TYR B CA 1
ATOM 5042 C C . TYR B 1 243 ? 6.867 -4.684 -24.484 1 91.62 243 TYR B C 1
ATOM 5044 O O . TYR B 1 243 ? 7.395 -3.637 -24.094 1 91.62 243 TYR B O 1
ATOM 5052 N N . ASP B 1 244 ? 5.793 -5.109 -24.094 1 91.5 244 ASP B N 1
ATOM 5053 C CA . ASP B 1 244 ? 5.039 -4.359 -23.094 1 91.5 244 ASP B CA 1
ATOM 5054 C C . ASP B 1 244 ? 5.844 -4.188 -21.812 1 91.5 244 ASP B C 1
ATOM 5056 O O . ASP B 1 244 ? 5.859 -3.107 -21.219 1 91.5 244 ASP B O 1
ATOM 5060 N N . MET B 1 245 ? 6.461 -5.191 -21.406 1 92.12 245 MET B N 1
ATOM 5061 C CA . MET B 1 245 ? 7.281 -5.18 -20.203 1 92.12 245 MET B CA 1
ATOM 5062 C C . MET B 1 245 ? 8.414 -4.164 -20.328 1 92.12 245 MET B C 1
ATOM 5064 O O . MET B 1 245 ? 8.773 -3.512 -19.344 1 92.12 245 MET B O 1
ATOM 5068 N N . SER B 1 246 ? 8.898 -3.955 -21.484 1 90.56 246 SER B N 1
ATOM 5069 C CA . SER B 1 246 ? 10.008 -3.035 -21.703 1 90.56 246 SER B CA 1
ATOM 5070 C C . SER B 1 246 ? 9.523 -1.591 -21.781 1 90.56 246 SER B C 1
ATOM 5072 O O . SER B 1 246 ? 10.289 -0.661 -21.5 1 90.56 246 SER B O 1
ATOM 5074 N N . GLN B 1 247 ? 8.227 -1.405 -22.078 1 89.31 247 GLN B N 1
ATOM 5075 C CA . GLN B 1 247 ? 7.723 -0.059 -22.328 1 89.31 247 GLN B CA 1
ATOM 5076 C C . GLN B 1 247 ? 6.961 0.473 -21.109 1 89.31 247 GLN B C 1
ATOM 5078 O O . GLN B 1 247 ? 6.922 1.684 -20.875 1 89.31 247 GLN B O 1
ATOM 5083 N N . LEU B 1 248 ? 6.359 -0.403 -20.469 1 88.19 248 LEU B N 1
ATOM 5084 C CA . LEU B 1 248 ? 5.441 0.02 -19.422 1 88.19 248 LEU B CA 1
ATOM 5085 C C . LEU B 1 248 ? 5.898 -0.489 -18.062 1 88.19 248 LEU B C 1
ATOM 5087 O O . LEU B 1 248 ? 6.203 -1.674 -17.906 1 88.19 248 LEU B O 1
ATOM 5091 N N . LEU B 1 249 ? 5.957 0.484 -17.141 1 87.56 249 LEU B N 1
ATOM 5092 C CA . LEU B 1 249 ? 6.246 0.067 -15.766 1 87.56 249 LEU B CA 1
ATOM 5093 C C . LEU B 1 249 ? 4.965 -0.323 -15.031 1 87.56 249 LEU B C 1
ATOM 5095 O O . LEU B 1 249 ? 3.938 0.34 -15.18 1 87.56 249 LEU B O 1
ATOM 5099 N N . ALA B 1 250 ? 5.047 -1.518 -14.43 1 89.75 250 ALA B N 1
ATOM 5100 C CA . ALA B 1 250 ? 3.902 -1.943 -13.625 1 89.75 250 ALA B CA 1
ATOM 5101 C C . ALA B 1 250 ? 3.574 -0.91 -12.555 1 89.75 250 ALA B C 1
ATOM 5103 O O . ALA B 1 250 ? 4.473 -0.258 -12.016 1 89.75 250 ALA B O 1
ATOM 5104 N N . ILE B 1 251 ? 2.348 -0.751 -12.219 1 90.38 251 ILE B N 1
ATOM 5105 C CA . ILE B 1 251 ? 1.872 0.234 -11.25 1 90.38 251 ILE B CA 1
ATOM 5106 C C . ILE B 1 251 ? 2.141 -0.263 -9.828 1 90.38 251 ILE B C 1
ATOM 5108 O O . ILE B 1 251 ? 1.796 -1.396 -9.484 1 90.38 251 ILE B O 1
ATOM 5112 N N . LEU B 1 252 ? 2.734 0.603 -9.109 1 94.12 252 LEU B N 1
ATOM 5113 C CA . LEU B 1 252 ? 3.021 0.297 -7.707 1 94.12 252 LEU B CA 1
ATOM 5114 C C . LEU B 1 252 ? 1.854 0.696 -6.812 1 94.12 252 LEU B C 1
ATOM 5116 O O . LEU B 1 252 ? 1.237 1.744 -7.02 1 94.12 252 LEU B O 1
ATOM 5120 N N . MET B 1 253 ? 1.578 -0.166 -5.922 1 92.44 253 MET B N 1
ATOM 5121 C CA . MET B 1 253 ? 0.558 0.208 -4.945 1 92.44 253 MET B CA 1
ATOM 5122 C C . MET B 1 253 ? 1.006 1.41 -4.121 1 92.44 253 MET B C 1
ATOM 5124 O O . MET B 1 253 ? 0.175 2.145 -3.586 1 92.44 253 MET B O 1
ATOM 5128 N N . GLY B 1 254 ? 2.234 1.618 -3.945 1 91.56 254 GLY B N 1
ATOM 5129 C CA . GLY B 1 254 ? 2.867 2.701 -3.211 1 91.56 254 GLY B CA 1
ATOM 5130 C C . GLY B 1 254 ? 4.375 2.719 -3.355 1 91.56 254 GLY B C 1
ATOM 5131 O O . GLY B 1 254 ? 4.961 1.805 -3.939 1 91.56 254 GLY B O 1
ATOM 5132 N N . ASP B 1 255 ? 4.922 3.75 -2.775 1 93.31 255 ASP B N 1
ATOM 5133 C CA . ASP B 1 255 ? 6.371 3.896 -2.834 1 93.31 255 ASP B CA 1
ATOM 5134 C C . ASP B 1 255 ? 7.055 3.012 -1.795 1 93.31 255 ASP B C 1
ATOM 5136 O O . ASP B 1 255 ? 7.547 3.506 -0.777 1 93.31 255 ASP B O 1
ATOM 5140 N N . VAL B 1 256 ? 7.051 1.743 -2.07 1 96.12 256 VAL B N 1
ATOM 5141 C CA . VAL B 1 256 ? 7.602 0.725 -1.182 1 96.12 256 VAL B CA 1
ATOM 5142 C C . VAL B 1 256 ? 8.867 0.134 -1.794 1 96.12 256 VAL B C 1
ATOM 5144 O O . VAL B 1 256 ? 8.859 -0.302 -2.947 1 96.12 256 VAL B O 1
ATOM 5147 N N . ILE B 1 257 ? 9.891 0.084 -1.038 1 96.81 257 ILE B N 1
ATOM 5148 C CA . ILE B 1 257 ? 11.211 -0.32 -1.514 1 96.81 257 ILE B CA 1
ATOM 5149 C C . ILE B 1 257 ? 11.156 -1.753 -2.037 1 96.81 257 ILE B C 1
ATOM 5151 O O . ILE B 1 257 ? 11.656 -2.043 -3.125 1 96.81 257 ILE B O 1
ATOM 5155 N N . LEU B 1 258 ? 10.578 -2.66 -1.342 1 97.38 258 LEU B N 1
ATOM 5156 C CA . LEU B 1 258 ? 10.484 -4.059 -1.741 1 97.38 258 LEU B CA 1
ATOM 5157 C C . LEU B 1 258 ? 9.742 -4.199 -3.066 1 97.38 258 LEU B C 1
ATOM 5159 O O . LEU B 1 258 ? 10.156 -4.957 -3.941 1 97.38 258 LEU B O 1
ATOM 5163 N N . LEU B 1 259 ? 8.672 -3.484 -3.209 1 97.56 259 LEU B N 1
ATOM 5164 C CA . LEU B 1 259 ? 7.855 -3.568 -4.414 1 97.56 259 LEU B CA 1
ATOM 5165 C C . LEU B 1 259 ? 8.594 -2.979 -5.613 1 97.56 259 LEU B C 1
ATOM 5167 O O . LEU B 1 259 ? 8.469 -3.479 -6.73 1 97.56 259 LEU B O 1
ATOM 5171 N N . LYS B 1 260 ? 9.312 -1.932 -5.355 1 96.44 260 LYS B N 1
ATOM 5172 C CA . LYS B 1 260 ? 10.109 -1.359 -6.434 1 96.44 260 LYS B CA 1
ATOM 5173 C C . LYS B 1 260 ? 11.156 -2.357 -6.934 1 96.44 260 LYS B C 1
ATOM 5175 O O . LYS B 1 260 ? 11.32 -2.535 -8.141 1 96.44 260 LYS B O 1
ATOM 5180 N N . GLN B 1 261 ? 11.812 -2.971 -6.031 1 97.5 261 GLN B N 1
ATOM 5181 C CA . GLN B 1 261 ? 12.773 -4.012 -6.391 1 97.5 261 GLN B CA 1
ATOM 5182 C C . GLN B 1 261 ? 12.102 -5.133 -7.172 1 97.5 261 GLN B C 1
ATOM 5184 O O . GLN B 1 261 ? 12.602 -5.559 -8.211 1 97.5 261 GLN B O 1
ATOM 5189 N N . ALA B 1 262 ? 11.008 -5.637 -6.668 1 97.69 262 ALA B N 1
ATOM 5190 C CA . ALA B 1 262 ? 10.281 -6.75 -7.289 1 97.69 262 ALA B CA 1
ATOM 5191 C C . ALA B 1 262 ? 9.836 -6.391 -8.703 1 97.69 262 ALA B C 1
ATOM 5193 O O . ALA B 1 262 ? 9.914 -7.223 -9.609 1 97.69 262 ALA B O 1
ATOM 5194 N N . ARG B 1 263 ? 9.367 -5.141 -8.82 1 96.38 263 ARG B N 1
ATOM 5195 C CA . ARG B 1 263 ? 8.922 -4.672 -10.125 1 96.38 263 ARG B CA 1
ATOM 5196 C C . ARG B 1 263 ? 10.062 -4.723 -11.141 1 96.38 263 ARG B C 1
ATOM 5198 O O . ARG B 1 263 ? 9.852 -5.062 -12.305 1 96.38 263 ARG B O 1
ATOM 5205 N N . ASP B 1 264 ? 11.258 -4.426 -10.695 1 95.56 264 ASP B N 1
ATOM 5206 C CA . ASP B 1 264 ? 12.422 -4.375 -11.578 1 95.56 264 ASP B CA 1
ATOM 5207 C C . ASP B 1 264 ? 12.914 -5.781 -11.914 1 95.56 264 ASP B C 1
ATOM 5209 O O . ASP B 1 264 ? 13.57 -5.984 -12.938 1 95.56 264 ASP B O 1
ATOM 5213 N N . ILE B 1 265 ? 12.586 -6.738 -11.133 1 97 265 ILE B N 1
ATOM 5214 C CA . ILE B 1 265 ? 13.133 -8.086 -11.281 1 97 265 ILE B CA 1
ATOM 5215 C C . ILE B 1 265 ? 12.125 -8.969 -12.008 1 97 265 ILE B C 1
ATOM 5217 O O . ILE B 1 265 ? 12.477 -9.664 -12.969 1 97 265 ILE B O 1
ATOM 5221 N N . TYR B 1 266 ? 10.859 -8.953 -11.641 1 97.38 266 TYR B N 1
ATOM 5222 C CA . TYR B 1 266 ? 9.844 -9.898 -12.094 1 97.38 266 TYR B CA 1
ATOM 5223 C C . TYR B 1 266 ? 9.172 -9.398 -13.367 1 97.38 266 TYR B C 1
ATOM 5225 O O . TYR B 1 266 ? 9.234 -8.211 -13.688 1 97.38 266 TYR B O 1
ATOM 5233 N N . THR B 1 267 ? 8.57 -10.297 -14.094 1 96.56 267 THR B N 1
ATOM 5234 C CA . THR B 1 267 ? 7.633 -9.93 -15.141 1 96.56 267 THR B CA 1
ATOM 5235 C C . THR B 1 267 ? 6.371 -9.312 -14.547 1 96.56 267 THR B C 1
ATOM 5237 O O . THR B 1 267 ? 6.07 -9.508 -13.367 1 96.56 267 THR B O 1
ATOM 5240 N N . PRO B 1 268 ? 5.652 -8.586 -15.305 1 95.12 268 PRO B N 1
ATOM 5241 C CA . PRO B 1 268 ? 4.484 -7.875 -14.773 1 95.12 268 PRO B CA 1
ATOM 5242 C C . PRO B 1 268 ? 3.475 -8.812 -14.117 1 95.12 268 PRO B C 1
ATOM 5244 O O . PRO B 1 268 ? 2.93 -8.492 -13.055 1 95.12 268 PRO B O 1
ATOM 5247 N N . LYS B 1 269 ? 3.264 -9.961 -14.672 1 93.31 269 LYS B N 1
ATOM 5248 C CA . LYS B 1 269 ? 2.279 -10.891 -14.125 1 93.31 269 LYS B CA 1
ATOM 5249 C C . LYS B 1 269 ? 2.719 -11.422 -12.766 1 93.31 269 LYS B C 1
ATOM 5251 O O . LYS B 1 269 ? 1.912 -11.508 -11.836 1 93.31 269 LYS B O 1
ATOM 5256 N N . ILE B 1 270 ? 3.941 -11.75 -12.68 1 95.69 270 ILE B N 1
ATOM 5257 C CA . ILE B 1 270 ? 4.469 -12.289 -11.43 1 95.69 270 ILE B CA 1
ATOM 5258 C C . ILE B 1 270 ? 4.539 -11.18 -10.383 1 95.69 270 ILE B C 1
ATOM 5260 O O . ILE B 1 270 ? 4.258 -11.414 -9.203 1 95.69 270 ILE B O 1
ATOM 5264 N N . PHE B 1 271 ? 4.934 -10.016 -10.82 1 97.5 271 PHE B N 1
ATOM 5265 C CA . PHE B 1 271 ? 4.953 -8.875 -9.914 1 97.5 271 PHE B CA 1
ATOM 5266 C C . PHE B 1 271 ? 3.568 -8.617 -9.336 1 97.5 271 PHE B C 1
ATOM 5268 O O . PHE B 1 271 ? 3.428 -8.352 -8.141 1 97.5 271 PHE B O 1
ATOM 5275 N N . GLU B 1 272 ? 2.561 -8.672 -10.172 1 96 272 GLU B N 1
ATOM 5276 C CA . GLU B 1 272 ? 1.189 -8.469 -9.719 1 96 272 GLU B CA 1
ATOM 5277 C C . GLU B 1 272 ? 0.817 -9.469 -8.625 1 96 272 GLU B C 1
ATOM 5279 O O . GLU B 1 272 ? 0.171 -9.109 -7.641 1 96 272 GLU B O 1
ATOM 5284 N N . LEU B 1 273 ? 1.236 -10.648 -8.805 1 94.75 273 LEU B N 1
ATOM 5285 C CA . LEU B 1 273 ? 0.963 -11.68 -7.812 1 94.75 273 LEU B CA 1
ATOM 5286 C C . LEU B 1 273 ? 1.659 -11.367 -6.492 1 94.75 273 LEU B C 1
ATOM 5288 O O . LEU B 1 273 ? 1.054 -11.484 -5.422 1 94.75 273 LEU B O 1
ATOM 5292 N N . LEU B 1 274 ? 2.904 -10.992 -6.582 1 97.69 274 LEU B N 1
ATOM 5293 C CA . LEU B 1 274 ? 3.65 -10.664 -5.371 1 97.69 274 LEU B CA 1
ATOM 5294 C C . LEU B 1 274 ? 3.049 -9.445 -4.676 1 97.69 274 LEU B C 1
ATOM 5296 O O . LEU B 1 274 ? 2.953 -9.414 -3.445 1 97.69 274 LEU B O 1
ATOM 5300 N N . GLN B 1 275 ? 2.699 -8.445 -5.488 1 97.75 275 GLN B N 1
ATOM 5301 C CA . GLN B 1 275 ? 2.121 -7.234 -4.914 1 97.75 275 GLN B CA 1
ATOM 5302 C C . GLN B 1 275 ? 0.827 -7.539 -4.168 1 97.75 275 GLN B C 1
ATOM 5304 O O . GLN B 1 275 ? 0.557 -6.953 -3.117 1 97.75 275 GLN B O 1
ATOM 5309 N N . GLN B 1 276 ? 0.058 -8.43 -4.68 1 96.06 276 GLN B N 1
ATOM 5310 C CA . GLN B 1 276 ? -1.161 -8.836 -3.992 1 96.06 276 GLN B CA 1
ATOM 5311 C C . GLN B 1 276 ? -0.843 -9.5 -2.656 1 96.06 276 GLN B C 1
ATOM 5313 O O . GLN B 1 276 ? -1.512 -9.242 -1.653 1 96.06 276 GLN B O 1
ATOM 5318 N N . GLU B 1 277 ? 0.145 -10.352 -2.678 1 97 277 GLU B N 1
ATOM 5319 C CA . GLU B 1 277 ? 0.576 -10.977 -1.434 1 97 277 GLU B CA 1
ATOM 5320 C C . GLU B 1 277 ? 1.082 -9.945 -0.435 1 97 277 GLU B C 1
ATOM 5322 O O . GLU B 1 277 ? 0.813 -10.047 0.764 1 97 277 GLU B O 1
ATOM 5327 N N . TYR B 1 278 ? 1.827 -9 -0.927 1 98.12 278 TYR B N 1
ATOM 5328 C CA . TYR B 1 278 ? 2.342 -7.941 -0.068 1 98.12 278 TYR B CA 1
ATOM 5329 C C . TYR B 1 278 ? 1.204 -7.156 0.571 1 98.12 278 TYR B C 1
ATOM 5331 O O . TYR B 1 278 ? 1.235 -6.871 1.771 1 98.12 278 TYR B O 1
ATOM 5339 N N . GLU B 1 279 ? 0.28 -6.785 -0.25 1 97.06 279 GLU B N 1
ATOM 5340 C CA . GLU B 1 279 ? -0.897 -6.066 0.229 1 97.06 279 GLU B CA 1
ATOM 5341 C C . GLU B 1 279 ? -1.591 -6.832 1.353 1 97.06 279 GLU B C 1
ATOM 5343 O O . GLU B 1 279 ? -1.932 -6.254 2.387 1 97.06 279 GLU B O 1
ATOM 5348 N N . THR B 1 280 ? -1.742 -8.117 1.185 1 96.44 280 THR B N 1
ATOM 5349 C CA . THR B 1 280 ? -2.385 -8.961 2.188 1 96.44 280 THR B CA 1
ATOM 5350 C C . THR B 1 280 ? -1.534 -9.039 3.451 1 96.44 280 THR B C 1
ATOM 5352 O O . THR B 1 280 ? -2.068 -9.102 4.562 1 96.44 280 THR B O 1
ATOM 5355 N N . SER B 1 281 ? -0.232 -9.023 3.301 1 98.12 281 SER B N 1
ATOM 5356 C CA . SER B 1 281 ? 0.679 -9.141 4.434 1 98.12 281 SER B CA 1
ATOM 5357 C C . SER B 1 281 ? 0.511 -7.973 5.402 1 98.12 281 SER B C 1
ATOM 5359 O O . SER B 1 281 ? 0.798 -8.102 6.594 1 98.12 281 SER B O 1
ATOM 5361 N N . LEU B 1 282 ? 0.062 -6.844 4.891 1 97.44 282 LEU B N 1
ATOM 5362 C CA . LEU B 1 282 ? -0.1 -5.645 5.711 1 97.44 282 LEU B CA 1
ATOM 5363 C C . LEU B 1 282 ? -1.227 -5.828 6.723 1 97.44 282 LEU B C 1
ATOM 5365 O O . LEU B 1 282 ? -1.315 -5.078 7.699 1 97.44 282 LEU B O 1
ATOM 5369 N N . ASN B 1 283 ? -2.098 -6.824 6.523 1 97.56 283 ASN B N 1
ATOM 5370 C CA . ASN B 1 283 ? -3.221 -7.098 7.414 1 97.56 283 ASN B CA 1
ATOM 5371 C C . ASN B 1 283 ? -2.936 -8.289 8.32 1 97.56 283 ASN B C 1
ATOM 5373 O O . ASN B 1 283 ? -3.838 -8.789 9 1 97.56 283 ASN B O 1
ATOM 537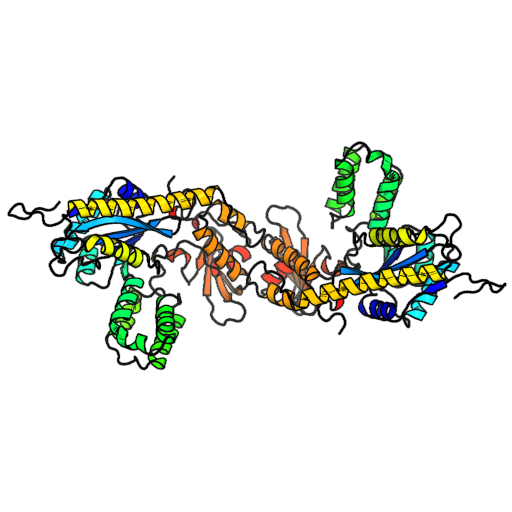7 N N . ILE B 1 284 ? -1.729 -8.766 8.312 1 97.81 284 ILE B N 1
ATOM 5378 C CA . ILE B 1 284 ? -1.364 -9.945 9.086 1 97.81 284 ILE B CA 1
ATOM 5379 C C . ILE B 1 284 ? -0.827 -9.523 10.453 1 97.81 284 ILE B C 1
ATOM 5381 O O . ILE B 1 284 ? -0.122 -8.516 10.562 1 97.81 284 ILE B O 1
ATOM 5385 N N . VAL B 1 285 ? -1.163 -10.297 11.469 1 97.31 285 VAL B N 1
ATOM 5386 C CA . VAL B 1 285 ? -0.683 -10.078 12.828 1 97.31 285 VAL B CA 1
ATOM 5387 C C . VAL B 1 285 ? 0.192 -11.25 13.266 1 97.31 285 VAL B C 1
ATOM 5389 O O . VAL B 1 285 ? -0.014 -12.383 12.82 1 97.31 285 VAL B O 1
ATOM 5392 N N . ILE B 1 286 ? 1.199 -10.938 14.039 1 96.88 286 ILE B N 1
ATOM 5393 C CA . ILE B 1 286 ? 2.059 -11.953 14.641 1 96.88 286 ILE B CA 1
ATOM 5394 C C . ILE B 1 286 ? 1.57 -12.266 16.047 1 96.88 286 ILE B C 1
ATOM 5396 O O . ILE B 1 286 ? 1.696 -11.438 16.953 1 96.88 286 ILE B O 1
ATOM 5400 N N . ASN B 1 287 ? 1.093 -13.438 16.25 1 95.19 287 ASN B N 1
ATOM 5401 C CA . ASN B 1 287 ? 0.462 -13.828 17.5 1 95.19 287 ASN B CA 1
ATOM 5402 C C . ASN B 1 287 ? 1.487 -14.336 18.516 1 95.19 287 ASN B C 1
ATOM 5404 O O . ASN B 1 287 ? 1.338 -14.125 19.719 1 95.19 287 ASN B O 1
ATOM 5408 N N . ARG B 1 288 ? 2.445 -15.156 18.062 1 94.06 288 ARG B N 1
ATOM 5409 C CA . ARG B 1 288 ? 3.451 -15.773 18.922 1 94.06 288 ARG B CA 1
ATOM 5410 C C . ARG B 1 288 ? 4.789 -15.898 18.203 1 94.06 288 ARG B C 1
ATOM 5412 O O . ARG B 1 288 ? 4.824 -16.047 16.984 1 94.06 288 ARG B O 1
ATOM 5419 N N . CYS B 1 289 ? 5.777 -15.648 18.922 1 94.56 289 CYS B N 1
ATOM 5420 C CA . CYS B 1 289 ? 7.133 -15.852 18.422 1 94.56 289 CYS B CA 1
ATOM 5421 C C . CYS B 1 289 ? 7.953 -16.703 19.375 1 94.56 289 CYS B C 1
ATOM 5423 O O . CYS B 1 289 ? 8.047 -16.391 20.562 1 94.56 289 CYS B O 1
ATOM 5425 N N . THR B 1 290 ? 8.398 -17.812 18.875 1 95.25 290 THR B N 1
ATOM 5426 C CA . THR B 1 290 ? 9.281 -18.688 19.641 1 95.25 290 THR B CA 1
ATOM 5427 C C . THR B 1 290 ? 10.688 -18.672 19.062 1 95.25 290 THR B C 1
ATOM 5429 O O . THR B 1 290 ? 10.867 -18.766 17.844 1 95.25 290 THR B O 1
ATOM 5432 N N . GLU B 1 291 ? 11.664 -18.5 19.984 1 93.5 291 GLU B N 1
ATOM 5433 C CA . GLU B 1 291 ? 13.062 -18.422 19.547 1 93.5 291 GLU B CA 1
ATOM 5434 C C . GLU B 1 291 ? 13.859 -19.625 20.031 1 93.5 291 GLU B C 1
ATOM 5436 O O . GLU B 1 291 ? 13.758 -20.016 21.203 1 93.5 291 GLU B O 1
ATOM 5441 N N . ASN B 1 292 ? 14.422 -20.234 19.141 1 93.19 292 ASN B N 1
ATOM 5442 C CA . ASN B 1 292 ? 15.367 -21.312 19.422 1 93.19 292 ASN B CA 1
ATOM 5443 C C . ASN B 1 292 ? 16.703 -21.094 18.703 1 93.19 292 ASN B C 1
ATOM 5445 O O . ASN B 1 292 ? 16.938 -21.625 17.625 1 93.19 292 ASN B O 1
ATOM 5449 N N . GLY B 1 293 ? 17.625 -20.375 19.328 1 91.69 293 GLY B N 1
ATOM 5450 C CA . GLY B 1 293 ? 18.875 -20.016 18.688 1 91.69 293 GLY B CA 1
ATOM 5451 C C . GLY B 1 293 ? 18.688 -19.078 17.5 1 91.69 293 GLY B C 1
ATOM 5452 O O . GLY B 1 293 ? 18.125 -17.984 17.656 1 91.69 293 GLY B O 1
ATOM 5453 N N . SER B 1 294 ? 19.094 -19.656 16.406 1 93.5 294 SER B N 1
ATOM 5454 C CA . SER B 1 294 ? 18.969 -18.844 15.195 1 93.5 294 SER B CA 1
ATOM 5455 C C . SER B 1 294 ? 17.641 -19.094 14.5 1 93.5 294 SER B C 1
ATOM 5457 O O . SER B 1 294 ? 17.297 -18.391 13.539 1 93.5 294 SER B O 1
ATOM 5459 N N . MET B 1 295 ? 16.906 -20 15.086 1 95.88 295 MET B N 1
ATOM 5460 C CA . MET B 1 295 ? 15.633 -20.359 14.469 1 95.88 295 MET B CA 1
ATOM 5461 C C . MET B 1 295 ? 14.469 -19.688 15.203 1 95.88 295 MET B C 1
ATOM 5463 O O . MET B 1 295 ? 14.359 -19.781 16.422 1 95.88 295 MET B O 1
ATOM 5467 N N . PHE B 1 296 ? 13.664 -19.047 14.406 1 97.06 296 PHE B N 1
ATOM 5468 C CA . PHE B 1 296 ? 12.469 -18.391 14.938 1 97.06 296 PHE B CA 1
ATOM 5469 C C . PHE B 1 296 ? 11.211 -19.016 14.336 1 97.06 296 PHE B C 1
ATOM 5471 O O . PHE B 1 296 ? 11.18 -19.344 13.141 1 97.06 296 PHE B O 1
ATOM 5478 N N . GLU B 1 297 ? 10.25 -19.234 15.125 1 97.75 297 GLU B N 1
ATOM 5479 C CA . GLU B 1 297 ? 8.945 -19.703 14.672 1 97.75 297 GLU B CA 1
ATOM 5480 C C . GLU B 1 297 ? 7.848 -18.703 15.016 1 97.75 297 GLU B C 1
ATOM 5482 O O . GLU B 1 297 ? 7.684 -18.328 16.188 1 97.75 297 GLU B O 1
ATOM 5487 N N . TYR B 1 298 ? 7.156 -18.297 14.016 1 97.81 298 TYR B N 1
ATOM 5488 C CA . TYR B 1 298 ? 6.086 -17.328 14.188 1 97.81 298 TYR B CA 1
ATOM 5489 C C . TYR B 1 298 ? 4.727 -17.969 13.914 1 97.81 298 TYR B C 1
ATOM 5491 O O . TYR B 1 298 ? 4.578 -18.766 12.984 1 97.81 298 TYR B O 1
ATOM 5499 N N . LYS B 1 299 ? 3.805 -17.688 14.734 1 97.88 299 LYS B N 1
ATOM 5500 C CA . LYS B 1 299 ? 2.395 -17.922 14.438 1 97.88 299 LYS B CA 1
ATOM 5501 C C . LYS B 1 299 ? 1.708 -16.656 13.969 1 97.88 299 LYS B C 1
ATOM 5503 O O . LYS B 1 299 ? 1.684 -15.648 14.688 1 97.88 299 LYS B O 1
ATOM 5508 N N . VAL B 1 300 ? 1.182 -16.719 12.734 1 97.38 300 VAL B N 1
ATOM 5509 C CA . VAL B 1 300 ? 0.625 -15.492 12.156 1 97.38 300 VAL B CA 1
ATOM 5510 C C . VAL B 1 300 ? -0.81 -15.75 11.695 1 97.38 300 VAL B C 1
ATOM 5512 O O . VAL B 1 300 ? -1.184 -16.891 11.414 1 97.38 300 VAL B O 1
ATOM 5515 N N . SER B 1 301 ? -1.607 -14.711 11.648 1 96.12 301 SER B N 1
ATOM 5516 C CA . SER B 1 301 ? -2.984 -14.758 11.164 1 96.12 301 SER B CA 1
ATOM 5517 C C . SER B 1 301 ? -3.406 -13.43 10.555 1 96.12 301 SER B C 1
ATOM 5519 O O . SER B 1 301 ? -2.805 -12.391 10.844 1 96.12 301 SER B O 1
ATOM 5521 N N . ILE B 1 302 ? -4.305 -13.508 9.594 1 93.69 302 ILE B N 1
ATOM 5522 C CA . ILE B 1 302 ? -4.91 -12.281 9.086 1 93.69 302 ILE B CA 1
ATOM 5523 C C . ILE B 1 302 ? -5.781 -11.648 10.164 1 93.69 302 ILE B C 1
ATOM 5525 O O . ILE B 1 302 ? -6.535 -12.344 10.852 1 93.69 302 ILE B O 1
ATOM 5529 N N . TYR B 1 303 ? -5.664 -10.383 10.344 1 94.44 303 TYR B N 1
ATOM 5530 C CA . TYR B 1 303 ? -6.414 -9.664 11.367 1 94.44 303 TYR B CA 1
ATOM 5531 C C . TYR B 1 303 ? -7.906 -9.961 11.258 1 94.44 303 TYR B C 1
ATOM 5533 O O . TYR B 1 303 ? -8.492 -9.836 10.18 1 94.44 303 TYR B O 1
ATOM 5541 N N . GLY B 1 304 ? -8.516 -10.391 12.336 1 90.19 304 GLY B N 1
ATOM 5542 C CA . GLY B 1 304 ? -9.938 -10.68 12.359 1 90.19 304 GLY B CA 1
ATOM 5543 C C . GLY B 1 304 ? -10.258 -12.117 12.008 1 90.19 304 GLY B C 1
ATOM 5544 O O . GLY B 1 304 ? -11.406 -12.555 12.125 1 90.19 304 GLY B O 1
ATOM 5545 N N . GLN B 1 305 ? -9.211 -12.859 11.57 1 89.25 305 GLN B N 1
ATOM 5546 C CA . GLN B 1 305 ? -9.438 -14.258 11.211 1 89.25 305 GLN B CA 1
ATOM 5547 C C . GLN B 1 305 ? -8.844 -15.195 12.258 1 89.25 305 GLN B C 1
ATOM 5549 O O . GLN B 1 305 ? -7.863 -14.852 12.922 1 89.25 305 GLN B O 1
ATOM 5554 N N . GLN B 1 306 ? -9.352 -16.312 12.406 1 86.88 306 GLN B N 1
ATOM 5555 C CA . GLN B 1 306 ? -8.961 -17.25 13.453 1 86.88 306 GLN B CA 1
ATOM 5556 C C . GLN B 1 306 ? -7.84 -18.172 12.984 1 86.88 306 GLN B C 1
ATOM 5558 O O . GLN B 1 306 ? -7.023 -18.625 13.789 1 86.88 306 GLN B O 1
ATOM 5563 N N . LYS B 1 307 ? -7.758 -18.406 11.797 1 88.88 307 LYS B N 1
ATOM 5564 C CA . LYS B 1 307 ? -6.781 -19.375 11.289 1 88.88 307 LYS B CA 1
ATOM 5565 C C . LYS B 1 307 ? -5.359 -18.828 11.422 1 88.88 307 LYS B C 1
ATOM 5567 O O . LYS B 1 307 ? -5.078 -17.703 11 1 88.88 307 LYS B O 1
ATOM 5572 N N . GLU B 1 308 ? -4.527 -19.688 11.945 1 93.88 308 GLU B N 1
ATOM 5573 C CA . GLU B 1 308 ? -3.129 -19.297 12.141 1 93.88 308 GLU B CA 1
ATOM 5574 C C . GLU B 1 308 ? -2.209 -20.109 11.234 1 93.88 308 GLU B C 1
ATOM 5576 O O . GLU B 1 308 ? -2.523 -21.25 10.883 1 93.88 308 GLU B O 1
ATOM 5581 N N . TYR B 1 309 ? -1.136 -19.547 10.828 1 95.25 309 TYR B N 1
ATOM 5582 C CA . TYR B 1 309 ? -0.092 -20.188 10.047 1 95.25 309 TYR B CA 1
ATOM 5583 C C . TYR B 1 309 ? 1.249 -20.125 10.766 1 95.25 309 TYR B C 1
ATOM 5585 O O . TYR B 1 309 ? 1.552 -19.141 11.445 1 95.25 309 TYR B O 1
ATOM 5593 N N . THR B 1 310 ? 1.961 -21.141 10.625 1 97.06 310 THR B N 1
ATOM 5594 C CA . THR B 1 310 ? 3.299 -21.172 11.203 1 97.06 310 THR B CA 1
ATOM 5595 C C . THR B 1 310 ? 4.352 -20.797 10.164 1 97.06 310 THR B C 1
ATOM 5597 O O . THR B 1 310 ? 4.375 -21.359 9.07 1 97.06 310 THR B O 1
ATOM 5600 N N . VAL B 1 311 ? 5.133 -19.844 10.484 1 98.06 311 VAL B N 1
ATOM 5601 C CA . VAL B 1 311 ? 6.234 -19.422 9.633 1 98.06 311 VAL B CA 1
ATOM 5602 C C . VAL B 1 311 ? 7.555 -19.562 10.383 1 98.06 311 VAL B C 1
ATOM 5604 O O . VAL B 1 311 ? 7.699 -19.078 11.508 1 98.06 311 VAL B O 1
ATOM 5607 N N . SER B 1 312 ? 8.461 -20.219 9.797 1 97.88 312 SER B N 1
ATOM 5608 C CA . SER B 1 312 ? 9.797 -20.375 10.383 1 97.88 312 SER B CA 1
ATOM 5609 C C . SER B 1 312 ? 10.797 -19.438 9.711 1 97.88 312 SER B C 1
ATOM 5611 O O . SER B 1 312 ? 10.719 -19.203 8.5 1 97.88 312 SER B O 1
ATOM 5613 N N . PHE B 1 313 ? 11.703 -18.922 10.492 1 97.75 313 PHE B N 1
ATOM 5614 C CA . PHE B 1 313 ? 12.727 -18.016 9.992 1 97.75 313 PHE B CA 1
ATOM 5615 C C . PHE B 1 313 ? 14.086 -18.344 10.594 1 97.75 313 PHE B C 1
ATOM 5617 O O . PHE B 1 313 ? 14.219 -18.438 11.82 1 97.75 313 PHE B O 1
ATOM 5624 N N . ASN B 1 314 ? 15 -18.562 9.766 1 96.38 314 ASN B N 1
ATOM 5625 C CA . ASN B 1 314 ? 16.391 -18.734 10.18 1 96.38 314 ASN B CA 1
ATOM 5626 C C . ASN B 1 314 ? 17.188 -17.453 10 1 96.38 314 ASN B C 1
ATOM 5628 O O . ASN B 1 314 ? 17.469 -17.031 8.875 1 96.38 314 ASN B O 1
ATOM 5632 N N . SER B 1 315 ? 17.656 -16.875 11.047 1 92.69 315 SER B N 1
ATOM 5633 C CA . SER B 1 315 ? 18.297 -15.555 11.023 1 92.69 315 SER B CA 1
ATOM 5634 C C . SER B 1 315 ? 19.703 -15.633 10.453 1 92.69 315 SER B C 1
ATOM 5636 O O . SER B 1 315 ? 20.219 -14.656 9.898 1 92.69 315 SER B O 1
ATOM 5638 N N . SER B 1 316 ? 20.375 -16.688 10.508 1 92.56 316 SER B N 1
ATOM 5639 C CA . SER B 1 316 ? 21.734 -16.844 10.008 1 92.56 316 SER B CA 1
ATOM 5640 C C . SER B 1 316 ? 21.766 -16.875 8.484 1 92.56 316 SER B C 1
ATOM 5642 O O . SER B 1 316 ? 22.672 -16.297 7.867 1 92.56 316 SER B O 1
ATOM 5644 N N . GLU B 1 317 ? 20.766 -17.469 7.953 1 92.5 317 GLU B N 1
ATOM 5645 C CA . GLU B 1 317 ? 20.75 -17.641 6.504 1 92.5 317 GLU B CA 1
ATOM 5646 C C . GLU B 1 317 ? 19.688 -16.766 5.859 1 92.5 317 GLU B C 1
ATOM 5648 O O . GLU B 1 317 ? 19.609 -16.656 4.633 1 92.5 317 GLU B O 1
ATOM 5653 N N . GLU B 1 318 ? 18.828 -16.109 6.613 1 92.31 318 GLU B N 1
ATOM 5654 C CA . GLU B 1 318 ? 17.703 -15.305 6.152 1 92.31 318 GLU B CA 1
ATOM 5655 C C . GLU B 1 318 ? 16.734 -16.125 5.301 1 92.31 318 GLU B C 1
ATOM 5657 O O . GLU B 1 318 ? 16.344 -15.703 4.211 1 92.31 318 GLU B O 1
ATOM 5662 N N . ILE B 1 319 ? 16.516 -17.328 5.781 1 95.69 319 ILE B N 1
ATOM 5663 C CA . ILE B 1 319 ? 15.594 -18.234 5.09 1 95.69 319 ILE B CA 1
ATOM 5664 C C . ILE B 1 319 ? 14.242 -18.234 5.805 1 95.69 319 ILE B C 1
ATOM 5666 O O . ILE B 1 319 ? 14.18 -18.422 7.02 1 95.69 319 ILE B O 1
ATOM 5670 N N . VAL B 1 320 ? 13.234 -18.031 5.039 1 97.75 320 VAL B N 1
ATOM 5671 C CA . VAL B 1 320 ? 11.875 -18.031 5.582 1 97.75 320 VAL B CA 1
ATOM 5672 C C . VAL B 1 320 ? 11.062 -19.156 4.938 1 97.75 320 VAL B C 1
ATOM 5674 O O . VAL B 1 320 ? 11.219 -19.438 3.748 1 97.75 320 VAL B O 1
ATOM 5677 N N . ALA B 1 321 ? 10.289 -19.891 5.703 1 96.62 321 ALA B N 1
ATOM 5678 C CA . ALA B 1 321 ? 9.43 -20.969 5.219 1 96.62 321 ALA B CA 1
ATOM 5679 C C . ALA B 1 321 ? 8.055 -20.906 5.883 1 96.62 321 ALA B C 1
ATOM 5681 O O . ALA B 1 321 ? 7.953 -20.781 7.105 1 96.62 321 ALA B O 1
ATOM 5682 N N . CYS B 1 322 ? 7.082 -20.938 5.117 1 96.88 322 CYS B N 1
ATOM 5683 C CA . CYS B 1 322 ? 5.715 -20.891 5.621 1 96.88 322 CYS B CA 1
ATOM 5684 C C . CYS B 1 322 ? 5.039 -22.25 5.48 1 96.88 322 CYS B C 1
ATOM 5686 O O . CYS B 1 322 ? 5.281 -22.969 4.512 1 96.88 322 CYS B O 1
ATOM 5688 N N . GLU B 1 323 ? 4.18 -22.516 6.387 1 93.75 323 GLU B N 1
ATOM 5689 C CA . GLU B 1 323 ? 3.469 -23.797 6.355 1 93.75 323 GLU B CA 1
ATOM 5690 C C . GLU B 1 323 ? 2.523 -23.875 5.16 1 93.75 323 GLU B C 1
ATOM 5692 O O . GLU B 1 323 ? 2.148 -24.969 4.727 1 93.75 323 GLU B O 1
ATOM 5697 N N . CYS B 1 324 ? 2.119 -22.766 4.617 1 91.81 324 CYS B N 1
ATOM 5698 C CA . CYS B 1 324 ? 1.225 -22.781 3.467 1 91.81 324 CYS B CA 1
ATOM 5699 C C . CYS B 1 324 ? 1.96 -23.234 2.209 1 91.81 324 CYS B C 1
ATOM 5701 O O . CYS B 1 324 ? 1.332 -23.594 1.215 1 91.81 324 CYS B O 1
ATOM 5703 N N . LYS B 1 325 ? 3.297 -23.094 2.115 1 94.06 325 LYS B N 1
ATOM 5704 C CA . LYS B 1 325 ? 4.195 -23.594 1.083 1 94.06 325 LYS B CA 1
ATOM 5705 C C . LYS B 1 325 ? 3.891 -22.969 -0.271 1 94.06 325 LYS B C 1
ATOM 5707 O O . LYS B 1 325 ? 3.986 -23.625 -1.308 1 94.06 325 LYS B O 1
ATOM 5712 N N . LYS B 1 326 ? 3.453 -21.766 -0.256 1 93.31 326 LYS B N 1
ATOM 5713 C CA . LYS B 1 326 ? 3.146 -21.078 -1.509 1 93.31 326 LYS B CA 1
ATOM 5714 C C . LYS B 1 326 ? 4.402 -20.891 -2.35 1 93.31 326 LYS B C 1
ATOM 5716 O O . LYS B 1 326 ? 4.367 -21.031 -3.574 1 93.31 326 LYS B O 1
ATOM 5721 N N . PHE B 1 327 ? 5.484 -20.547 -1.722 1 96.38 327 PHE B N 1
ATOM 5722 C CA . PHE B 1 327 ? 6.715 -20.344 -2.477 1 96.38 327 PHE B CA 1
ATOM 5723 C C . PHE B 1 327 ? 7.148 -21.641 -3.158 1 96.38 327 PHE B C 1
ATOM 5725 O O . PHE B 1 327 ? 7.527 -21.625 -4.332 1 96.38 327 PHE B O 1
ATOM 5732 N N . GLU B 1 328 ? 7.105 -22.703 -2.439 1 94.19 328 GLU B N 1
ATOM 5733 C CA . GLU B 1 328 ? 7.484 -24 -2.996 1 94.19 328 GLU B CA 1
ATOM 5734 C C . GLU B 1 328 ? 6.57 -24.375 -4.156 1 94.19 328 GLU B C 1
ATOM 5736 O O . GLU B 1 328 ? 7.027 -24.953 -5.145 1 94.19 328 GLU B O 1
ATOM 5741 N N . PHE B 1 329 ? 5.406 -23.969 -4.016 1 91.94 329 PHE B N 1
ATOM 5742 C CA . PHE B 1 329 ? 4.395 -24.406 -4.973 1 91.94 329 PHE B CA 1
ATOM 5743 C C . PHE B 1 329 ? 4.441 -23.562 -6.234 1 91.94 329 PHE B C 1
ATOM 5745 O O . PHE B 1 329 ? 4.32 -24.078 -7.344 1 91.94 329 PHE B O 1
ATOM 5752 N N . MET B 1 330 ? 4.684 -22.281 -6.059 1 91.06 330 MET B N 1
ATOM 5753 C CA . MET B 1 330 ? 4.527 -21.438 -7.242 1 91.06 330 MET B CA 1
ATOM 5754 C C . MET B 1 330 ? 5.734 -20.516 -7.43 1 91.06 330 MET B C 1
ATOM 5756 O O . MET B 1 330 ? 5.867 -19.859 -8.461 1 91.06 330 MET B O 1
ATOM 5760 N N . GLY B 1 331 ? 6.559 -20.328 -6.449 1 94.44 331 GLY B N 1
ATOM 5761 C CA . GLY B 1 331 ? 7.789 -19.578 -6.602 1 94.44 331 GLY B CA 1
ATOM 5762 C C . GLY B 1 331 ? 7.645 -18.109 -6.215 1 94.44 331 GLY B C 1
ATOM 5763 O O . GLY B 1 331 ? 8.477 -17.281 -6.59 1 94.44 331 GLY B O 1
ATOM 5764 N N . VAL B 1 332 ? 6.559 -17.75 -5.543 1 95.69 332 VAL B N 1
ATOM 5765 C CA . VAL B 1 332 ? 6.324 -16.391 -5.047 1 95.69 332 VAL B CA 1
ATOM 5766 C C . VAL B 1 332 ? 6.055 -16.438 -3.543 1 95.69 332 VAL B C 1
ATOM 5768 O O . VAL B 1 332 ? 5.285 -17.281 -3.066 1 95.69 332 VAL B O 1
ATOM 5771 N N . LEU B 1 333 ? 6.703 -15.57 -2.832 1 97.81 333 LEU B N 1
ATOM 5772 C CA . LEU B 1 333 ? 6.535 -15.547 -1.382 1 97.81 333 LEU B CA 1
ATOM 5773 C C . LEU B 1 333 ? 5.102 -15.188 -1.005 1 97.81 333 LEU B C 1
ATOM 5775 O O . LEU B 1 333 ? 4.496 -14.312 -1.625 1 97.81 333 LEU B O 1
ATOM 5779 N N . CYS B 1 334 ? 4.613 -15.891 -0.004 1 97 334 CYS B N 1
ATOM 5780 C CA . CYS B 1 334 ? 3.252 -15.641 0.459 1 97 334 CYS B CA 1
ATOM 5781 C C . CYS B 1 334 ? 3.205 -14.445 1.403 1 97 334 CYS B C 1
ATOM 5783 O O . CYS B 1 334 ? 4.246 -13.969 1.854 1 97 334 CYS B O 1
ATOM 5785 N N . SER B 1 335 ? 2.029 -14.016 1.69 1 98.06 335 SER B N 1
ATOM 5786 C CA . SER B 1 335 ? 1.811 -12.875 2.584 1 98.06 335 SER B CA 1
ATOM 5787 C C . SER B 1 335 ? 2.355 -13.164 3.979 1 98.06 335 SER B C 1
ATOM 5789 O O . SER B 1 335 ? 2.91 -12.266 4.625 1 98.06 335 SER B O 1
ATOM 5791 N N . HIS B 1 336 ? 2.266 -14.438 4.469 1 98 336 HIS B N 1
ATOM 5792 C CA . HIS B 1 336 ? 2.758 -14.812 5.789 1 98 336 HIS B CA 1
ATOM 5793 C C . HIS B 1 336 ? 4.27 -14.633 5.887 1 98 336 HIS B C 1
ATOM 5795 O O . HIS B 1 336 ? 4.762 -14 6.82 1 98 336 HIS B O 1
ATOM 5801 N N . ALA B 1 337 ? 4.918 -15.164 4.902 1 98.5 337 ALA B N 1
ATOM 5802 C CA . ALA B 1 337 ? 6.371 -15.055 4.863 1 98.5 337 ALA B CA 1
ATOM 5803 C C . ALA B 1 337 ? 6.812 -13.602 4.754 1 98.5 337 ALA B C 1
ATOM 5805 O O . ALA B 1 337 ? 7.762 -13.18 5.422 1 98.5 337 ALA B O 1
ATOM 5806 N N . LEU B 1 338 ? 6.117 -12.82 3.945 1 98.56 338 LEU B N 1
ATOM 5807 C CA . LEU B 1 338 ? 6.449 -11.414 3.754 1 98.56 338 LEU B CA 1
ATOM 5808 C C . LEU B 1 338 ? 6.301 -10.633 5.059 1 98.56 338 LEU B C 1
ATOM 5810 O O . LEU B 1 338 ? 7.102 -9.742 5.348 1 98.56 338 LEU B O 1
ATOM 5814 N N . LYS B 1 339 ? 5.246 -10.914 5.816 1 98.5 339 LYS B N 1
ATOM 5815 C CA . LYS B 1 339 ? 5.043 -10.258 7.105 1 98.5 339 LYS B CA 1
ATOM 5816 C C . LYS B 1 339 ? 6.223 -10.508 8.039 1 98.5 339 LYS B C 1
ATOM 5818 O O . LYS B 1 339 ? 6.707 -9.578 8.695 1 98.5 339 LYS B O 1
ATOM 5823 N N . VAL B 1 340 ? 6.699 -11.734 8.086 1 98.25 340 VAL B N 1
ATOM 5824 C CA . VAL B 1 340 ? 7.805 -12.094 8.977 1 98.25 340 VAL B CA 1
ATOM 5825 C C . VAL B 1 340 ? 9.086 -11.398 8.508 1 98.25 340 VAL B C 1
ATOM 5827 O O . VAL B 1 340 ? 9.859 -10.898 9.328 1 98.25 340 VAL B O 1
ATOM 5830 N N . LEU B 1 341 ? 9.305 -11.414 7.172 1 97.69 341 LEU B N 1
ATOM 5831 C CA . LEU B 1 341 ? 10.469 -10.703 6.656 1 97.69 341 LEU B CA 1
ATOM 5832 C C . LEU B 1 341 ? 10.438 -9.234 7.062 1 97.69 341 LEU B C 1
ATOM 5834 O O . LEU B 1 341 ? 11.461 -8.688 7.492 1 97.69 341 LEU B O 1
ATOM 5838 N N . ASP B 1 342 ? 9.297 -8.594 6.895 1 97.19 342 ASP B N 1
ATOM 5839 C CA . ASP B 1 342 ? 9.156 -7.199 7.297 1 97.19 342 ASP B CA 1
ATOM 5840 C C . ASP B 1 342 ? 9.414 -7.027 8.789 1 97.19 342 ASP B C 1
ATOM 5842 O O . ASP B 1 342 ? 10.102 -6.086 9.203 1 97.19 342 ASP B O 1
ATOM 5846 N N . PHE B 1 343 ? 8.859 -7.926 9.57 1 96.56 343 PHE B N 1
ATOM 5847 C CA . PHE B 1 343 ? 9.016 -7.898 11.023 1 96.56 343 PHE B CA 1
ATOM 5848 C C . PHE B 1 343 ? 10.492 -8.008 11.398 1 96.56 343 PHE B C 1
ATOM 5850 O O . PHE B 1 343 ? 10.922 -7.438 12.406 1 96.56 343 PHE B O 1
ATOM 5857 N N . ARG B 1 344 ? 11.234 -8.703 10.609 1 95.56 344 ARG B N 1
ATOM 5858 C CA . ARG B 1 344 ? 12.656 -8.906 10.859 1 95.56 344 ARG B CA 1
ATOM 5859 C C . ARG B 1 344 ? 13.492 -7.848 10.148 1 95.56 344 ARG B C 1
ATOM 5861 O O . ARG B 1 344 ? 14.711 -7.996 10.008 1 95.56 344 ARG B O 1
ATOM 5868 N N . ASN B 1 345 ? 12.898 -6.824 9.578 1 94.62 345 ASN B N 1
ATOM 5869 C CA . ASN B 1 345 ? 13.523 -5.652 8.984 1 94.62 345 ASN B CA 1
ATOM 5870 C C . ASN B 1 345 ? 14.195 -5.992 7.652 1 94.62 345 ASN B C 1
ATOM 5872 O O . ASN B 1 345 ? 15.234 -5.422 7.312 1 94.62 345 ASN B O 1
ATOM 5876 N N . ILE B 1 346 ? 13.71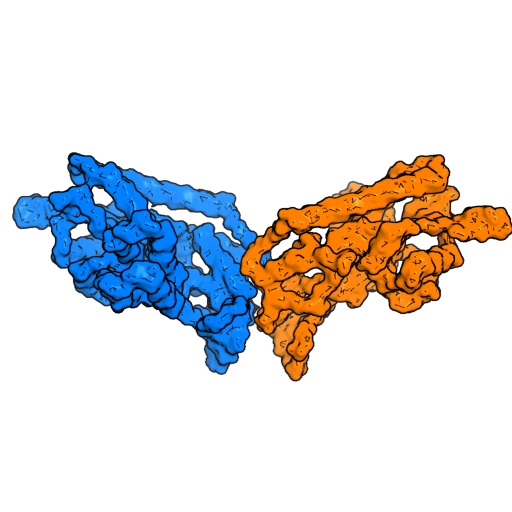1 -6.984 7.059 1 95.56 346 ILE B N 1
ATOM 5877 C CA . ILE B 1 346 ? 14.164 -7.289 5.703 1 95.56 346 ILE B CA 1
ATOM 5878 C C . ILE B 1 346 ? 13.258 -6.586 4.691 1 95.56 346 ILE B C 1
ATOM 5880 O O . ILE B 1 346 ? 12.117 -6.996 4.477 1 95.56 346 ILE B O 1
ATOM 5884 N N . LYS B 1 347 ? 13.766 -5.578 4.066 1 96.06 347 LYS B N 1
ATOM 5885 C CA . LYS B 1 347 ? 12.945 -4.676 3.262 1 96.06 347 LYS B CA 1
ATOM 5886 C C . LYS B 1 347 ? 13.164 -4.918 1.771 1 96.06 347 LYS B C 1
ATOM 5888 O O . LYS B 1 347 ? 12.516 -4.285 0.934 1 96.06 347 LYS B O 1
ATOM 5893 N N . MET B 1 348 ? 14.039 -5.887 1.46 1 95.94 348 MET B N 1
ATOM 5894 C CA . MET B 1 348 ? 14.258 -6.328 0.085 1 95.94 348 MET B CA 1
ATOM 5895 C C . MET B 1 348 ? 14.102 -7.84 -0.031 1 95.94 348 MET B C 1
ATOM 5897 O O . MET B 1 348 ? 14.438 -8.578 0.901 1 95.94 348 MET B O 1
ATOM 5901 N N . LEU B 1 349 ? 13.688 -8.25 -1.132 1 96.62 349 LEU B N 1
ATOM 5902 C CA . LEU B 1 349 ? 13.539 -9.688 -1.35 1 96.62 349 LEU B CA 1
ATOM 5903 C C . LEU B 1 349 ? 14.898 -10.367 -1.387 1 96.62 349 LEU B C 1
ATOM 5905 O O . LEU B 1 349 ? 15.758 -10.008 -2.195 1 96.62 349 LEU B O 1
ATOM 5909 N N . PRO B 1 350 ? 15.102 -11.281 -0.499 1 96.25 350 PRO B N 1
ATOM 5910 C CA . PRO B 1 350 ? 16.344 -12.047 -0.594 1 96.25 350 PRO B CA 1
ATOM 5911 C C . PRO B 1 350 ? 16.484 -12.797 -1.92 1 96.25 350 PRO B C 1
ATOM 5913 O O . PRO B 1 350 ? 15.492 -13.281 -2.463 1 96.25 350 PRO B O 1
ATOM 5916 N N . SER B 1 351 ? 17.641 -13.008 -2.393 1 95.25 351 SER B N 1
ATOM 5917 C CA . SER B 1 351 ? 17.906 -13.531 -3.727 1 95.25 351 SER B CA 1
ATOM 5918 C C . SER B 1 351 ? 17.453 -14.984 -3.846 1 95.25 351 SER B C 1
ATOM 5920 O O . SER B 1 351 ? 17.062 -15.43 -4.926 1 95.25 351 SER B O 1
ATOM 5922 N N . GLN B 1 352 ? 17.453 -15.703 -2.744 1 95.69 352 GLN B N 1
ATOM 5923 C CA . GLN B 1 352 ? 17.109 -17.125 -2.779 1 95.69 352 GLN B CA 1
ATOM 5924 C C . GLN B 1 352 ? 15.633 -17.312 -3.104 1 95.69 352 GLN B C 1
ATOM 5926 O O . GLN B 1 352 ? 15.211 -18.422 -3.475 1 95.69 352 GLN B O 1
ATOM 5931 N N . TYR B 1 353 ? 14.844 -16.266 -3.016 1 97.31 353 TYR B N 1
ATOM 5932 C CA . TYR B 1 353 ? 13.414 -16.391 -3.26 1 97.31 353 TYR B CA 1
ATOM 5933 C C . TYR B 1 353 ? 13.039 -15.82 -4.625 1 97.31 353 TYR B C 1
ATOM 5935 O O . TYR B 1 353 ? 11.859 -15.688 -4.949 1 97.31 353 TYR B O 1
ATOM 5943 N N . ILE B 1 354 ? 14.039 -15.461 -5.367 1 97.19 354 ILE B N 1
ATOM 5944 C CA . ILE B 1 354 ? 13.836 -14.977 -6.73 1 97.19 354 ILE B CA 1
ATOM 5945 C C . ILE B 1 354 ? 14.156 -16.094 -7.727 1 97.19 354 ILE B C 1
ATOM 5947 O O . ILE B 1 354 ? 15.328 -16.344 -8.016 1 97.19 354 ILE B O 1
ATOM 5951 N N . LEU B 1 355 ? 13.141 -16.719 -8.227 1 96.12 355 LEU B N 1
ATOM 5952 C CA . LEU B 1 355 ? 13.336 -17.75 -9.234 1 96.12 355 LEU B CA 1
ATOM 5953 C C . LEU B 1 355 ? 13.594 -17.125 -10.609 1 96.12 355 LEU B C 1
ATOM 5955 O O . LEU B 1 355 ? 12.805 -16.312 -11.078 1 96.12 355 LEU B O 1
ATOM 5959 N N . LYS B 1 356 ? 14.555 -17.531 -11.227 1 95.88 356 LYS B N 1
ATOM 5960 C CA . LYS B 1 356 ? 14.953 -16.969 -12.516 1 95.88 356 LYS B CA 1
ATOM 5961 C C . LYS B 1 356 ? 13.82 -17.094 -13.539 1 95.88 356 LYS B C 1
ATOM 5963 O O . LYS B 1 356 ? 13.602 -16.188 -14.336 1 95.88 356 LYS B O 1
ATOM 5968 N N . ARG B 1 357 ? 13.086 -18.156 -13.508 1 95.31 357 ARG B N 1
ATOM 5969 C CA . ARG B 1 357 ? 12.055 -18.422 -14.516 1 95.31 357 ARG B CA 1
ATOM 5970 C C . ARG B 1 357 ? 11 -17.312 -14.508 1 95.31 357 ARG B C 1
ATOM 5972 O O . ARG B 1 357 ? 10.258 -17.156 -15.477 1 95.31 357 ARG B O 1
ATOM 5979 N N . TRP B 1 358 ? 10.875 -16.641 -13.359 1 96.56 358 TRP B N 1
ATOM 5980 C CA . TRP B 1 358 ? 9.805 -15.656 -13.203 1 96.56 358 TRP B CA 1
ATOM 5981 C C . TRP B 1 358 ? 10.32 -14.25 -13.469 1 96.56 358 TRP B C 1
ATOM 5983 O O . TRP B 1 358 ? 9.57 -13.273 -13.352 1 96.56 358 TRP B O 1
ATOM 5993 N N . THR B 1 359 ? 11.578 -14.07 -13.828 1 97.38 359 THR B N 1
ATOM 5994 C CA . THR B 1 359 ? 12.203 -12.75 -13.93 1 97.38 359 THR B CA 1
ATOM 5995 C C . THR B 1 359 ? 12.211 -12.273 -15.383 1 97.38 359 THR B C 1
ATOM 5997 O O . THR B 1 359 ? 11.969 -13.055 -16.297 1 97.38 359 THR B O 1
ATOM 6000 N N . ARG B 1 360 ? 12.531 -11.078 -15.547 1 94.81 360 ARG B N 1
ATOM 6001 C CA . ARG B 1 360 ? 12.688 -10.461 -16.859 1 94.81 360 ARG B CA 1
ATOM 6002 C C . ARG B 1 360 ? 13.867 -11.062 -17.609 1 94.81 360 ARG B C 1
ATOM 6004 O O . ARG B 1 360 ? 13.891 -11.055 -18.844 1 94.81 360 ARG B O 1
ATOM 6011 N N . ASP B 1 361 ? 14.781 -11.648 -16.875 1 93.75 361 ASP B N 1
ATOM 6012 C CA . ASP B 1 361 ? 15.984 -12.219 -17.469 1 93.75 361 ASP B CA 1
ATOM 6013 C C . ASP B 1 361 ? 15.883 -13.742 -17.547 1 93.75 361 ASP B C 1
ATOM 6015 O O . ASP B 1 361 ? 16.891 -14.438 -17.531 1 93.75 361 ASP B O 1
ATOM 6019 N N . ALA B 1 362 ? 14.695 -14.258 -17.656 1 95.12 362 ALA B N 1
ATOM 6020 C CA . ALA B 1 362 ? 14.492 -15.703 -17.641 1 95.12 362 ALA B CA 1
ATOM 6021 C C . ALA B 1 362 ? 15.172 -16.375 -18.828 1 95.12 362 ALA B C 1
ATOM 6023 O O . ALA B 1 362 ? 15.609 -17.531 -18.719 1 95.12 362 ALA B O 1
ATOM 6024 N N . ARG B 1 363 ? 15.281 -15.672 -19.984 1 91.38 363 ARG B N 1
ATOM 6025 C CA . ARG B 1 363 ? 15.836 -16.266 -21.188 1 91.38 363 ARG B CA 1
ATOM 6026 C C . ARG B 1 363 ? 17.312 -15.922 -21.344 1 91.38 363 ARG B C 1
ATOM 6028 O O . ARG B 1 363 ? 17.969 -16.375 -22.281 1 91.38 363 ARG B O 1
ATOM 6035 N N . ILE B 1 364 ? 17.891 -15.148 -20.438 1 80.88 364 ILE B N 1
ATOM 6036 C CA . ILE B 1 364 ? 19.297 -14.742 -20.547 1 80.88 364 ILE B CA 1
ATOM 6037 C C . ILE B 1 364 ? 20.156 -15.586 -19.609 1 80.88 364 ILE B C 1
ATOM 6039 O O . ILE B 1 364 ? 19.734 -15.906 -18.5 1 80.88 364 ILE B O 1
#

Nearest PDB structures (foldseek):
  6xgx-assembly1_B  TM=6.419E-01  e=3.516E-04  Acetivibrio thermocellus ATCC 27405
  6y2q-assembly1_B  TM=4.814E-01  e=2.556E-01  Escherichia coli K-12
  5o3w-assembly1_A  TM=5.206E-01  e=1.440E+00  Gypsophila vaccaria
  5o3x-assembly1_B  TM=5.016E-01  e=1.364E+00  Gypsophila vaccaria
  1vz2-assembly1_A  TM=5.335E-01  e=1.990E+00  Sus scrofa

InterPro domains:
  IPR006564 Zinc finger, PMZ-type [SM00575] (320-347)
  IPR007527 Zinc finger, SWIM-type [PF04434] (310-341)
  IPR007527 Zinc finger, SWIM-type [PS50966] (309-345)
  IPR018289 MULE transposase domain [PF10551] (29-122)
  IPR031052 FHY3/FAR1 family [PTHR31669] (1-363)

Secondary structure (DSSP, 8-state):
--B-TTS-B--EEE--HHHHHHHHHHTTEEEEEEEEE-STTSPEEEEEEEE-TTS-EEEEEEEE-S--SHHHHHHHHHHHHHHTTT---SEEEE-S-HHHHHHHHHH-TTSEEEE-HHHHHHHHHHHTHHHHTT-HHHHHHHHHHHHT--SHHHHHHHHHHHHHHHT-TT-HHHHHHHHTHHHH-TTS-TTS--TT--S-THHHHHHHHHHHHHTS---HHHHHHHHHHHHHHHHHHHHHHHHHHHH-PPPPSSS-HHHHHHHHHB-HHHHHHHHHHHHHHTTEEEEEEEEETTEEEEEEEETT----EEEEEETTTTEEEETT-HHHHHSS--HHHHHHHHHTT--S--GGG--GGGBTTTT-/--B-TTS-B--EEE--HHHHHHHHHHTTEEEEEEEEE-STTSPEEEEEEEE-TTS-EEEEEEEE-S--SHHHHHHHHHHHHHHTTTPPPSEEEE-S-HHHHHHHHHH-TTSEEEE-HHHHHHHHHHHTHHHHTT-HHHHHHHHHHHHT--SHHHHHHHHHHHHHHHT-TT-HHHHHHHHTHHHH-TTS-TTS--TT-SS-THHHHHHHHHHHHHTS---HHHHHHHHHHHHHHHHHHHHHHHHHHHH-PPPPSSS-HHHHHHHHHB-HHHHHHHHHHHHHHTTEEEEEEEEETTEEEEEEEETT----EEEEEETTTTEEEETT-HHHHHSS--HHHHHHHHHTT--S--GGG--GGGBTTTT-

Radius of gyration: 35.91 Å; Cα contacts (8 Å, |Δi|>4): 1122; chains: 2; bounding box: 57×116×76 Å

pLDDT: mean 86.74, std 12.36, range [45.38, 98.56]